Protein AF-A0A3M6U8D5-F1 (afdb_monomer)

Solvent-accessible surface area (backbone atoms only — not comparable to full-atom values): 30562 Å² total; per-residue (Å²): 142,73,81,72,71,68,70,70,68,65,77,79,74,84,82,72,94,78,62,81,77,60,58,61,56,57,55,55,54,52,59,64,63,68,73,74,75,76,80,75,82,84,77,81,80,80,72,85,71,85,71,74,56,61,52,47,72,63,62,42,58,77,66,43,44,32,70,77,47,27,87,48,33,63,58,50,35,48,73,73,66,51,54,70,71,58,53,52,47,43,41,69,76,48,46,94,41,44,42,56,38,25,45,50,49,53,53,51,45,34,68,73,41,48,86,72,23,27,40,70,62,53,29,52,48,32,40,74,74,69,36,45,80,62,28,73,70,46,86,82,77,66,83,54,72,65,55,60,55,50,54,52,50,49,51,53,50,53,51,51,53,55,50,52,53,52,50,52,50,52,51,52,53,53,51,54,51,52,53,51,51,51,52,53,52,53,50,54,53,51,54,50,50,52,51,54,50,55,50,51,55,52,51,53,54,50,53,52,50,50,51,53,52,54,50,52,52,50,53,54,51,50,53,50,52,51,50,53,54,52,50,56,50,52,52,53,57,53,50,55,58,53,64,77,57,74,84,68,90,77,88,80,88,82,89,82,92,81,86,87,76,90,77,93,78,94,78,78,88,68,67,94,62,56,68,64,54,45,52,52,51,53,54,51,49,52,52,52,50,51,48,45,38,66,62,37,54,54,58,58,63,36,66,61,58,64,66,66,70,59,54,68,73,60,46,51,54,50,53,41,54,36,50,49,53,52,43,53,50,51,52,52,52,58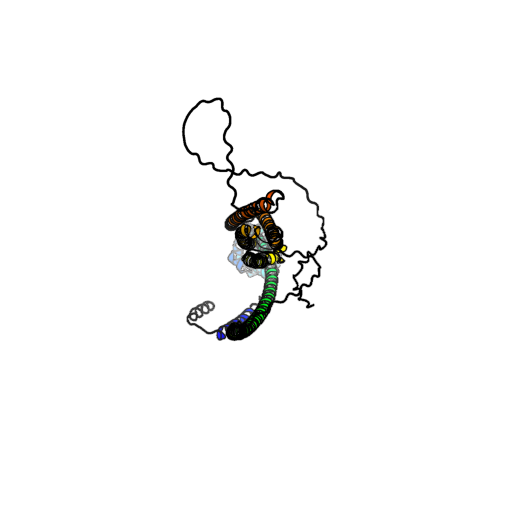,70,44,44,76,60,44,73,74,46,57,73,64,62,37,47,52,53,42,46,45,53,62,55,48,56,42,49,57,49,51,53,55,50,52,56,50,52,56,49,58,76,50,50,86,78,51,52,74,67,54,50,54,54,49,52,53,42,54,50,51,52,54,56,40,49,54,49,52,54,52,48,50,54,52,45,58,59,74,72,39,82,84,52,82,76,72,89,68,77,101,76,75,83,83,81,86,85,84,83,85,90,86,86,83,86,85,89,85,88,87,88,82,89,82,89,82,85,83,83,84,84,82,83,83,80,80,89,75,93,76,82,91,77,95,69,92,74,84,77,78,85,76,78,79,74,79,80,74,88,71,86,81,76,86,76,93,130

Mean predicted aligned error: 23.03 Å

Sequence (491 aa):
MVALTGVLRLRRYFGRNKTHGQQHQILRDRSKLCSVVTFEEISCSSNKCSRKRRMTEEIMNEHFLHEQIGNKWRDLARQLKFTEAVIGTIESDKGASTNECCIAVIVRWINQKGEDATVEKFAGVLITIGLRNVAEKLPGLLPSEENDEMESTIYEIEKNCKQLRKEHHQLQVRKQELEKEKQSMTKQLQDSLEESQKLRTRIQELEEELSRVKQQLHETSQESQEWKTRTLKLEKELAGIREDKSELDLAENFDNSAREGDSEATRNSLAPGRGDTEGEIDAKLKELNELLRANVTFILQVPEVKEDKLKVPVQLDLLSRLSFSLQELYTSVLSMGAKCCKCSEEVRREFYDFAYHGLRAEHNDVVHRVEDLEMAQGEMTAEEKKDFGKLQQLQTNRQRQVDRLEKLWRGLFSPDLRRQCTDPGAKPKQIRPGEQKTSPETTTTSSEDEKYEVCFKKSKKTTMTTLFKKKEIVEKTCHLTSFTARKHRDS

Structure (mmCIF, N/CA/C/O backbone):
data_AF-A0A3M6U8D5-F1
#
_entry.id   AF-A0A3M6U8D5-F1
#
loop_
_atom_site.group_PDB
_atom_site.id
_atom_site.type_symbol
_atom_site.label_atom_id
_atom_site.label_alt_id
_atom_site.label_comp_id
_atom_site.label_asym_id
_atom_site.label_entity_id
_atom_site.label_seq_id
_atom_site.pdbx_PDB_ins_code
_atom_site.Cartn_x
_atom_site.Cartn_y
_atom_site.Cartn_z
_atom_site.occupancy
_atom_site.B_iso_or_equiv
_atom_site.auth_seq_id
_atom_site.auth_comp_id
_atom_site.auth_asym_id
_atom_site.auth_atom_id
_atom_site.pdbx_PDB_model_num
ATOM 1 N N . MET A 1 1 ? 4.793 9.066 47.208 1.00 43.66 1 MET A N 1
ATOM 2 C CA . MET A 1 1 ? 5.847 10.047 46.846 1.00 43.66 1 MET A CA 1
ATOM 3 C C . MET A 1 1 ? 7.236 9.410 46.605 1.00 43.66 1 MET A C 1
ATOM 5 O O . MET A 1 1 ? 8.246 10.021 46.908 1.00 43.66 1 MET A O 1
ATOM 9 N N . VAL A 1 2 ? 7.325 8.225 45.977 1.00 38.78 2 VAL A N 1
ATOM 10 C CA . VAL A 1 2 ? 8.617 7.615 45.550 1.00 38.78 2 VAL A CA 1
ATOM 11 C C . VAL A 1 2 ? 8.663 7.345 44.030 1.00 38.78 2 VAL A C 1
ATOM 13 O O . VAL A 1 2 ? 9.719 7.087 43.468 1.00 38.78 2 VAL A O 1
ATOM 16 N N . ALA A 1 3 ? 7.548 7.519 43.311 1.00 38.59 3 ALA A N 1
ATOM 17 C CA . ALA A 1 3 ? 7.470 7.271 41.866 1.00 38.59 3 ALA A CA 1
ATOM 18 C C . ALA A 1 3 ? 7.923 8.449 40.973 1.00 38.59 3 ALA A C 1
ATOM 20 O O . ALA A 1 3 ? 8.104 8.271 39.773 1.00 38.59 3 ALA A O 1
ATOM 21 N N . LEU A 1 4 ? 8.143 9.648 41.529 1.00 35.88 4 LEU A N 1
ATOM 22 C CA . LEU A 1 4 ? 8.497 10.845 40.743 1.00 35.88 4 LEU A CA 1
ATOM 23 C C . LEU A 1 4 ? 10.008 11.122 40.656 1.00 35.88 4 LEU A C 1
ATOM 25 O O . LEU A 1 4 ? 10.440 11.932 39.839 1.00 35.88 4 LEU A O 1
ATOM 29 N N . THR A 1 5 ? 10.838 10.404 41.414 1.00 38.03 5 THR A N 1
ATOM 30 C CA . THR A 1 5 ? 12.297 10.620 41.431 1.00 38.03 5 THR A CA 1
ATOM 31 C C . THR A 1 5 ? 13.034 9.863 40.313 1.00 38.03 5 THR A C 1
ATOM 33 O O . THR A 1 5 ? 14.185 10.172 40.008 1.00 38.03 5 THR A O 1
ATOM 36 N N . GLY A 1 6 ? 12.379 8.903 39.646 1.00 34.50 6 GLY A N 1
ATOM 37 C CA . GLY A 1 6 ? 12.971 8.115 38.553 1.00 34.50 6 GLY A CA 1
ATOM 38 C C . GLY A 1 6 ? 12.984 8.813 37.186 1.00 34.50 6 GLY A C 1
ATOM 39 O O . GLY A 1 6 ? 13.849 8.538 36.358 1.00 34.50 6 GLY A O 1
ATOM 40 N N . VAL A 1 7 ? 12.073 9.761 36.948 1.00 39.19 7 VAL A N 1
ATOM 41 C CA . VAL A 1 7 ? 11.874 10.368 35.616 1.00 39.19 7 VAL A CA 1
ATOM 42 C C . VAL A 1 7 ? 12.881 11.493 35.327 1.00 39.19 7 VAL A C 1
ATOM 44 O O . VAL A 1 7 ? 13.198 11.773 34.172 1.00 39.19 7 VAL A O 1
ATOM 47 N N . LEU A 1 8 ? 13.488 12.090 36.359 1.00 36.66 8 LEU A N 1
ATOM 48 C CA . LEU A 1 8 ? 14.408 13.225 36.200 1.00 36.66 8 LEU A CA 1
ATOM 49 C C . LEU A 1 8 ? 15.892 12.846 36.046 1.00 36.66 8 LEU A C 1
ATOM 51 O O . LEU A 1 8 ? 16.708 13.718 35.747 1.00 36.66 8 LEU A O 1
ATOM 55 N N . ARG A 1 9 ? 16.269 11.561 36.156 1.00 36.66 9 ARG A N 1
ATOM 56 C CA . ARG A 1 9 ? 17.662 11.118 35.915 1.00 36.66 9 ARG A CA 1
ATOM 57 C C . ARG A 1 9 ? 17.977 10.725 34.469 1.00 36.66 9 ARG A C 1
ATOM 59 O O . ARG A 1 9 ? 19.150 10.662 34.114 1.00 36.66 9 ARG A O 1
ATOM 66 N N . LEU A 1 10 ? 16.973 10.536 33.614 1.00 36.38 10 LEU A N 1
ATOM 67 C CA . LEU A 1 10 ? 17.173 10.135 32.212 1.00 36.38 10 LEU A CA 1
ATOM 68 C C . LEU A 1 10 ? 17.358 11.310 31.240 1.00 36.38 10 LEU A C 1
ATOM 70 O O . LEU A 1 10 ? 17.859 11.119 30.135 1.00 36.38 10 LEU A O 1
ATOM 74 N N . ARG A 1 11 ? 17.047 12.546 31.654 1.00 36.00 11 ARG A N 1
ATOM 75 C CA . ARG A 1 11 ? 17.168 13.730 30.783 1.00 36.00 11 ARG A CA 1
ATOM 76 C C . ARG A 1 11 ? 18.586 14.307 30.673 1.00 36.00 11 ARG A C 1
ATOM 78 O O . ARG A 1 11 ? 18.798 15.216 29.881 1.00 36.00 11 ARG A O 1
ATOM 85 N N . ARG A 1 12 ? 19.566 13.779 31.422 1.00 39.59 12 ARG A N 1
ATOM 86 C CA . ARG A 1 12 ? 20.970 14.251 31.404 1.00 39.59 12 ARG A CA 1
ATOM 87 C C . ARG A 1 12 ? 21.942 13.403 30.576 1.00 39.59 12 ARG A C 1
ATOM 89 O O . ARG A 1 12 ? 23.121 13.732 30.541 1.00 39.59 12 ARG A O 1
ATOM 96 N N . TYR A 1 13 ? 21.475 12.353 29.896 1.00 38.06 13 TYR A N 1
ATOM 97 C CA . TYR A 1 13 ? 22.341 11.436 29.132 1.00 38.06 13 TYR A CA 1
ATOM 98 C C . TYR A 1 13 ? 22.189 11.501 27.603 1.00 38.06 13 TYR A C 1
ATOM 100 O O . TYR A 1 13 ? 22.788 10.691 26.901 1.00 38.06 13 TYR A O 1
ATOM 108 N N . PHE A 1 14 ? 21.446 12.471 27.063 1.00 42.00 14 PHE A N 1
ATOM 109 C CA . PHE A 1 14 ? 21.340 12.693 25.615 1.00 42.00 14 PHE A CA 1
ATOM 110 C C . PHE A 1 14 ? 22.116 13.941 25.204 1.00 42.00 14 PHE A C 1
ATOM 112 O O . PHE A 1 14 ? 21.564 15.010 24.974 1.00 42.00 14 PHE A O 1
ATOM 119 N N . GLY A 1 15 ? 23.434 13.795 25.161 1.00 39.94 15 GLY A N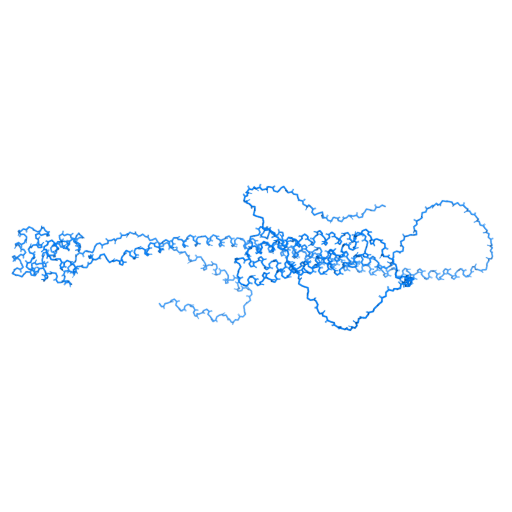 1
ATOM 120 C CA . GLY A 1 15 ? 24.335 14.853 24.735 1.00 39.94 15 GLY A CA 1
ATOM 121 C C . GLY A 1 15 ? 25.755 14.337 24.604 1.00 39.94 15 GLY A C 1
ATOM 122 O O . GLY A 1 15 ? 26.623 14.802 25.331 1.00 39.94 15 GLY A O 1
ATOM 123 N N . ARG A 1 16 ? 25.970 13.322 23.753 1.00 42.44 16 ARG A N 1
ATOM 124 C CA . ARG A 1 16 ? 27.253 13.025 23.083 1.00 42.44 16 ARG A CA 1
ATOM 125 C C . ARG A 1 16 ? 27.131 11.791 22.186 1.00 42.44 16 ARG A C 1
ATOM 127 O O . ARG A 1 16 ? 26.631 10.753 22.616 1.00 42.44 16 ARG A O 1
ATOM 134 N N . ASN A 1 17 ? 27.620 11.948 20.957 1.00 46.94 17 ASN A N 1
ATOM 135 C CA . ASN A 1 17 ? 27.771 10.933 19.915 1.00 46.94 17 ASN A CA 1
ATOM 136 C C . ASN A 1 17 ? 28.262 9.593 20.475 1.00 46.94 17 ASN A C 1
ATOM 138 O O . ASN A 1 17 ? 29.319 9.533 21.103 1.00 46.94 17 ASN A O 1
ATOM 142 N N . LYS A 1 18 ? 27.516 8.517 20.211 1.00 42.09 18 LYS A N 1
ATOM 143 C CA . LYS A 1 18 ? 27.912 7.143 20.535 1.00 42.09 18 LYS A CA 1
ATOM 144 C C . LYS A 1 18 ? 27.718 6.242 19.321 1.00 42.09 18 LYS A C 1
ATOM 146 O O . LYS A 1 18 ? 26.703 6.310 18.635 1.00 42.09 18 LYS A O 1
ATOM 151 N N . THR A 1 19 ? 28.750 5.449 19.060 1.00 52.03 19 THR A N 1
ATOM 152 C CA . THR A 1 19 ? 28.957 4.595 17.889 1.00 52.03 19 THR A CA 1
ATOM 153 C C . THR A 1 19 ? 28.021 3.380 17.863 1.00 52.03 19 THR A C 1
ATOM 155 O O . THR A 1 19 ? 27.496 2.946 18.893 1.00 52.03 19 THR A O 1
ATOM 158 N N . HIS A 1 20 ? 27.831 2.827 16.658 1.00 49.47 20 HIS A N 1
ATOM 159 C CA . HIS A 1 20 ? 26.850 1.796 16.275 1.00 49.47 20 HIS A CA 1
ATOM 160 C C . HIS A 1 20 ? 26.760 0.569 17.210 1.00 49.47 20 HIS A C 1
ATOM 162 O O . HIS A 1 20 ? 25.695 -0.032 17.334 1.00 49.47 20 HIS A O 1
ATOM 168 N N . GLY A 1 21 ? 27.827 0.229 17.942 1.00 44.47 21 GLY A N 1
ATOM 169 C CA . GLY A 1 21 ? 27.841 -0.907 18.873 1.00 44.47 21 GLY A CA 1
ATOM 170 C C . GLY A 1 21 ? 26.965 -0.743 20.125 1.00 44.47 21 GLY A C 1
ATOM 171 O O . GLY A 1 21 ? 26.496 -1.737 20.671 1.00 44.47 21 GLY A O 1
ATOM 172 N N . GLN A 1 22 ? 26.681 0.484 20.581 1.00 46.69 22 GLN A N 1
ATOM 173 C CA . GLN A 1 22 ? 25.894 0.703 21.810 1.00 46.69 22 GLN A CA 1
ATOM 174 C C . GLN A 1 22 ? 24.371 0.695 21.584 1.00 46.69 22 GLN A C 1
ATOM 176 O O . GLN A 1 22 ? 23.611 0.522 22.537 1.00 46.69 22 GLN A O 1
ATOM 181 N N . GLN A 1 23 ? 23.907 0.807 20.335 1.00 48.91 23 GLN A N 1
ATOM 182 C CA . GLN A 1 23 ? 22.475 0.763 20.008 1.00 48.91 23 GLN A CA 1
ATOM 183 C C . GLN A 1 23 ? 21.888 -0.659 20.100 1.00 48.91 23 GLN A C 1
ATOM 185 O O . GLN A 1 23 ? 20.743 -0.822 20.523 1.00 48.91 23 GLN A O 1
ATOM 190 N N . HIS A 1 24 ? 22.681 -1.699 19.816 1.00 52.12 24 HIS A N 1
ATOM 191 C CA . HIS A 1 24 ? 22.221 -3.093 19.896 1.00 52.12 24 HIS A CA 1
ATOM 192 C C . HIS A 1 24 ? 21.995 -3.595 21.332 1.00 52.12 24 HIS A C 1
ATOM 194 O O . HIS A 1 24 ? 21.139 -4.455 21.548 1.00 52.12 24 HIS A O 1
ATOM 200 N N . GLN A 1 25 ? 22.707 -3.048 22.324 1.00 46.47 25 GLN A N 1
ATOM 201 C CA . GLN A 1 25 ? 22.516 -3.429 23.729 1.00 46.47 25 GLN A CA 1
ATOM 202 C C . GLN A 1 25 ? 21.248 -2.790 24.320 1.00 46.47 25 GLN A C 1
ATOM 204 O O . GLN A 1 25 ? 20.471 -3.459 24.996 1.00 46.47 25 GLN A O 1
ATOM 209 N N . ILE A 1 26 ? 20.967 -1.533 23.958 1.00 49.78 26 ILE A N 1
ATOM 210 C CA . ILE A 1 26 ? 19.768 -0.798 24.395 1.00 49.78 26 ILE A CA 1
ATOM 211 C C . ILE A 1 26 ? 18.483 -1.436 23.834 1.00 49.78 26 ILE A C 1
ATOM 213 O O . ILE A 1 26 ? 17.456 -1.468 24.511 1.00 49.78 26 ILE A O 1
ATOM 217 N N . LEU A 1 27 ? 18.527 -1.991 22.618 1.00 48.75 27 LEU A N 1
ATOM 218 C CA . LEU A 1 27 ? 17.391 -2.715 22.036 1.00 48.75 27 LEU A CA 1
ATOM 219 C C . LEU A 1 27 ? 17.145 -4.073 22.714 1.00 48.75 27 LEU A C 1
ATOM 221 O O . LEU A 1 27 ? 15.989 -4.461 22.895 1.00 48.75 27 LEU A O 1
ATOM 225 N N . ARG A 1 28 ? 18.203 -4.762 23.166 1.00 46.88 28 ARG A N 1
ATOM 226 C CA . ARG A 1 28 ? 18.074 -6.016 23.925 1.00 46.88 28 ARG A CA 1
ATOM 227 C C . ARG A 1 28 ? 17.425 -5.790 25.294 1.00 46.88 28 ARG A C 1
ATOM 229 O O . ARG A 1 28 ? 16.534 -6.554 25.672 1.00 46.88 28 ARG A O 1
ATOM 236 N N . ASP A 1 29 ? 17.785 -4.702 25.970 1.00 44.03 29 ASP A N 1
ATOM 237 C CA . ASP A 1 29 ? 17.230 -4.348 27.282 1.00 44.03 29 ASP A CA 1
ATOM 238 C C . ASP A 1 29 ? 15.778 -3.834 27.197 1.00 44.03 29 ASP A C 1
ATOM 240 O O . ASP A 1 29 ? 14.980 -4.089 28.099 1.00 44.03 29 ASP A O 1
ATOM 244 N N . ARG A 1 30 ? 15.366 -3.225 26.071 1.00 48.38 30 ARG A N 1
ATOM 245 C CA . ARG A 1 30 ? 13.950 -2.870 25.823 1.00 48.38 30 ARG A CA 1
ATOM 246 C C . ARG A 1 30 ? 13.046 -4.089 25.620 1.00 48.38 30 ARG A C 1
ATOM 248 O O . ARG A 1 30 ? 11.889 -4.030 26.027 1.00 48.38 30 ARG A O 1
ATOM 255 N N . SER A 1 31 ? 13.551 -5.194 25.057 1.00 44.62 31 SER A N 1
ATOM 256 C CA . SER A 1 31 ? 12.755 -6.430 24.933 1.00 44.62 31 SER A CA 1
ATOM 257 C C . SER A 1 31 ? 12.501 -7.103 26.289 1.00 44.62 31 SER A C 1
ATOM 259 O O . SER A 1 31 ? 11.416 -7.632 26.511 1.00 44.62 31 SER A O 1
ATOM 261 N N . LYS A 1 32 ? 13.447 -6.986 27.234 1.00 43.53 32 LYS A N 1
ATOM 262 C CA . LYS A 1 32 ? 13.306 -7.512 28.604 1.00 43.53 32 LYS A CA 1
ATOM 263 C C . LYS A 1 32 ? 12.372 -6.677 29.485 1.00 43.53 32 LYS A C 1
ATOM 265 O O . LYS A 1 32 ? 11.784 -7.202 30.419 1.00 43.53 32 LYS A O 1
ATOM 270 N N . LEU A 1 33 ? 12.207 -5.387 29.185 1.00 39.62 33 LEU A N 1
ATOM 271 C CA . LEU A 1 33 ? 11.268 -4.505 29.894 1.00 39.62 33 LEU A CA 1
ATOM 272 C C . LEU A 1 33 ? 9.818 -4.638 29.403 1.00 39.62 33 LEU A C 1
ATOM 274 O O . LEU A 1 33 ? 8.900 -4.236 30.109 1.00 39.62 33 LEU A O 1
ATOM 278 N N . CYS A 1 34 ? 9.590 -5.219 28.221 1.00 35.19 34 CYS A N 1
ATOM 279 C CA . CYS A 1 34 ? 8.244 -5.399 27.667 1.00 35.19 34 CYS A CA 1
ATOM 280 C C . CYS A 1 34 ? 7.542 -6.681 28.158 1.00 35.19 34 CYS A C 1
ATOM 282 O O . CYS A 1 34 ? 6.351 -6.848 27.920 1.00 35.19 34 CYS A O 1
ATOM 284 N N . SER A 1 35 ? 8.247 -7.570 28.867 1.00 33.19 35 SER A N 1
ATOM 285 C CA . SER A 1 35 ? 7.704 -8.839 29.374 1.00 33.19 35 SER A CA 1
ATOM 286 C C . SER A 1 35 ? 7.163 -8.783 30.811 1.00 33.19 35 SER A C 1
ATOM 288 O O . SER A 1 35 ? 6.785 -9.822 31.336 1.00 33.19 35 SER A O 1
ATOM 290 N N . VAL A 1 36 ? 7.124 -7.613 31.468 1.00 36.47 36 VAL A N 1
ATOM 291 C CA . VAL A 1 36 ? 6.785 -7.490 32.911 1.00 36.47 36 VAL A CA 1
ATOM 292 C C . VAL A 1 36 ? 5.514 -6.667 33.162 1.00 36.47 36 VAL A C 1
ATOM 294 O O . VAL A 1 36 ? 5.335 -6.074 34.216 1.00 36.47 36 VAL A O 1
ATOM 297 N N . VAL A 1 37 ? 4.586 -6.625 32.205 1.00 36.62 37 VAL A N 1
ATOM 298 C CA . VAL A 1 37 ? 3.235 -6.098 32.470 1.00 36.62 37 VAL A CA 1
ATOM 299 C C . VAL A 1 37 ? 2.216 -7.188 32.172 1.00 36.62 37 VAL A C 1
ATOM 301 O O . VAL A 1 37 ? 1.436 -7.116 31.227 1.00 36.62 37 VAL A O 1
ATOM 304 N N . THR A 1 38 ? 2.269 -8.252 32.970 1.00 34.22 38 THR A N 1
ATOM 305 C CA . THR A 1 38 ? 1.139 -9.162 33.145 1.00 34.22 38 THR A CA 1
ATOM 306 C C . THR A 1 38 ? 0.130 -8.452 34.036 1.00 34.22 38 THR A C 1
ATOM 308 O O . THR A 1 38 ? 0.380 -8.220 35.217 1.00 34.22 38 THR A O 1
ATOM 311 N N . PHE A 1 39 ? -0.984 -8.042 33.438 1.00 35.56 39 PHE A N 1
ATOM 312 C CA . PHE A 1 39 ? -2.141 -7.528 34.157 1.00 35.56 39 PHE A CA 1
ATOM 313 C C . PHE A 1 39 ? -2.781 -8.725 34.870 1.00 35.56 39 PHE A C 1
ATOM 315 O O . PHE A 1 39 ? -3.515 -9.494 34.252 1.00 35.56 39 PHE A O 1
ATOM 322 N N . GLU A 1 40 ? -2.407 -8.949 36.131 1.00 33.66 40 GLU A N 1
ATOM 323 C CA . GLU A 1 40 ? -3.069 -9.938 36.978 1.00 33.66 40 GLU A CA 1
ATOM 324 C C . GLU A 1 40 ? -4.554 -9.587 37.111 1.00 33.66 40 GLU A C 1
ATOM 326 O O . GLU A 1 40 ? -4.951 -8.432 37.288 1.00 33.66 40 GLU A O 1
ATOM 331 N N . GLU A 1 41 ? -5.368 -10.622 36.941 1.00 37.66 41 GLU A N 1
ATOM 332 C CA . GLU A 1 41 ? -6.819 -10.597 36.905 1.00 37.66 41 GLU A CA 1
ATOM 333 C C . GLU A 1 41 ? -7.404 -9.991 38.184 1.00 37.66 41 GLU A C 1
ATOM 335 O O . GLU A 1 41 ? -7.412 -10.608 39.249 1.00 37.66 41 GLU A O 1
ATOM 340 N N . ILE A 1 42 ? -8.000 -8.803 38.072 1.00 40.00 42 ILE A N 1
ATOM 341 C CA . ILE A 1 42 ? -8.951 -8.330 39.079 1.00 40.00 42 ILE A CA 1
ATOM 342 C C . ILE A 1 42 ? -10.270 -9.059 38.812 1.00 40.00 42 ILE A C 1
ATOM 344 O O . ILE A 1 42 ? -11.116 -8.620 38.030 1.00 40.00 42 ILE A O 1
ATOM 348 N N . SER A 1 43 ? -10.417 -10.223 39.445 1.00 36.00 43 SER A N 1
ATOM 349 C CA . SER A 1 43 ? -11.687 -10.935 39.554 1.00 36.00 43 SER A CA 1
ATOM 350 C C . SER A 1 43 ? -12.641 -10.082 40.406 1.00 36.00 43 SER A C 1
ATOM 352 O O . SER A 1 43 ? -12.523 -10.016 41.632 1.00 36.00 43 SER A O 1
ATOM 354 N N . CYS A 1 44 ? -13.592 -9.406 39.763 1.00 32.16 44 CYS A N 1
ATOM 355 C CA . CYS A 1 44 ? -14.733 -8.805 40.449 1.00 32.16 44 CYS A CA 1
ATOM 356 C C . CYS A 1 44 ? -15.748 -9.907 40.784 1.00 32.16 44 CYS A C 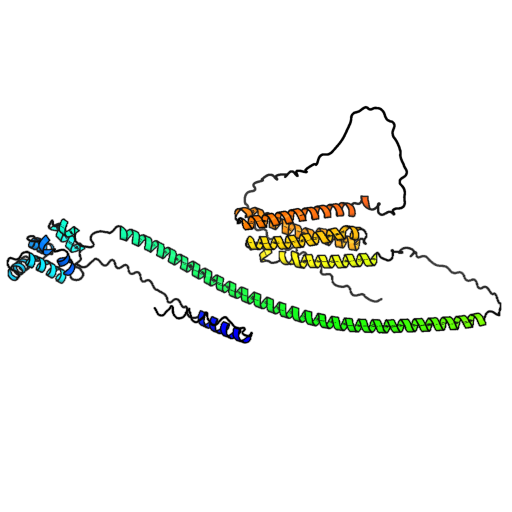1
ATOM 358 O O . CYS A 1 44 ? -16.674 -10.172 40.020 1.00 32.16 44 CYS A O 1
ATOM 360 N N . SER A 1 45 ? -15.575 -10.543 41.945 1.00 39.34 45 SER A N 1
ATOM 361 C CA . SER A 1 45 ? -16.660 -11.259 42.623 1.00 39.34 45 SER A CA 1
ATOM 362 C C . SER A 1 45 ? -17.642 -10.236 43.198 1.00 39.34 45 SER A C 1
ATOM 364 O O . SER A 1 45 ? -17.567 -9.879 44.373 1.00 39.34 45 SER A O 1
ATOM 366 N N . SER A 1 46 ? -18.560 -9.736 42.369 1.00 40.97 46 SER A N 1
ATOM 367 C CA . SER A 1 46 ? -19.690 -8.919 42.827 1.00 40.97 46 SER A CA 1
ATOM 368 C C . SER A 1 46 ? -20.729 -9.802 43.524 1.00 40.97 46 SER A C 1
ATOM 370 O O . SER A 1 46 ? -21.805 -10.069 42.995 1.00 40.97 46 SER A O 1
ATOM 372 N N . ASN A 1 47 ? -20.420 -10.251 44.742 1.00 36.97 47 ASN A N 1
ATOM 373 C CA . ASN A 1 47 ? -21.450 -10.680 45.681 1.00 36.97 47 ASN A CA 1
ATOM 374 C C . ASN A 1 47 ? -22.156 -9.419 46.187 1.00 36.97 47 ASN A C 1
ATOM 376 O O . ASN A 1 47 ? -21.652 -8.725 47.071 1.00 36.97 47 ASN A O 1
ATOM 380 N N . LYS A 1 48 ? -23.318 -9.117 45.596 1.00 46.78 48 LYS A N 1
ATOM 381 C CA . LYS A 1 48 ? -24.255 -8.092 46.068 1.00 46.78 48 LYS A CA 1
ATOM 382 C C . LYS A 1 48 ? -24.576 -8.355 47.542 1.00 46.78 48 LYS A C 1
ATOM 384 O O . LYS A 1 48 ? -25.352 -9.246 47.871 1.00 46.78 48 LYS A O 1
ATOM 389 N N . CYS A 1 49 ? -23.953 -7.597 48.437 1.00 38.62 49 CYS A N 1
ATOM 390 C CA . CYS A 1 49 ? -24.246 -7.634 49.860 1.00 38.62 49 CYS A CA 1
ATOM 391 C C . CYS A 1 49 ? -25.071 -6.393 50.190 1.00 38.62 49 CYS A C 1
ATOM 393 O O . CYS A 1 49 ? -24.538 -5.377 50.629 1.00 38.62 49 CYS A O 1
ATOM 395 N N . SER A 1 50 ? -26.384 -6.476 49.975 1.00 45.66 50 SER A N 1
ATOM 396 C CA . SER A 1 50 ? -27.350 -5.568 50.593 1.00 45.66 50 SER A CA 1
ATOM 397 C C . SER A 1 50 ? -27.335 -5.833 52.103 1.00 45.66 50 SER A C 1
ATOM 399 O O . SER A 1 50 ? -28.201 -6.523 52.639 1.00 45.66 50 SER A O 1
ATOM 401 N N . ARG A 1 51 ? -26.289 -5.382 52.808 1.00 57.12 51 ARG A N 1
ATOM 402 C CA . ARG A 1 51 ? -26.226 -5.503 54.268 1.00 57.12 51 ARG A CA 1
ATOM 403 C C . ARG A 1 51 ? -27.270 -4.566 54.851 1.00 57.12 51 ARG A C 1
ATOM 405 O O . ARG A 1 51 ? -27.019 -3.375 55.002 1.00 57.12 51 ARG A O 1
ATOM 412 N N . LYS A 1 52 ? -28.433 -5.117 55.194 1.00 69.50 52 LYS A N 1
ATOM 413 C CA . LYS A 1 52 ? -29.414 -4.449 56.052 1.00 69.50 52 LYS A CA 1
ATOM 414 C C . LYS A 1 52 ? -28.695 -3.920 57.291 1.00 69.50 52 LYS A C 1
ATOM 416 O O . LYS A 1 52 ? -27.966 -4.670 57.947 1.00 69.50 52 LYS A O 1
ATOM 421 N N . ARG A 1 53 ? -28.853 -2.628 57.593 1.00 80.88 53 ARG A N 1
ATOM 422 C CA . ARG A 1 53 ? -28.145 -1.994 58.713 1.00 80.88 53 ARG A CA 1
ATOM 423 C C . ARG A 1 53 ? -28.617 -2.628 60.024 1.00 80.88 53 ARG A C 1
ATOM 425 O O . ARG A 1 53 ? -29.815 -2.660 60.321 1.00 80.88 53 ARG A O 1
ATOM 432 N N . ARG A 1 54 ? -27.670 -3.171 60.791 1.00 86.19 54 ARG A N 1
ATOM 433 C CA . ARG A 1 54 ? -27.937 -3.734 62.119 1.00 86.19 54 ARG A CA 1
ATOM 434 C C . ARG A 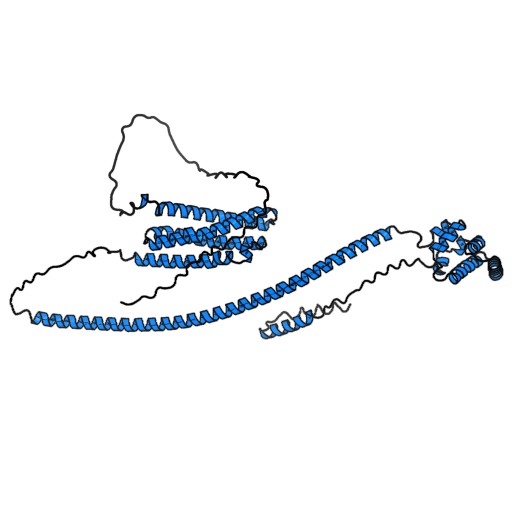1 54 ? -28.242 -2.605 63.098 1.00 86.19 54 ARG A C 1
ATOM 436 O O . ARG A 1 54 ? -27.616 -1.551 63.037 1.00 86.19 54 ARG A O 1
ATOM 443 N N . MET A 1 55 ? -29.202 -2.845 63.979 1.00 87.12 55 MET A N 1
ATOM 444 C CA . MET A 1 55 ? -29.491 -1.991 65.118 1.00 87.12 55 MET A CA 1
ATOM 445 C C . MET A 1 55 ? -28.353 -2.144 66.126 1.00 87.12 55 MET A C 1
ATOM 447 O O . MET A 1 55 ? -28.033 -3.259 66.537 1.00 87.12 55 MET A O 1
ATOM 451 N N . THR A 1 56 ? -27.739 -1.033 66.511 1.00 87.38 56 THR A N 1
ATOM 452 C CA . THR A 1 56 ? -26.655 -0.998 67.495 1.00 87.38 56 THR A CA 1
ATOM 453 C C . THR A 1 56 ? -27.026 -0.074 68.646 1.00 87.38 56 THR A C 1
ATOM 455 O O . THR A 1 56 ? -27.895 0.790 68.519 1.00 87.38 56 THR A O 1
ATOM 458 N N . GLU A 1 57 ? -26.353 -0.256 69.780 1.00 84.88 57 GLU A N 1
ATOM 459 C CA . GLU A 1 57 ? -26.475 0.643 70.932 1.00 84.88 57 GLU A CA 1
ATOM 460 C C . GLU A 1 57 ? -26.071 2.084 70.572 1.00 84.88 57 GLU A C 1
ATOM 462 O O . GLU A 1 57 ? -26.682 3.039 71.040 1.00 84.88 57 GLU A O 1
ATOM 467 N N . GLU A 1 58 ? -25.118 2.238 69.651 1.00 84.00 58 GLU A N 1
ATOM 468 C CA . GLU A 1 58 ? -24.716 3.524 69.074 1.00 84.00 58 GLU A CA 1
ATOM 469 C C . GLU A 1 58 ? -25.894 4.233 68.388 1.00 84.00 58 GLU A C 1
ATOM 471 O O . GLU A 1 58 ? -26.224 5.346 68.777 1.00 84.00 58 GLU A O 1
ATOM 476 N N . ILE A 1 59 ? -26.626 3.561 67.486 1.00 85.19 59 ILE A N 1
ATOM 477 C CA . ILE A 1 59 ? -27.818 4.135 66.824 1.00 85.19 59 ILE A CA 1
ATOM 478 C C . ILE A 1 59 ? -28.898 4.502 67.856 1.00 85.19 59 ILE A C 1
ATOM 480 O O . ILE A 1 59 ? -29.584 5.515 67.727 1.00 85.19 59 ILE A O 1
ATOM 484 N N . MET A 1 60 ? -29.066 3.689 68.901 1.00 84.44 60 MET A N 1
ATOM 485 C CA . MET A 1 60 ? -30.026 3.979 69.969 1.00 84.44 60 MET A CA 1
ATOM 486 C C . MET A 1 60 ? -29.682 5.266 70.730 1.00 84.44 60 MET A C 1
ATOM 488 O O . MET A 1 60 ? -30.586 6.051 71.039 1.00 84.44 60 MET A O 1
ATOM 492 N N . ASN A 1 61 ? -28.398 5.472 71.024 1.00 84.56 61 ASN A N 1
ATOM 493 C CA . ASN A 1 61 ? -27.905 6.622 71.774 1.00 84.56 61 ASN A CA 1
ATOM 494 C C . ASN A 1 61 ? -27.819 7.883 70.904 1.00 84.56 61 ASN A C 1
ATOM 496 O O . ASN A 1 61 ? -28.278 8.935 71.337 1.00 84.56 61 ASN A O 1
ATOM 500 N N . GLU A 1 62 ? -27.330 7.775 69.664 1.00 85.62 62 GLU A N 1
ATOM 501 C CA . GLU A 1 62 ? -27.240 8.882 68.696 1.00 85.62 62 GLU A CA 1
ATOM 502 C C . GLU A 1 62 ? -28.596 9.552 68.442 1.00 85.62 62 GLU A C 1
ATOM 504 O O . GLU A 1 62 ? -28.684 10.772 68.311 1.00 85.62 62 GLU A O 1
ATOM 509 N N . HIS A 1 63 ? -29.669 8.758 68.394 1.00 84.06 63 HIS A N 1
ATOM 510 C CA . HIS A 1 63 ? -31.018 9.252 68.117 1.00 84.06 63 HIS A CA 1
ATOM 511 C C . HIS A 1 63 ? -31.871 9.475 69.376 1.00 84.06 63 HIS A C 1
ATOM 513 O O . HIS A 1 63 ? -33.063 9.774 69.249 1.00 84.06 63 HIS A O 1
ATOM 519 N N . PHE A 1 64 ? -31.292 9.336 70.577 1.00 86.12 64 PHE A N 1
ATOM 520 C CA . PHE A 1 64 ? -31.985 9.491 71.866 1.00 86.12 64 PHE A CA 1
ATOM 521 C C . PHE A 1 64 ? -33.312 8.717 71.919 1.00 86.12 64 PHE A C 1
ATOM 523 O O . PHE A 1 64 ? -34.350 9.221 72.357 1.00 86.12 64 PHE A O 1
ATOM 530 N N . LEU A 1 65 ? -33.309 7.475 71.418 1.00 86.56 65 LEU A N 1
ATOM 531 C CA . LEU A 1 65 ? -34.550 6.712 71.228 1.00 86.56 65 LEU A CA 1
ATOM 532 C C . LEU A 1 65 ? -35.275 6.457 72.550 1.00 86.56 65 LEU A C 1
ATOM 534 O O . LEU A 1 65 ? -36.501 6.467 72.593 1.00 86.56 65 LEU A O 1
ATOM 538 N N . HIS A 1 66 ? -34.524 6.271 73.631 1.00 85.69 66 HIS A N 1
ATOM 539 C CA . HIS A 1 66 ? -35.071 6.049 74.963 1.00 85.69 66 HIS A CA 1
ATOM 540 C C . HIS A 1 66 ? -35.888 7.245 75.476 1.00 85.69 66 HIS A C 1
ATOM 542 O O . HIS A 1 66 ? -36.946 7.038 76.066 1.00 85.69 66 HIS A O 1
ATOM 548 N N . GLU A 1 67 ? -35.466 8.478 75.181 1.00 88.31 67 GLU A N 1
ATOM 549 C CA . GLU A 1 67 ? -36.222 9.688 75.526 1.00 88.31 67 GLU A CA 1
ATOM 550 C C . GLU A 1 67 ? -37.463 9.847 74.645 1.00 88.31 67 GLU A C 1
ATOM 552 O O . GLU A 1 67 ? -38.538 10.193 75.133 1.00 88.31 67 GLU A O 1
ATOM 557 N N . GLN A 1 68 ? -37.338 9.554 73.346 1.00 87.50 68 GLN A N 1
ATOM 558 C CA . GLN A 1 68 ? -38.444 9.704 72.395 1.00 87.50 68 GLN A CA 1
ATOM 559 C C . GLN A 1 68 ? -39.539 8.638 72.562 1.00 87.50 68 GLN A C 1
ATOM 561 O O . GLN A 1 68 ? -40.693 8.876 72.203 1.00 87.50 68 GLN A O 1
ATOM 566 N N . ILE A 1 69 ? -39.197 7.463 73.093 1.00 90.19 69 ILE A N 1
ATOM 567 C CA . ILE A 1 69 ? -40.151 6.386 73.388 1.00 90.19 69 ILE A CA 1
ATOM 568 C C . ILE A 1 69 ? -40.796 6.598 74.763 1.00 90.19 69 ILE A C 1
ATOM 570 O O . ILE A 1 69 ? -42.004 6.389 74.915 1.00 90.19 69 ILE A O 1
ATOM 574 N N . GLY A 1 70 ? -40.007 7.028 75.752 1.00 88.25 70 GLY A N 1
ATOM 575 C CA . GLY A 1 70 ? -40.482 7.425 77.073 1.00 88.25 70 GLY A CA 1
ATOM 576 C C . GLY A 1 70 ? -41.369 6.371 77.742 1.00 88.25 70 GLY A C 1
ATOM 577 O O . GLY A 1 70 ? -40.999 5.206 77.889 1.00 88.25 70 GLY A O 1
ATOM 578 N N . ASN A 1 71 ? -42.576 6.768 78.147 1.00 88.62 71 ASN A N 1
ATOM 579 C CA . ASN A 1 71 ? -43.522 5.909 78.869 1.00 88.62 71 ASN A CA 1
ATOM 580 C C . ASN A 1 71 ? -44.100 4.745 78.038 1.00 88.62 71 ASN A C 1
ATOM 582 O O . ASN A 1 71 ? -44.666 3.818 78.615 1.00 88.62 71 ASN A O 1
ATOM 586 N N . LYS A 1 72 ? -43.922 4.742 76.709 1.00 91.69 72 LYS A N 1
ATOM 587 C CA . LYS A 1 72 ? -44.377 3.656 75.823 1.00 91.69 72 LYS A CA 1
ATOM 588 C C . LYS A 1 72 ? -43.424 2.459 75.778 1.00 91.69 72 LYS A C 1
ATOM 590 O O . LYS A 1 72 ? -43.641 1.526 75.005 1.00 91.69 72 LYS A O 1
ATOM 595 N N . TRP A 1 73 ? -42.379 2.442 76.607 1.00 93.75 73 TRP A N 1
ATOM 596 C CA . TRP A 1 73 ? -41.395 1.358 76.640 1.00 93.75 73 TRP A CA 1
ATOM 597 C C . TRP A 1 73 ? -42.015 -0.022 76.942 1.00 93.75 73 TRP A C 1
ATOM 599 O O . TRP A 1 73 ? -41.530 -1.032 76.433 1.00 93.75 73 TRP A O 1
ATOM 609 N N . ARG A 1 74 ? -43.119 -0.086 77.705 1.00 93.25 74 ARG A N 1
ATOM 610 C CA . ARG A 1 74 ? -43.853 -1.343 77.951 1.00 93.25 74 ARG A CA 1
ATOM 611 C C . ARG A 1 74 ? -44.542 -1.861 76.690 1.00 93.25 74 ARG A C 1
ATOM 613 O O . ARG A 1 74 ? -44.493 -3.055 76.407 1.00 93.25 74 ARG A O 1
ATOM 620 N N . ASP A 1 75 ? -45.143 -0.967 75.909 1.00 93.25 75 ASP A N 1
ATOM 621 C CA . ASP A 1 75 ? -45.790 -1.324 74.643 1.00 93.25 75 ASP A CA 1
ATOM 622 C C . ASP A 1 75 ? -44.756 -1.738 73.598 1.00 93.25 75 ASP A C 1
ATOM 624 O O . ASP A 1 75 ? -44.958 -2.720 72.882 1.00 93.25 75 ASP A O 1
ATOM 628 N N . LEU A 1 76 ? -43.602 -1.063 73.582 1.00 93.81 76 LEU A N 1
ATOM 629 C CA . LEU A 1 76 ? -42.437 -1.498 72.819 1.00 93.81 76 LEU A CA 1
ATOM 630 C C . LEU A 1 76 ? -42.026 -2.922 73.221 1.00 93.81 76 LEU A C 1
ATOM 632 O O . LEU A 1 76 ? -41.902 -3.785 72.357 1.00 93.81 76 LEU A O 1
ATOM 636 N N . ALA A 1 77 ? -41.856 -3.195 74.517 1.00 93.44 77 ALA A N 1
ATOM 637 C CA . ALA A 1 77 ? -41.435 -4.507 75.001 1.00 93.44 77 ALA A CA 1
ATOM 638 C C . ALA A 1 77 ? -42.414 -5.622 74.591 1.00 93.44 77 ALA A C 1
ATOM 640 O O . ALA A 1 77 ? -41.988 -6.683 74.126 1.00 93.44 77 ALA A O 1
ATOM 641 N N . ARG A 1 78 ? -43.725 -5.363 74.676 1.00 95.06 78 ARG A N 1
ATOM 642 C CA . ARG A 1 78 ? -44.767 -6.294 74.215 1.00 95.06 78 ARG A CA 1
ATOM 643 C C . ARG A 1 78 ? -44.671 -6.566 72.718 1.00 95.06 78 ARG A C 1
ATOM 645 O O . ARG A 1 78 ? -44.709 -7.724 72.309 1.00 95.06 78 ARG A O 1
ATOM 652 N N . GLN A 1 79 ? -44.493 -5.528 71.898 1.00 94.12 79 GLN A N 1
ATOM 653 C CA . GLN A 1 79 ? -44.360 -5.691 70.445 1.00 94.12 79 GLN A CA 1
ATOM 654 C C . GLN A 1 79 ? -43.050 -6.380 70.039 1.00 94.12 79 GLN A C 1
ATOM 656 O O . GLN A 1 79 ? -43.010 -7.128 69.062 1.00 94.12 79 GLN A O 1
ATOM 661 N N . LEU A 1 80 ? -41.991 -6.219 70.834 1.00 93.31 80 LEU A N 1
ATOM 662 C CA . LEU A 1 80 ? -40.747 -6.983 70.703 1.00 93.31 80 LEU A CA 1
ATOM 663 C C . LEU A 1 80 ? -40.861 -8.424 71.244 1.00 93.31 80 LEU A C 1
ATOM 665 O O . LEU A 1 80 ? -39.897 -9.185 71.149 1.00 93.31 80 LEU A O 1
ATOM 669 N N . LYS A 1 81 ? -42.052 -8.826 71.716 1.00 94.00 81 LYS A N 1
ATOM 670 C CA . LYS A 1 81 ? -42.410 -10.159 72.229 1.00 94.00 81 LYS A CA 1
ATOM 671 C C . LYS A 1 81 ? -41.748 -10.536 73.559 1.00 94.00 81 LYS A C 1
ATOM 673 O O . LYS A 1 81 ? -41.520 -11.718 73.814 1.00 94.00 81 LYS A O 1
ATOM 678 N N . PHE A 1 82 ? -41.465 -9.564 74.425 1.00 94.44 82 PHE A N 1
ATOM 679 C CA . PHE A 1 82 ? -41.125 -9.855 75.819 1.00 94.44 82 PHE A CA 1
ATOM 680 C C . PHE A 1 82 ? -42.378 -10.260 76.608 1.00 94.44 82 PHE A C 1
ATOM 682 O O . PHE A 1 82 ? -43.440 -9.659 76.466 1.00 94.44 82 PHE A O 1
ATOM 689 N N . THR A 1 83 ? -42.258 -11.284 77.453 1.00 94.12 83 THR A N 1
ATOM 690 C CA . THR A 1 83 ? -43.329 -11.713 78.369 1.00 94.12 83 THR A CA 1
ATOM 691 C C . THR A 1 83 ? -43.496 -10.719 79.520 1.00 94.12 83 THR A C 1
ATOM 693 O O . THR A 1 83 ? -42.494 -10.177 79.984 1.00 94.12 83 THR A O 1
ATOM 696 N N . GLU A 1 84 ? -44.706 -10.571 80.067 1.00 92.12 84 GLU A N 1
ATOM 697 C CA . GLU A 1 84 ? -44.985 -9.668 81.204 1.00 92.12 84 GLU A CA 1
ATOM 698 C C . GLU A 1 84 ? -44.085 -9.926 82.426 1.00 92.12 84 GLU A C 1
ATOM 700 O O . GLU A 1 84 ? -43.671 -8.981 83.086 1.00 92.12 84 GLU A O 1
ATOM 705 N N . ALA A 1 85 ? -43.677 -11.177 82.673 1.00 91.75 85 ALA A N 1
ATOM 706 C CA . ALA A 1 85 ? -42.704 -11.495 83.722 1.00 91.75 85 ALA A CA 1
ATOM 707 C C . ALA A 1 85 ? -41.355 -10.776 83.514 1.00 91.75 85 ALA A C 1
ATOM 709 O O . ALA A 1 85 ? -40.811 -10.202 84.449 1.00 91.75 85 ALA A O 1
ATOM 710 N N . VAL A 1 86 ? -40.845 -10.745 82.276 1.00 90.69 86 VAL A N 1
ATOM 711 C CA . VAL A 1 86 ? -39.583 -10.066 81.921 1.00 90.69 86 VAL A CA 1
ATOM 712 C C . VAL A 1 86 ? -39.740 -8.550 81.976 1.00 90.69 86 VAL A C 1
ATOM 714 O O . VAL A 1 86 ? -38.820 -7.862 82.407 1.00 90.69 86 VAL A O 1
ATOM 717 N N . ILE A 1 87 ? -40.899 -8.027 81.569 1.00 92.12 87 ILE A N 1
ATOM 718 C CA . ILE A 1 87 ? -41.209 -6.594 81.669 1.00 92.12 87 ILE A CA 1
ATOM 719 C C . ILE A 1 87 ? -41.225 -6.166 83.144 1.00 92.12 87 ILE A C 1
ATOM 721 O O . ILE A 1 87 ? -40.598 -5.168 83.490 1.00 92.12 87 ILE A O 1
ATOM 725 N N . GLY A 1 88 ? -41.861 -6.960 84.012 1.00 90.81 88 GLY A N 1
ATOM 726 C CA . GLY A 1 88 ? -41.878 -6.735 85.458 1.00 90.81 88 GLY A CA 1
ATOM 727 C C . GLY A 1 88 ? -40.487 -6.798 86.093 1.00 90.81 88 GLY A C 1
ATOM 728 O O . GLY A 1 88 ? -40.171 -5.954 86.925 1.00 90.81 88 GLY A O 1
ATOM 729 N N . THR A 1 89 ? -39.628 -7.730 85.662 1.00 91.75 89 THR A N 1
ATOM 730 C CA . THR A 1 89 ? -38.228 -7.791 86.123 1.00 91.75 89 THR A CA 1
ATOM 731 C C . THR A 1 89 ? -37.421 -6.567 85.685 1.00 91.75 89 THR A C 1
ATOM 733 O O . THR A 1 89 ? -36.678 -6.004 86.478 1.00 91.75 89 THR A O 1
ATOM 736 N N . ILE A 1 90 ? -37.574 -6.105 84.439 1.00 90.06 90 ILE A N 1
ATOM 737 C CA . ILE A 1 90 ? -36.867 -4.901 83.964 1.00 90.06 90 ILE A CA 1
ATOM 738 C C . ILE A 1 90 ? -37.282 -3.674 84.784 1.00 90.06 90 ILE A C 1
ATOM 740 O O . ILE A 1 90 ? -36.429 -2.873 85.160 1.00 90.06 90 ILE A O 1
ATOM 744 N N . GLU A 1 91 ? -38.572 -3.552 85.094 1.00 91.12 91 GLU A N 1
ATOM 745 C CA . GLU A 1 91 ? -39.090 -2.477 85.938 1.00 91.12 91 GLU A CA 1
ATOM 746 C C . GLU A 1 91 ? -38.574 -2.560 87.383 1.00 91.12 91 GLU A C 1
ATOM 748 O O . GLU A 1 91 ? -38.180 -1.539 87.947 1.00 91.12 91 GLU A O 1
ATOM 753 N N . SER A 1 92 ? -38.508 -3.757 87.980 1.00 88.62 92 SER A N 1
ATOM 754 C CA . SER A 1 92 ? -37.950 -3.918 89.329 1.00 88.62 92 SER A CA 1
ATOM 755 C C . SER A 1 92 ? -36.451 -3.624 89.388 1.00 88.62 92 SER A C 1
ATOM 757 O O . SER A 1 92 ? -35.988 -3.026 90.357 1.00 88.62 92 SER A O 1
ATOM 759 N N . ASP A 1 93 ? -35.700 -4.010 88.353 1.00 85.50 93 ASP A N 1
ATOM 760 C CA . ASP A 1 93 ? -34.237 -3.902 88.311 1.00 85.50 93 ASP A CA 1
ATOM 761 C C . ASP A 1 93 ? -33.753 -2.474 88.015 1.00 85.50 93 ASP A C 1
ATOM 763 O O . ASP A 1 93 ? -32.668 -2.079 88.447 1.00 85.50 93 ASP A O 1
ATOM 767 N N . LYS A 1 94 ? -34.527 -1.699 87.243 1.00 84.31 94 LYS A N 1
ATOM 768 C CA . LYS A 1 94 ? -34.176 -0.332 86.811 1.00 84.31 94 LYS A CA 1
ATOM 769 C C . LYS A 1 94 ? -34.925 0.768 87.569 1.00 84.31 94 LYS A C 1
ATOM 771 O O . LYS A 1 94 ? -34.581 1.944 87.437 1.00 84.31 94 LYS A O 1
ATOM 776 N N . GLY A 1 95 ? -35.902 0.401 88.398 1.00 76.50 95 GLY A N 1
ATOM 777 C CA . GLY A 1 95 ? -36.686 1.327 89.211 1.00 76.50 95 GLY A CA 1
ATOM 778 C C . GLY A 1 95 ? -37.628 2.209 88.383 1.00 76.50 95 GLY A C 1
ATOM 779 O O . GLY A 1 95 ? -38.006 1.879 87.265 1.00 76.50 95 GLY A O 1
ATOM 780 N N . ALA A 1 96 ? -38.007 3.371 88.927 1.00 74.19 96 ALA A N 1
ATOM 781 C CA . ALA A 1 96 ? -39.020 4.258 88.335 1.00 74.19 96 ALA A CA 1
ATOM 782 C C . ALA A 1 96 ? -38.570 5.031 87.070 1.00 74.19 96 ALA A C 1
ATOM 784 O O . ALA A 1 96 ? -39.321 5.864 86.562 1.00 74.19 96 ALA A O 1
ATOM 785 N N . SER A 1 97 ? -37.355 4.798 86.556 1.00 85.94 97 SER A N 1
ATOM 786 C CA . SER A 1 97 ? -36.842 5.499 85.373 1.00 85.94 97 SER A CA 1
ATOM 787 C C . SER A 1 97 ? -37.331 4.836 84.084 1.00 85.94 97 SER A C 1
ATOM 789 O O . SER A 1 97 ? -36.870 3.762 83.692 1.00 85.94 97 SER A O 1
ATOM 791 N N . THR A 1 98 ? -38.246 5.506 83.380 1.00 87.25 98 THR A N 1
ATOM 792 C CA . THR A 1 98 ? -38.778 5.043 82.087 1.00 87.25 98 THR A CA 1
ATOM 793 C C . THR A 1 98 ? -37.698 4.936 81.014 1.00 87.25 98 THR A C 1
ATOM 795 O O . THR A 1 98 ? -37.757 4.041 80.173 1.00 87.25 98 THR A O 1
ATOM 798 N N . ASN A 1 99 ? -36.693 5.814 81.061 1.00 88.31 99 ASN A N 1
ATOM 799 C CA . ASN A 1 99 ? -35.606 5.846 80.085 1.00 88.31 99 ASN A CA 1
ATOM 800 C C . ASN A 1 99 ? -34.672 4.646 80.265 1.00 88.31 99 ASN A C 1
ATOM 802 O O . ASN A 1 99 ? -34.379 3.954 79.294 1.00 88.31 99 ASN A O 1
ATOM 806 N N . GLU A 1 100 ? -34.288 4.341 81.507 1.00 88.69 100 GLU A N 1
ATOM 807 C CA . GLU A 1 100 ? -33.471 3.165 81.840 1.00 88.69 100 GLU A CA 1
ATOM 808 C C . GLU A 1 100 ? -34.194 1.856 81.496 1.00 88.69 100 GLU A C 1
ATOM 810 O O . GLU A 1 100 ? -33.594 0.935 80.938 1.00 88.69 100 GLU A O 1
ATOM 815 N N . CYS A 1 101 ? -35.508 1.788 81.749 1.00 92.00 101 CYS A N 1
ATOM 816 C CA . CYS A 1 101 ? -36.329 0.651 81.333 1.00 92.00 101 CYS A CA 1
ATOM 817 C C . CYS A 1 101 ? -36.359 0.504 79.802 1.00 92.00 101 CYS A C 1
ATOM 819 O O . CYS A 1 101 ? -36.225 -0.604 79.280 1.00 92.00 101 CYS A O 1
ATOM 821 N N . CYS A 1 102 ? -36.484 1.613 79.066 1.00 91.75 102 CYS A N 1
ATOM 822 C CA . CYS A 1 102 ? -36.481 1.601 77.605 1.00 91.75 102 CYS A CA 1
ATOM 823 C C . CYS A 1 102 ? -35.128 1.164 77.025 1.00 91.75 102 CYS A C 1
ATOM 825 O O . CYS A 1 102 ? -35.098 0.322 76.126 1.00 91.75 102 CYS A O 1
ATOM 827 N N . ILE A 1 103 ? -34.017 1.687 77.553 1.00 90.88 103 ILE A N 1
ATOM 828 C CA . ILE A 1 103 ? -32.657 1.281 77.165 1.00 90.88 103 ILE A CA 1
ATOM 829 C C . ILE A 1 103 ? -32.483 -0.220 77.403 1.00 90.88 103 ILE A C 1
ATOM 831 O O . ILE A 1 103 ? -32.077 -0.948 76.497 1.00 90.88 103 ILE A O 1
ATOM 835 N N . ALA A 1 104 ? -32.866 -0.708 78.587 1.00 92.12 104 ALA A N 1
ATOM 836 C CA . ALA A 1 104 ? -32.758 -2.120 78.932 1.00 92.12 104 ALA A CA 1
ATOM 837 C C . ALA A 1 104 ? -33.548 -3.019 77.967 1.00 92.12 104 ALA A C 1
ATOM 839 O O . ALA A 1 104 ? -33.041 -4.061 77.553 1.00 92.12 104 ALA A O 1
ATOM 840 N N . VAL A 1 105 ? -34.757 -2.615 77.564 1.00 93.56 105 VAL A N 1
ATOM 841 C CA . VAL A 1 105 ? -35.569 -3.354 76.583 1.00 93.56 105 VAL A CA 1
ATOM 842 C C . VAL A 1 105 ? -34.898 -3.399 75.211 1.00 93.56 105 VAL A C 1
ATOM 844 O O . VAL A 1 105 ? -34.826 -4.472 74.609 1.00 93.56 105 VAL A O 1
ATOM 847 N N . ILE A 1 106 ? -34.382 -2.270 74.718 1.00 92.06 106 ILE A N 1
ATOM 848 C CA . ILE A 1 106 ? -33.750 -2.194 73.393 1.00 92.06 106 ILE A CA 1
ATOM 849 C C . ILE A 1 106 ? -32.446 -2.997 73.371 1.00 92.06 106 ILE A C 1
ATOM 851 O O . ILE A 1 106 ? -32.266 -3.833 72.488 1.00 92.06 106 ILE A O 1
ATOM 855 N N . VAL A 1 107 ? -31.572 -2.824 74.366 1.00 92.50 107 VAL A N 1
ATOM 856 C CA . VAL A 1 107 ? -30.307 -3.572 74.479 1.00 92.50 107 VAL A CA 1
ATOM 857 C C . VAL A 1 107 ? -30.575 -5.071 74.602 1.00 92.50 107 VAL A C 1
ATOM 859 O O . VAL A 1 107 ? -29.955 -5.881 73.912 1.00 92.50 107 VAL A O 1
ATOM 862 N N . ARG A 1 108 ? -31.550 -5.471 75.427 1.00 93.88 108 ARG A N 1
ATOM 863 C CA . ARG A 1 108 ? -31.922 -6.883 75.577 1.00 93.88 108 ARG A CA 1
ATOM 864 C C . ARG A 1 108 ? -32.491 -7.461 74.284 1.00 93.88 108 ARG A C 1
ATOM 866 O O . ARG A 1 108 ? -32.217 -8.618 73.976 1.00 93.88 108 ARG A O 1
ATOM 873 N N . TRP A 1 109 ? -33.234 -6.672 73.511 1.00 94.19 109 TRP A N 1
ATOM 874 C CA . TRP A 1 109 ? -33.735 -7.085 72.201 1.00 94.19 109 TRP A CA 1
ATOM 875 C C . TRP A 1 109 ? -32.615 -7.241 71.169 1.00 94.19 109 TRP A C 1
ATOM 877 O O . TRP A 1 109 ? -32.578 -8.261 70.479 1.00 94.19 109 TRP A O 1
ATOM 887 N N . ILE A 1 110 ? -31.675 -6.290 71.108 1.00 92.00 110 ILE A N 1
ATOM 888 C CA . ILE A 1 110 ? -30.481 -6.374 70.252 1.00 92.00 110 ILE A CA 1
ATOM 889 C C . ILE A 1 110 ? -29.702 -7.653 70.581 1.00 92.00 110 ILE A C 1
ATOM 891 O O . ILE A 1 110 ? -29.401 -8.437 69.685 1.00 92.00 110 ILE A O 1
ATOM 895 N N . ASN A 1 111 ? -29.474 -7.929 71.866 1.00 91.50 111 ASN A N 1
ATOM 896 C CA . ASN A 1 111 ? -28.762 -9.128 72.311 1.00 91.50 111 ASN A CA 1
ATOM 897 C C . ASN A 1 111 ? -29.529 -10.427 72.018 1.00 91.50 111 ASN A C 1
ATOM 899 O O . ASN A 1 111 ? -28.920 -11.436 71.675 1.00 91.50 111 ASN A O 1
ATOM 903 N N . GLN A 1 112 ? -30.861 -10.420 72.124 1.00 90.81 112 GLN A N 1
ATOM 904 C CA . GLN A 1 112 ? -31.686 -11.598 71.844 1.00 90.81 112 GLN A CA 1
ATOM 905 C C . GLN A 1 112 ? -31.771 -11.917 70.346 1.00 90.81 112 GLN A C 1
ATOM 907 O O . GLN A 1 112 ? -31.884 -13.084 69.970 1.00 90.81 112 GLN A O 1
ATOM 912 N N . LYS A 1 113 ? -31.789 -10.893 69.487 1.00 88.69 113 LYS A N 1
ATOM 913 C CA . LYS A 1 113 ? -31.944 -11.052 68.035 1.00 88.69 113 LYS A CA 1
ATOM 914 C C . LYS A 1 113 ? -30.615 -11.079 67.282 1.00 88.69 113 LYS A C 1
ATOM 916 O O . LYS A 1 113 ? -30.593 -11.587 66.167 1.00 88.69 113 LYS A O 1
ATOM 921 N N . GLY A 1 114 ? -29.519 -10.593 67.860 1.00 87.12 114 GLY A N 1
ATOM 922 C CA . GLY A 1 114 ? -28.196 -10.628 67.238 1.00 87.12 114 GLY A CA 1
ATOM 923 C C . GLY A 1 114 ? -28.197 -9.968 65.857 1.00 87.12 114 GLY A C 1
ATOM 924 O O . GLY A 1 114 ? -28.625 -8.826 65.705 1.00 87.12 114 GLY A O 1
ATOM 925 N N . GLU A 1 115 ? -27.761 -10.693 64.825 1.00 82.56 115 GLU A N 1
ATOM 926 C CA . GLU A 1 115 ? -27.720 -10.176 63.447 1.00 82.56 115 GLU A CA 1
ATOM 927 C C . GLU A 1 115 ? -29.104 -9.874 62.855 1.00 82.56 115 GLU A C 1
ATOM 929 O O . GLU A 1 115 ? -29.223 -9.049 61.949 1.00 82.56 115 GLU A O 1
ATOM 934 N N . ASP A 1 116 ? -30.158 -10.478 63.406 1.00 85.12 116 ASP A N 1
ATOM 935 C CA . ASP A 1 116 ? -31.537 -10.240 62.993 1.00 85.12 116 ASP A CA 1
ATOM 936 C C . ASP A 1 116 ? -32.138 -8.948 63.563 1.00 85.12 116 ASP A C 1
ATOM 938 O O . ASP A 1 116 ? -33.221 -8.541 63.114 1.00 85.12 116 ASP A O 1
ATOM 942 N N . ALA A 1 117 ? -31.466 -8.310 64.530 1.00 89.12 117 ALA A N 1
ATOM 943 C CA . ALA A 1 117 ? -31.824 -7.005 65.076 1.00 89.12 117 ALA A CA 1
ATOM 944 C C . ALA A 1 117 ? -31.498 -5.919 64.041 1.00 89.12 117 ALA A C 1
ATOM 946 O O . ALA A 1 117 ? -30.445 -5.294 64.076 1.00 89.12 117 ALA A O 1
ATOM 947 N N . THR A 1 118 ? -32.377 -5.720 63.064 1.00 90.25 118 THR A N 1
ATOM 948 C CA . THR A 1 118 ? -32.186 -4.733 61.987 1.00 90.25 118 THR A CA 1
ATOM 949 C C . THR A 1 118 ? -32.951 -3.449 62.277 1.00 90.25 118 THR A C 1
ATOM 951 O O . THR A 1 118 ? -34.013 -3.481 62.907 1.00 90.25 118 THR A O 1
ATOM 954 N N . VAL A 1 119 ? -32.431 -2.321 61.780 1.00 88.38 119 VAL A N 1
ATOM 955 C CA . VAL A 1 119 ? -33.076 -1.003 61.917 1.00 88.38 119 VAL A CA 1
ATOM 956 C C . VAL A 1 119 ? -34.490 -1.017 61.315 1.00 88.38 119 VAL A C 1
ATOM 958 O O . VAL A 1 119 ? -35.417 -0.495 61.925 1.00 88.38 119 VAL A O 1
ATOM 961 N N . GLU A 1 120 ? -34.689 -1.716 60.189 1.00 86.56 120 GLU A N 1
ATOM 962 C CA . GLU A 1 120 ? -35.997 -1.911 59.536 1.00 86.56 120 GLU A CA 1
ATOM 963 C C . GLU A 1 120 ? -37.037 -2.565 60.462 1.00 86.56 120 GLU A C 1
ATOM 965 O O . GLU A 1 120 ? -38.155 -2.068 60.614 1.00 86.56 120 GLU A O 1
ATOM 970 N N . LYS A 1 121 ? -36.674 -3.684 61.109 1.00 89.56 121 LYS A N 1
ATOM 971 C CA . LYS A 1 121 ? -37.589 -4.407 62.007 1.00 89.56 121 LYS A CA 1
ATOM 972 C C . LYS A 1 121 ? -37.923 -3.567 63.239 1.00 89.56 121 LYS A C 1
ATOM 974 O O . LYS A 1 121 ? -39.072 -3.567 63.677 1.00 89.56 121 LYS A O 1
ATOM 979 N N . PHE A 1 122 ? -36.941 -2.844 63.780 1.00 91.25 122 PHE A N 1
ATOM 980 C CA . PHE A 1 122 ? -37.158 -1.958 64.922 1.00 91.25 122 PHE A CA 1
ATOM 981 C C . PHE A 1 122 ? -38.075 -0.780 64.559 1.00 91.25 122 PHE A C 1
ATOM 983 O O . PHE A 1 122 ? -39.031 -0.495 65.278 1.00 91.25 122 PHE A O 1
ATOM 990 N N . ALA A 1 123 ? -37.863 -0.160 63.397 1.00 89.38 123 ALA A N 1
ATOM 991 C CA . ALA A 1 123 ? -38.723 0.896 62.875 1.00 89.38 123 ALA A CA 1
ATOM 992 C C . ALA A 1 123 ? -40.176 0.434 62.681 1.00 89.38 123 ALA A C 1
ATOM 994 O O . ALA A 1 123 ? -41.104 1.135 63.083 1.00 89.38 123 ALA A O 1
ATOM 995 N N . GLY A 1 124 ? -40.392 -0.769 62.137 1.00 89.25 124 GLY A N 1
ATOM 996 C CA . GLY A 1 124 ? -41.733 -1.347 61.995 1.00 89.25 124 GLY A CA 1
ATOM 997 C C . GLY A 1 124 ? -42.455 -1.515 63.338 1.00 89.25 124 GLY A C 1
ATOM 998 O O . GLY A 1 124 ? -43.650 -1.226 63.456 1.00 89.25 124 GLY A O 1
ATOM 999 N N . VAL A 1 125 ? -41.722 -1.909 64.381 1.00 92.62 125 VAL A N 1
ATOM 1000 C CA . VAL A 1 125 ? -42.261 -1.998 65.744 1.00 92.62 125 VAL A CA 1
ATOM 1001 C C . VAL A 1 125 ? -42.623 -0.613 66.290 1.00 92.62 125 VAL A C 1
ATOM 1003 O O . VAL A 1 125 ? -43.717 -0.449 66.832 1.00 92.62 125 VAL A O 1
ATOM 1006 N N . LEU A 1 126 ? -41.768 0.398 66.094 1.00 91.81 126 LEU A N 1
ATOM 1007 C CA . LEU A 1 126 ? -42.057 1.783 66.487 1.00 91.81 126 LEU A CA 1
ATOM 1008 C C . LEU A 1 126 ? -43.315 2.334 65.797 1.00 91.81 126 LEU A C 1
ATOM 1010 O O . LEU A 1 126 ? -44.145 2.972 66.443 1.00 91.81 126 LEU A O 1
ATOM 1014 N N . ILE A 1 127 ? -43.500 2.049 64.505 1.00 90.06 127 ILE A N 1
ATOM 1015 C CA . ILE A 1 127 ? -44.711 2.433 63.764 1.00 90.06 127 ILE A CA 1
ATOM 1016 C C . ILE A 1 127 ? -45.949 1.763 64.375 1.00 90.06 127 ILE A C 1
ATOM 1018 O O . ILE A 1 127 ? -46.973 2.422 64.556 1.00 90.06 127 ILE A O 1
ATOM 1022 N N . THR A 1 128 ? -45.841 0.486 64.751 1.00 92.31 128 THR A N 1
ATOM 1023 C CA . THR A 1 128 ? -46.945 -0.298 65.331 1.00 92.31 128 THR A CA 1
ATOM 1024 C C . THR A 1 128 ? -47.408 0.259 66.683 1.00 92.31 128 TH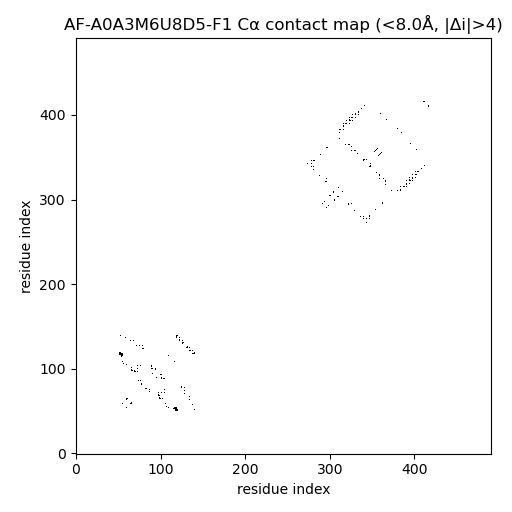R A C 1
ATOM 1026 O O . THR A 1 128 ? -48.605 0.287 66.953 1.00 92.31 128 THR A O 1
ATOM 1029 N N . ILE A 1 129 ? -46.494 0.779 67.511 1.00 92.12 129 ILE A N 1
ATOM 1030 C CA . ILE A 1 129 ? -46.829 1.452 68.788 1.00 92.12 129 ILE A CA 1
ATOM 1031 C C . ILE A 1 129 ? -47.201 2.942 68.623 1.00 92.12 129 ILE A C 1
ATOM 1033 O O . ILE A 1 129 ? -47.339 3.686 69.603 1.00 92.12 129 ILE A O 1
ATOM 1037 N N . GLY A 1 130 ? -47.358 3.404 67.379 1.00 87.38 130 GLY A N 1
ATOM 1038 C CA . GLY A 1 130 ? -47.761 4.771 67.054 1.00 87.38 130 GLY A CA 1
ATOM 1039 C C . GLY A 1 130 ? -46.650 5.814 67.210 1.00 87.38 130 GLY A C 1
ATOM 1040 O O . GLY A 1 130 ? -46.948 6.990 67.392 1.00 87.38 130 GLY A O 1
ATOM 1041 N N . LEU A 1 131 ? -45.377 5.411 67.157 1.00 89.88 131 LEU A N 1
ATOM 1042 C CA . LEU A 1 131 ? -44.199 6.290 67.184 1.00 89.88 131 LEU A CA 1
ATOM 1043 C C . LEU A 1 131 ? -43.577 6.444 65.784 1.00 89.88 131 LEU A C 1
ATOM 1045 O O . LEU A 1 131 ? -42.368 6.305 65.600 1.00 89.88 131 LEU A O 1
ATOM 1049 N N . ARG A 1 132 ? -44.408 6.754 64.780 1.00 87.75 132 ARG A N 1
ATOM 1050 C CA . ARG A 1 132 ? -43.977 6.926 63.378 1.00 87.75 132 ARG A CA 1
ATOM 1051 C C . ARG A 1 132 ? -42.874 7.982 63.224 1.00 87.75 132 ARG A C 1
ATOM 1053 O O . ARG A 1 132 ? -41.864 7.709 62.592 1.00 87.75 132 ARG A O 1
ATOM 1060 N N . ASN A 1 133 ? -43.018 9.123 63.896 1.00 84.56 133 ASN A N 1
ATOM 1061 C CA . ASN A 1 133 ? -42.048 10.225 63.839 1.00 84.56 133 ASN A CA 1
ATOM 1062 C C . ASN A 1 133 ? -40.664 9.840 64.395 1.00 84.56 133 ASN A C 1
ATOM 1064 O O . ASN A 1 133 ? -39.670 10.479 64.067 1.00 84.56 133 ASN A O 1
ATOM 1068 N N . VAL A 1 134 ? -40.598 8.834 65.276 1.00 86.94 134 VAL A N 1
ATOM 1069 C CA . VAL A 1 134 ? -39.336 8.296 65.810 1.00 86.94 134 VAL A CA 1
ATOM 1070 C C . VAL A 1 134 ? -38.769 7.257 64.847 1.00 86.94 134 VAL A C 1
ATOM 1072 O O . VAL A 1 134 ? -37.567 7.241 64.604 1.00 86.94 134 VAL A O 1
ATOM 1075 N N . ALA A 1 135 ? -39.637 6.430 64.256 1.00 85.81 135 ALA A N 1
ATOM 1076 C CA . ALA A 1 135 ? -39.253 5.458 63.240 1.00 85.81 135 ALA A CA 1
ATOM 1077 C C . ALA A 1 135 ? -38.615 6.132 62.017 1.00 85.81 135 ALA A C 1
ATOM 1079 O O . ALA A 1 135 ? -37.553 5.705 61.591 1.00 85.81 135 ALA A O 1
ATOM 1080 N N . GLU A 1 136 ? -39.198 7.220 61.507 1.00 83.44 136 GLU A N 1
ATOM 1081 C CA . GLU A 1 136 ? -38.699 7.959 60.333 1.00 83.44 136 GLU A CA 1
ATOM 1082 C C . GLU A 1 136 ? -37.317 8.602 60.544 1.00 83.44 136 GLU A C 1
ATOM 1084 O O . GLU A 1 136 ? -36.599 8.846 59.578 1.00 83.44 136 GLU A O 1
ATOM 1089 N N . LYS A 1 137 ? -36.909 8.838 61.798 1.00 83.06 137 LYS A N 1
ATOM 1090 C CA . LYS A 1 137 ? -35.575 9.360 62.136 1.00 83.06 137 LYS A CA 1
ATOM 1091 C C . LYS A 1 137 ? -34.484 8.288 62.122 1.00 83.06 137 LYS A C 1
ATOM 1093 O O . LYS A 1 137 ? -33.310 8.635 62.237 1.00 83.06 137 LYS A O 1
ATOM 1098 N N . LEU A 1 138 ? -34.846 7.006 62.028 1.00 82.00 138 LEU A N 1
ATOM 1099 C CA . LEU A 1 138 ? -33.873 5.921 62.028 1.00 82.00 138 LEU A CA 1
ATOM 1100 C C . LEU A 1 138 ? -33.143 5.830 60.679 1.00 82.00 138 LEU A C 1
ATOM 1102 O O . LEU A 1 138 ? -33.773 5.866 59.618 1.00 82.00 138 LEU A O 1
ATOM 1106 N N . PRO A 1 139 ? -31.812 5.662 60.689 1.00 67.00 139 PRO A N 1
ATOM 1107 C CA . PRO A 1 139 ? -31.024 5.763 59.478 1.00 67.00 139 PRO A CA 1
ATOM 1108 C C . PRO A 1 139 ? -31.113 4.473 58.648 1.00 67.00 139 PRO A C 1
ATOM 1110 O O . PRO A 1 139 ? -30.823 3.380 59.137 1.00 67.00 139 PRO A O 1
ATOM 1113 N N . GLY A 1 140 ? -31.465 4.613 57.365 1.00 64.06 140 GLY A N 1
ATOM 1114 C CA . GLY A 1 140 ? -31.582 3.503 56.407 1.00 64.06 140 GLY A CA 1
ATOM 1115 C C . GLY A 1 140 ? -33.009 3.140 55.979 1.00 64.06 140 GLY A C 1
ATOM 1116 O O . GLY A 1 140 ? -33.179 2.127 55.312 1.00 64.06 140 GLY A O 1
ATOM 1117 N N . LEU A 1 141 ? -34.023 3.936 56.345 1.00 53.97 141 LEU A N 1
ATOM 1118 C CA . LEU A 1 141 ? -35.412 3.741 55.890 1.00 53.97 141 LEU A CA 1
ATOM 1119 C C . LEU A 1 141 ? -35.782 4.506 54.618 1.00 53.97 141 LEU A C 1
ATOM 1121 O O . LEU A 1 141 ? -36.849 4.260 54.061 1.00 53.97 141 LEU A O 1
ATOM 1125 N N . LEU A 1 142 ? -34.931 5.421 54.157 1.00 49.94 142 LEU A N 1
ATOM 1126 C CA . LEU A 1 142 ? -35.118 6.040 52.854 1.00 49.94 142 LEU A CA 1
ATOM 1127 C C . LEU A 1 142 ? -34.447 5.144 51.806 1.00 49.94 142 LEU A C 1
ATOM 1129 O O . LEU A 1 142 ? -33.226 4.964 51.881 1.00 49.94 142 LEU A O 1
ATOM 1133 N N . PRO A 1 143 ? -35.192 4.588 50.831 1.00 49.97 143 PRO A N 1
ATOM 1134 C CA . PRO A 1 143 ? -34.582 4.252 49.561 1.00 49.97 143 PRO A CA 1
ATOM 1135 C C . PRO A 1 143 ? -34.129 5.594 48.989 1.00 49.97 143 PRO A C 1
ATOM 1137 O O . PRO A 1 143 ? -34.949 6.377 48.519 1.00 49.97 143 PRO A O 1
ATOM 1140 N N . SER A 1 144 ? -32.850 5.930 49.169 1.00 51.12 144 SER A N 1
ATOM 1141 C CA . SER A 1 144 ? -32.299 7.101 48.498 1.00 51.12 144 SER A CA 1
ATOM 1142 C C . SER A 1 144 ? -32.446 6.822 47.009 1.00 51.12 144 SER A C 1
ATOM 1144 O O . SER A 1 144 ? -31.906 5.826 46.531 1.00 51.12 144 SER A O 1
ATOM 1146 N N . GLU A 1 145 ? -33.195 7.654 46.290 1.00 55.34 145 GLU A N 1
ATOM 1147 C CA . GLU A 1 145 ? -33.323 7.588 44.826 1.00 55.34 145 GLU A CA 1
ATOM 1148 C C . GLU A 1 145 ? -31.934 7.591 44.144 1.00 55.34 145 GLU A C 1
ATOM 1150 O O . GLU A 1 145 ? -31.765 7.061 43.048 1.00 55.34 145 GLU A O 1
ATOM 1155 N N . GLU A 1 146 ? -30.900 8.063 44.851 1.00 56.88 146 GLU A N 1
ATOM 1156 C CA . GLU A 1 146 ? -29.488 7.999 44.458 1.00 56.88 146 GLU A CA 1
ATOM 1157 C C . GLU A 1 146 ? -28.955 6.563 44.284 1.00 56.88 146 GLU A C 1
ATOM 1159 O O . GLU A 1 146 ? -28.009 6.345 43.528 1.00 56.88 146 GLU A O 1
ATOM 1164 N N . ASN A 1 147 ? -29.529 5.565 44.965 1.00 60.97 147 ASN A N 1
ATOM 1165 C CA . ASN A 1 147 ? -29.043 4.184 44.902 1.00 60.97 147 ASN A CA 1
ATOM 1166 C C . ASN A 1 147 ? -29.434 3.494 43.586 1.00 60.97 147 ASN A C 1
ATOM 1168 O O . ASN A 1 147 ? -28.621 2.754 43.031 1.00 60.97 147 ASN A O 1
ATOM 1172 N N . ASP A 1 148 ? -30.631 3.770 43.063 1.00 66.44 148 ASP A N 1
ATOM 1173 C CA . ASP A 1 148 ? -31.096 3.215 41.784 1.00 66.44 148 ASP A CA 1
ATOM 1174 C C . ASP A 1 148 ? -30.349 3.859 40.603 1.00 66.44 148 ASP A C 1
ATOM 1176 O O . ASP A 1 148 ? -29.951 3.179 39.650 1.00 66.44 148 ASP A O 1
ATOM 1180 N N . GLU A 1 149 ? -30.077 5.166 40.685 1.00 75.06 149 GLU A N 1
ATOM 1181 C CA . GLU A 1 149 ? -29.257 5.877 39.699 1.00 75.06 149 GLU A CA 1
ATOM 1182 C C . GLU A 1 149 ? -27.800 5.379 39.716 1.00 75.06 149 GLU A C 1
ATOM 1184 O O . GLU A 1 149 ? -27.192 5.127 38.667 1.00 75.06 149 GLU A O 1
ATOM 1189 N N . MET A 1 150 ? -27.249 5.134 40.907 1.00 79.12 150 MET A N 1
ATOM 1190 C CA . MET A 1 150 ? -25.919 4.553 41.053 1.00 79.12 150 MET A CA 1
ATOM 1191 C C . MET A 1 150 ? -25.854 3.112 40.518 1.00 79.12 150 MET A C 1
ATOM 1193 O O . MET A 1 150 ? -24.885 2.749 39.854 1.00 79.12 150 MET A O 1
ATOM 1197 N N . GLU A 1 151 ? -26.882 2.287 40.721 1.00 80.31 151 GLU A N 1
ATOM 1198 C CA . GLU A 1 151 ? -26.889 0.916 40.193 1.00 80.31 151 GLU A CA 1
ATOM 1199 C C . GLU A 1 151 ? -27.004 0.890 38.653 1.00 80.31 151 GLU A C 1
ATOM 1201 O O . GLU A 1 151 ? -26.331 0.094 37.990 1.00 80.31 151 GLU A O 1
ATOM 1206 N N . SER A 1 152 ? -27.764 1.824 38.068 1.00 84.81 152 SER A N 1
ATOM 1207 C CA . SER A 1 152 ? -27.859 2.021 36.612 1.00 84.81 152 SER A CA 1
ATOM 1208 C C . SER A 1 152 ? -26.525 2.453 35.987 1.00 84.81 152 SER A C 1
ATOM 1210 O O . SER A 1 152 ? -26.072 1.881 34.989 1.00 84.81 152 SER A O 1
ATOM 1212 N N . THR A 1 153 ? -25.834 3.417 36.606 1.00 89.00 153 THR A N 1
ATOM 1213 C CA . THR A 1 153 ? -24.516 3.870 36.127 1.00 89.00 153 THR A CA 1
ATOM 1214 C C . THR A 1 153 ? -23.458 2.772 36.232 1.00 89.00 153 THR A C 1
ATOM 1216 O O . THR A 1 153 ? -22.669 2.595 35.299 1.00 89.00 153 THR A O 1
ATOM 1219 N N . ILE A 1 154 ? -23.471 1.972 37.305 1.00 90.06 154 ILE A N 1
ATOM 1220 C CA . ILE A 1 154 ? -22.596 0.800 37.451 1.00 90.06 154 ILE A CA 1
ATOM 1221 C C . ILE A 1 154 ? -22.828 -0.194 36.307 1.00 90.06 154 ILE A C 1
ATOM 1223 O O . ILE A 1 154 ? -21.860 -0.655 35.697 1.00 90.06 154 ILE A O 1
ATOM 1227 N N . TYR A 1 155 ? -24.085 -0.491 35.966 1.00 88.94 155 TYR A N 1
ATOM 1228 C CA . TYR A 1 155 ? -24.407 -1.409 34.873 1.00 88.94 155 TYR A CA 1
ATOM 1229 C C . TYR A 1 155 ? -23.847 -0.938 33.518 1.00 88.94 155 TYR A C 1
ATOM 1231 O O . TYR A 1 155 ? -23.229 -1.724 32.790 1.00 88.94 155 TYR A O 1
ATOM 1239 N N . GLU A 1 156 ? -24.001 0.347 33.183 1.00 92.62 156 GLU A N 1
ATOM 1240 C CA . GLU A 1 156 ? -23.456 0.896 31.933 1.00 92.62 156 GLU A CA 1
ATOM 1241 C C . GLU A 1 156 ? -21.918 0.921 31.927 1.00 92.62 156 GLU A C 1
ATOM 1243 O O . GLU A 1 156 ? -21.294 0.583 30.916 1.00 92.62 156 GLU A O 1
ATOM 1248 N N . ILE A 1 157 ? -21.274 1.215 33.062 1.00 92.81 157 ILE A N 1
ATOM 1249 C CA . ILE A 1 157 ? -19.811 1.117 33.191 1.00 92.81 157 ILE A CA 1
ATOM 1250 C C . ILE A 1 157 ? -19.345 -0.327 32.968 1.00 92.81 157 ILE A C 1
ATOM 1252 O O . ILE A 1 157 ? -18.398 -0.563 32.215 1.00 92.81 157 ILE A O 1
ATOM 1256 N N . GLU A 1 158 ? -20.006 -1.317 33.569 1.00 93.25 158 GLU A N 1
ATOM 1257 C CA . GLU A 1 158 ? -19.651 -2.728 33.394 1.00 93.25 158 GLU A CA 1
ATOM 1258 C C . GLU A 1 158 ? -19.779 -3.185 31.935 1.00 93.25 158 GLU A C 1
ATOM 1260 O O . GLU A 1 158 ? -18.922 -3.924 31.427 1.00 93.25 158 GLU A O 1
ATOM 1265 N N . LYS A 1 159 ? -20.830 -2.736 31.246 1.00 93.75 159 LYS A N 1
ATOM 1266 C CA . LYS A 1 159 ? -21.062 -3.002 29.824 1.00 93.75 159 LYS A CA 1
ATOM 1267 C C . LYS A 1 159 ? -19.966 -2.386 28.955 1.00 93.75 159 LYS A C 1
ATOM 1269 O O . LYS A 1 159 ? -19.379 -3.098 28.135 1.00 93.75 159 LYS A O 1
ATOM 1274 N N . ASN A 1 160 ? -19.609 -1.127 29.198 1.00 93.69 160 ASN A N 1
ATOM 1275 C CA . ASN A 1 160 ? -18.518 -0.449 28.496 1.00 93.69 160 ASN A CA 1
ATOM 1276 C C . ASN A 1 160 ? -17.164 -1.127 28.757 1.00 93.69 160 ASN A C 1
ATOM 1278 O O . ASN A 1 160 ? -16.405 -1.384 27.824 1.00 93.69 160 ASN A O 1
ATOM 1282 N N . CYS A 1 161 ? -16.889 -1.544 29.995 1.00 92.19 161 CYS A N 1
ATOM 1283 C CA . CYS A 1 161 ? -15.690 -2.310 30.343 1.00 92.19 161 CYS A CA 1
ATOM 1284 C C . CYS A 1 161 ? -15.628 -3.671 29.628 1.00 92.19 161 CYS A C 1
ATOM 1286 O O . CYS A 1 161 ? -14.556 -4.124 29.222 1.00 92.19 161 CYS A O 1
ATOM 1288 N N . LYS A 1 162 ? -16.761 -4.369 29.463 1.00 94.56 162 LYS A N 1
ATOM 1289 C CA . LYS A 1 162 ? -16.822 -5.608 28.664 1.00 94.56 162 LYS A CA 1
ATOM 1290 C C . LYS A 1 162 ? -16.517 -5.338 27.191 1.00 94.56 162 LYS A C 1
ATOM 1292 O O . LYS A 1 162 ? -15.796 -6.130 26.587 1.00 94.56 162 LYS A O 1
ATOM 1297 N N . GLN A 1 163 ? -17.026 -4.241 26.637 1.00 94.38 163 GLN A N 1
ATOM 1298 C CA . GLN A 1 163 ? -16.774 -3.861 25.250 1.00 94.38 163 GLN A CA 1
ATOM 1299 C C . GLN A 1 163 ? -15.301 -3.494 25.014 1.00 94.38 163 GLN A C 1
ATOM 1301 O O . GLN A 1 163 ? -14.661 -4.081 24.142 1.00 94.38 163 GLN A O 1
ATOM 1306 N N . LEU A 1 164 ? -14.720 -2.646 25.866 1.00 94.31 164 LEU A N 1
ATOM 1307 C CA . LEU A 1 164 ? -13.304 -2.265 25.798 1.00 94.31 164 LEU A CA 1
ATOM 1308 C C . LEU A 1 164 ? -12.359 -3.470 25.884 1.00 94.31 164 LEU A C 1
ATOM 1310 O O . LEU A 1 164 ? -11.349 -3.521 25.186 1.00 94.31 164 LEU A O 1
ATOM 1314 N N . ARG A 1 165 ? -12.691 -4.485 26.692 1.00 95.69 165 ARG A N 1
ATOM 1315 C CA . ARG A 1 165 ? -11.906 -5.731 26.751 1.00 95.69 165 ARG A CA 1
ATOM 1316 C C . ARG A 1 165 ? -11.898 -6.486 25.420 1.00 95.69 165 ARG A C 1
ATOM 1318 O O . ARG A 1 165 ? -10.860 -7.030 25.044 1.00 95.69 165 ARG A O 1
ATOM 1325 N N . LYS A 1 166 ? -13.022 -6.505 24.694 1.00 95.81 166 LYS A N 1
ATOM 1326 C CA . LYS A 1 166 ? -13.098 -7.126 23.361 1.00 95.81 166 LYS A CA 1
ATOM 1327 C C . LYS A 1 166 ? -12.247 -6.359 22.352 1.00 95.81 166 LYS A C 1
ATOM 1329 O O . LYS A 1 166 ? -11.483 -6.978 21.618 1.00 95.81 166 LYS A O 1
ATOM 1334 N N . GLU A 1 167 ? -12.334 -5.033 22.357 1.00 95.31 167 GLU A N 1
ATOM 1335 C CA . GLU A 1 167 ? -11.540 -4.168 21.474 1.00 95.31 167 GLU A CA 1
ATOM 1336 C C . GLU A 1 167 ? -10.041 -4.294 21.754 1.00 95.31 167 GLU A C 1
ATOM 1338 O O . GLU A 1 167 ? -9.252 -4.467 20.829 1.00 95.31 167 GLU A O 1
ATOM 1343 N N . HIS A 1 168 ? -9.642 -4.314 23.029 1.00 94.75 168 HIS A N 1
ATOM 1344 C CA . HIS A 1 168 ? -8.255 -4.555 23.418 1.00 94.75 168 HIS A CA 1
ATOM 1345 C C . HIS A 1 168 ? -7.746 -5.902 22.886 1.00 94.75 168 HIS A C 1
ATOM 1347 O O . HIS A 1 168 ? -6.645 -5.980 22.341 1.00 94.75 168 HIS A O 1
ATOM 1353 N N . HIS A 1 169 ? -8.549 -6.966 22.993 1.00 96.25 169 HIS A N 1
ATOM 1354 C CA . HIS A 1 169 ? -8.184 -8.272 22.447 1.00 96.25 169 HIS A CA 1
ATOM 1355 C C . HIS A 1 169 ? -8.028 -8.239 20.917 1.00 96.25 169 HIS A C 1
ATOM 1357 O O . HIS A 1 169 ? -7.035 -8.741 20.394 1.00 96.25 169 HIS A O 1
ATOM 1363 N N . GLN A 1 170 ? -8.950 -7.591 20.199 1.00 96.94 170 GLN A N 1
ATOM 1364 C CA . GLN A 1 170 ? -8.857 -7.429 18.743 1.00 96.94 170 GLN A CA 1
ATOM 1365 C C . GLN A 1 170 ? -7.604 -6.643 18.328 1.00 96.94 170 GLN A C 1
ATOM 1367 O O . GLN A 1 170 ? -6.887 -7.054 17.414 1.00 96.94 170 GLN A O 1
ATOM 1372 N N . LEU A 1 171 ? -7.289 -5.553 19.032 1.00 95.94 171 LEU A N 1
ATOM 1373 C CA . LEU A 1 171 ? -6.076 -4.769 18.792 1.00 95.94 171 LEU A CA 1
ATOM 1374 C C . LEU A 1 171 ? -4.805 -5.579 19.067 1.00 95.94 171 LEU A C 1
ATOM 1376 O O . LEU A 1 171 ? -3.828 -5.458 18.327 1.00 95.94 171 LEU A O 1
ATOM 1380 N N . GLN A 1 172 ? -4.815 -6.435 20.090 1.00 97.12 172 GLN A N 1
ATOM 1381 C CA . GLN A 1 172 ? -3.696 -7.325 20.396 1.00 97.12 172 GLN A CA 1
ATOM 1382 C C . GLN A 1 172 ? -3.432 -8.314 19.252 1.00 97.12 172 GLN A C 1
ATOM 1384 O O . GLN A 1 172 ? -2.279 -8.490 18.853 1.00 97.12 172 GLN A O 1
ATOM 1389 N N . VAL A 1 173 ? -4.488 -8.916 18.695 1.00 97.19 173 VAL A N 1
ATOM 1390 C CA . VAL A 1 173 ? -4.388 -9.813 17.533 1.00 97.19 173 VAL A CA 1
ATOM 1391 C C . VAL A 1 173 ? -3.849 -9.053 16.323 1.00 97.19 173 VAL A C 1
ATOM 1393 O O . VAL A 1 173 ? -2.851 -9.469 15.731 1.00 97.19 173 VAL A O 1
ATOM 1396 N N . ARG A 1 174 ? -4.415 -7.878 16.017 1.00 96.50 174 ARG A N 1
ATOM 1397 C CA . ARG A 1 174 ? -3.968 -7.063 14.880 1.00 96.50 174 ARG A CA 1
ATOM 1398 C C . ARG A 1 174 ? -2.505 -6.638 15.003 1.00 96.50 174 ARG A C 1
ATOM 1400 O O . ARG A 1 174 ? -1.772 -6.637 14.017 1.00 96.50 174 ARG A O 1
ATOM 1407 N N . LYS A 1 175 ? -2.049 -6.313 16.215 1.00 95.94 175 LYS A N 1
ATOM 1408 C CA . LYS A 1 175 ? -0.642 -5.998 16.488 1.00 95.94 175 LYS A CA 1
ATOM 1409 C C . LYS A 1 175 ? 0.278 -7.180 16.165 1.00 95.94 175 LYS A C 1
ATOM 1411 O O . LYS A 1 175 ? 1.343 -6.971 15.593 1.00 95.94 175 LYS A O 1
ATOM 1416 N N . GLN A 1 176 ? -0.114 -8.406 16.513 1.00 96.69 176 GLN A N 1
ATOM 1417 C CA . GLN A 1 176 ? 0.682 -9.602 16.212 1.00 96.69 176 GLN A CA 1
ATOM 1418 C C . GLN A 1 176 ? 0.745 -9.898 14.709 1.00 96.69 176 GLN A C 1
ATOM 1420 O O . GLN A 1 176 ? 1.800 -10.292 14.215 1.00 96.69 176 GLN A O 1
ATOM 1425 N N . GLU A 1 177 ? -0.351 -9.693 13.979 1.00 96.50 177 GLU A N 1
ATOM 1426 C CA . GLU A 1 177 ? -0.374 -9.819 12.516 1.00 96.50 177 GLU A CA 1
ATOM 1427 C C . GLU A 1 177 ? 0.577 -8.825 11.850 1.00 96.50 177 GLU A C 1
ATOM 1429 O O . GLU A 1 177 ? 1.412 -9.226 11.042 1.00 96.50 177 GLU A O 1
ATOM 1434 N N . LEU A 1 178 ? 0.510 -7.551 12.249 1.00 94.12 178 LEU A N 1
ATOM 1435 C CA . LEU A 1 178 ? 1.390 -6.508 11.723 1.00 94.12 178 LEU A CA 1
ATOM 1436 C C . LEU A 1 178 ? 2.869 -6.788 12.024 1.00 94.12 178 LEU A C 1
ATOM 1438 O O . LEU A 1 178 ? 3.731 -6.512 11.193 1.00 94.12 178 LEU A O 1
ATOM 1442 N N . GLU A 1 179 ? 3.189 -7.368 13.185 1.00 97.25 179 GLU A N 1
ATOM 1443 C CA . GLU A 1 179 ? 4.569 -7.760 13.496 1.00 97.25 179 GLU A CA 1
ATOM 1444 C C . GLU A 1 179 ? 5.055 -8.897 12.575 1.00 97.25 179 GLU A C 1
ATOM 1446 O O . GLU A 1 179 ? 6.201 -8.869 12.126 1.00 97.25 179 GLU A O 1
ATOM 1451 N N . LYS A 1 180 ? 4.191 -9.867 12.236 1.00 96.69 180 LYS A N 1
ATOM 1452 C CA . LYS A 1 180 ? 4.517 -10.937 11.273 1.00 96.69 180 LYS A CA 1
ATOM 1453 C C . LYS A 1 180 ? 4.699 -10.390 9.858 1.00 96.69 180 LYS A C 1
ATOM 1455 O O . LYS A 1 180 ? 5.654 -10.760 9.178 1.00 96.69 180 LYS A O 1
ATOM 1460 N N . GLU A 1 181 ? 3.821 -9.489 9.429 1.00 96.31 181 GLU A N 1
ATOM 1461 C CA . GLU A 1 181 ? 3.900 -8.834 8.119 1.00 96.31 181 GLU A CA 1
ATOM 1462 C C . GLU A 1 181 ? 5.201 -8.034 7.981 1.00 96.31 181 GLU A C 1
ATOM 1464 O O . GLU A 1 181 ? 5.950 -8.203 7.019 1.00 96.31 181 GLU A O 1
ATOM 1469 N N . LYS A 1 182 ? 5.546 -7.254 9.010 1.00 95.25 182 LYS A N 1
ATOM 1470 C CA . LYS A 1 182 ? 6.817 -6.530 9.090 1.00 95.25 182 LYS A CA 1
ATOM 1471 C C . LYS A 1 182 ? 8.025 -7.468 9.001 1.00 95.25 182 LYS A C 1
ATOM 1473 O O . LYS A 1 182 ? 8.991 -7.144 8.309 1.00 95.25 182 LYS A O 1
ATOM 1478 N N . GLN A 1 183 ? 8.000 -8.615 9.683 1.00 97.75 183 GLN A N 1
ATOM 1479 C CA . GLN A 1 183 ? 9.077 -9.612 9.597 1.00 97.75 183 GLN A CA 1
ATOM 1480 C C . GLN A 1 183 ? 9.207 -10.189 8.181 1.00 97.75 183 GLN A C 1
ATOM 1482 O O . GLN A 1 183 ? 10.319 -10.287 7.665 1.00 97.75 183 GLN A O 1
ATOM 1487 N N . SER A 1 184 ? 8.083 -10.505 7.535 1.00 97.44 184 SER A N 1
ATOM 1488 C CA . SER A 1 184 ? 8.052 -10.975 6.146 1.00 97.44 184 SER A CA 1
ATOM 1489 C C . SER A 1 184 ? 8.632 -9.939 5.178 1.00 97.44 184 SER A C 1
ATOM 1491 O O . SER A 1 184 ? 9.519 -10.256 4.389 1.00 97.44 184 SER A O 1
ATOM 1493 N N . MET A 1 185 ? 8.197 -8.682 5.285 1.00 96.00 185 MET A N 1
ATOM 1494 C CA . MET A 1 185 ? 8.686 -7.588 4.441 1.00 96.00 185 MET A CA 1
ATOM 1495 C C . MET A 1 185 ? 10.180 -7.319 4.659 1.00 96.00 185 MET A C 1
ATOM 1497 O O . MET A 1 185 ? 10.920 -7.097 3.706 1.00 96.00 185 MET A O 1
ATOM 1501 N N . THR A 1 186 ? 10.651 -7.400 5.907 1.00 95.38 186 THR A N 1
ATOM 1502 C CA . THR A 1 186 ? 12.082 -7.262 6.224 1.00 95.38 186 THR A CA 1
ATOM 1503 C C . THR A 1 186 ? 12.907 -8.351 5.538 1.00 95.38 186 THR A C 1
ATOM 1505 O O . THR A 1 186 ? 13.969 -8.058 4.994 1.00 95.38 186 THR A O 1
ATOM 1508 N N . LYS A 1 187 ? 12.405 -9.592 5.514 1.00 97.19 187 LYS A N 1
ATOM 1509 C CA . LYS A 1 187 ? 13.061 -10.695 4.807 1.00 97.19 187 LYS A CA 1
ATOM 1510 C C . LYS A 1 187 ? 13.117 -10.441 3.297 1.00 97.19 187 LYS A C 1
ATOM 1512 O O . LYS A 1 187 ? 14.192 -10.533 2.721 1.00 97.19 187 LYS A O 1
ATOM 1517 N N . GLN A 1 188 ? 12.005 -10.034 2.683 1.00 95.88 188 GLN A N 1
ATOM 1518 C CA . GLN A 1 188 ? 11.970 -9.701 1.252 1.00 95.88 188 GLN A CA 1
ATOM 1519 C C . GLN A 1 188 ? 12.947 -8.575 0.883 1.00 95.88 188 GLN A C 1
ATOM 1521 O O . GLN A 1 188 ? 13.632 -8.655 -0.134 1.00 95.88 188 GLN A O 1
ATOM 1526 N N . LEU A 1 189 ? 13.049 -7.538 1.721 1.00 94.81 189 LEU A N 1
ATOM 1527 C CA . LEU A 1 189 ? 14.017 -6.456 1.525 1.00 94.81 189 LEU A CA 1
ATOM 1528 C C . LEU A 1 189 ? 15.463 -6.955 1.600 1.00 94.81 189 LEU A C 1
ATOM 1530 O O . LEU A 1 189 ? 16.311 -6.486 0.844 1.00 94.81 189 LEU A O 1
ATOM 1534 N N . GLN A 1 190 ? 15.751 -7.898 2.497 1.00 97.38 190 GLN A N 1
ATOM 1535 C CA . GLN A 1 190 ? 17.081 -8.480 2.630 1.00 97.38 190 GLN A CA 1
ATOM 1536 C C . GLN A 1 190 ? 17.445 -9.354 1.423 1.00 97.38 190 GLN A C 1
ATOM 1538 O O . GLN A 1 190 ? 18.550 -9.217 0.899 1.00 97.38 190 GLN A O 1
ATOM 1543 N N . ASP A 1 191 ? 16.506 -10.167 0.937 1.00 96.44 191 ASP A N 1
ATOM 1544 C CA . ASP A 1 191 ? 16.691 -10.994 -0.261 1.00 96.44 191 ASP A CA 1
ATOM 1545 C C . ASP A 1 191 ? 16.937 -10.105 -1.501 1.00 96.44 191 ASP A C 1
ATOM 1547 O O . ASP A 1 191 ? 17.901 -10.301 -2.243 1.00 96.44 191 ASP A O 1
ATOM 1551 N N . SER A 1 192 ? 16.143 -9.039 -1.671 1.00 93.12 192 SER A N 1
ATOM 1552 C CA . SER A 1 192 ? 16.316 -8.066 -2.762 1.00 93.12 192 SER A CA 1
ATOM 1553 C C . SER A 1 192 ? 17.646 -7.302 -2.677 1.00 93.12 192 SER A C 1
ATOM 1555 O O . SER A 1 192 ? 18.286 -7.022 -3.697 1.00 93.12 192 SER A O 1
ATOM 1557 N N . LEU A 1 193 ? 18.110 -6.983 -1.464 1.00 97.00 193 LEU A N 1
ATOM 1558 C CA . LEU A 1 193 ? 19.414 -6.355 -1.261 1.00 97.00 193 LEU A CA 1
ATOM 1559 C C . LEU A 1 193 ? 20.557 -7.276 -1.709 1.00 97.00 193 LEU A C 1
ATOM 1561 O O . LEU A 1 193 ? 21.498 -6.799 -2.349 1.00 97.00 193 LEU A O 1
ATOM 1565 N N . GLU A 1 194 ? 20.471 -8.571 -1.402 1.00 97.62 194 GLU A N 1
ATOM 1566 C CA . GLU A 1 194 ? 21.458 -9.568 -1.821 1.00 97.62 194 GLU A CA 1
ATOM 1567 C C . GLU A 1 194 ? 21.480 -9.725 -3.351 1.00 97.62 194 GLU A C 1
ATOM 1569 O O . GLU A 1 194 ? 22.550 -9.727 -3.962 1.00 97.62 194 GLU A O 1
ATOM 1574 N N . GLU A 1 195 ? 20.314 -9.768 -4.000 1.00 96.88 195 GLU A N 1
ATOM 1575 C CA . GLU A 1 195 ? 20.219 -9.773 -5.466 1.00 96.88 195 GLU A CA 1
ATOM 1576 C C . GLU A 1 195 ? 20.836 -8.514 -6.084 1.00 96.88 195 GLU A C 1
ATOM 1578 O O . GLU A 1 195 ? 21.625 -8.593 -7.027 1.00 96.88 195 GLU A O 1
ATOM 1583 N N . SER A 1 196 ? 20.555 -7.343 -5.510 1.00 92.50 196 SER A N 1
ATOM 1584 C CA . SER A 1 196 ? 21.131 -6.075 -5.957 1.00 92.50 196 SER A CA 1
ATOM 1585 C C . SER A 1 196 ? 22.660 -6.051 -5.809 1.00 92.50 196 SER A C 1
ATOM 1587 O O . SER A 1 196 ? 23.359 -5.475 -6.643 1.00 92.50 196 SER A O 1
ATOM 1589 N N . GLN A 1 197 ? 23.208 -6.686 -4.767 1.00 97.81 197 GLN A N 1
ATOM 1590 C CA . GLN A 1 197 ? 24.655 -6.855 -4.609 1.00 97.81 197 GLN A CA 1
ATOM 1591 C C . GLN A 1 197 ? 25.240 -7.784 -5.679 1.00 97.81 197 GLN A C 1
ATOM 1593 O O . GLN A 1 197 ? 26.234 -7.413 -6.298 1.00 97.81 197 GLN A O 1
ATOM 1598 N N . LYS A 1 198 ? 24.594 -8.923 -5.967 1.00 97.75 198 LYS A N 1
ATOM 1599 C CA . LYS A 1 198 ? 25.011 -9.840 -7.045 1.00 97.75 198 LYS A CA 1
ATOM 1600 C C . LYS A 1 198 ? 25.028 -9.142 -8.407 1.00 97.75 198 LYS A C 1
ATOM 1602 O O . LYS A 1 198 ? 25.994 -9.274 -9.156 1.00 97.75 198 LYS A O 1
ATOM 1607 N N . LEU A 1 199 ? 23.997 -8.350 -8.708 1.00 96.50 199 LEU A N 1
ATOM 1608 C CA . LEU A 1 199 ? 23.929 -7.568 -9.945 1.00 96.50 199 LEU A CA 1
ATOM 1609 C C . LEU A 1 199 ? 25.046 -6.524 -10.030 1.00 96.50 199 LEU A C 1
ATOM 1611 O O . LEU A 1 199 ? 25.657 -6.384 -11.086 1.00 96.50 199 LEU A O 1
ATOM 1615 N N . ARG A 1 200 ? 25.361 -5.831 -8.928 1.00 96.81 200 ARG A N 1
ATOM 1616 C CA . ARG A 1 200 ? 26.494 -4.891 -8.884 1.00 96.81 200 ARG A CA 1
ATOM 1617 C C . ARG A 1 200 ? 27.821 -5.573 -9.210 1.00 96.81 200 ARG A C 1
ATOM 1619 O O . ARG A 1 200 ? 28.576 -5.038 -10.013 1.00 96.81 200 ARG A O 1
ATOM 1626 N N . THR A 1 201 ? 28.079 -6.752 -8.646 1.00 97.44 201 THR A N 1
ATOM 1627 C CA . THR A 1 201 ? 29.286 -7.528 -8.970 1.00 97.44 201 THR A CA 1
ATOM 1628 C C . THR A 1 201 ? 29.318 -7.909 -10.449 1.00 97.44 201 THR A C 1
ATOM 1630 O O . THR A 1 201 ? 30.336 -7.718 -11.106 1.00 97.44 201 THR A O 1
ATOM 1633 N N . ARG A 1 202 ? 28.189 -8.354 -11.016 1.00 97.94 202 ARG A N 1
ATOM 1634 C CA . ARG A 1 202 ? 28.128 -8.706 -12.441 1.00 97.94 202 ARG A CA 1
ATOM 1635 C C . ARG A 1 202 ? 28.356 -7.505 -13.362 1.00 97.94 202 ARG A C 1
ATOM 1637 O O . ARG A 1 202 ? 28.981 -7.656 -14.407 1.00 97.94 202 ARG A O 1
ATOM 1644 N N . ILE A 1 203 ? 27.860 -6.324 -12.992 1.00 96.56 203 ILE A N 1
ATOM 1645 C CA . ILE A 1 203 ? 28.113 -5.085 -13.742 1.00 96.56 203 ILE A CA 1
ATOM 1646 C C . ILE A 1 203 ? 29.612 -4.768 -13.751 1.00 96.56 203 ILE A C 1
ATOM 1648 O O . ILE A 1 203 ? 30.152 -4.501 -14.819 1.00 96.56 203 ILE A O 1
ATOM 1652 N N . GLN A 1 204 ? 30.294 -4.881 -12.607 1.00 97.69 204 GLN A N 1
ATOM 1653 C CA . GLN A 1 204 ? 31.745 -4.663 -12.525 1.00 97.69 204 GLN A CA 1
ATOM 1654 C C . GLN A 1 204 ? 32.527 -5.634 -13.424 1.00 97.69 204 GLN A C 1
ATOM 1656 O O . GLN A 1 204 ? 33.402 -5.208 -14.172 1.00 97.69 204 GLN A O 1
ATOM 1661 N N . GLU A 1 205 ? 32.172 -6.923 -13.425 1.00 97.81 205 GLU A N 1
ATOM 1662 C CA . GLU A 1 205 ? 32.792 -7.914 -14.320 1.00 97.81 205 GLU A CA 1
ATOM 1663 C C . GLU A 1 205 ? 32.622 -7.543 -15.803 1.00 97.81 205 GLU A C 1
ATOM 1665 O O . GLU A 1 205 ? 33.567 -7.639 -16.588 1.00 97.81 205 GLU A O 1
ATOM 1670 N N . LEU A 1 206 ? 31.426 -7.092 -16.195 1.00 96.25 206 LEU A N 1
ATOM 1671 C CA . LEU A 1 206 ? 31.144 -6.674 -17.570 1.00 96.25 206 LEU A CA 1
ATOM 1672 C C . LEU A 1 206 ? 31.901 -5.395 -17.958 1.00 96.25 206 LEU A C 1
ATOM 1674 O O . LEU A 1 206 ? 32.338 -5.267 -19.101 1.00 96.25 206 LEU A O 1
ATOM 1678 N N . GLU A 1 207 ? 32.085 -4.455 -17.032 1.00 97.50 207 GLU A N 1
ATOM 1679 C CA . GLU A 1 207 ? 32.896 -3.251 -17.254 1.00 97.50 207 GLU A CA 1
ATOM 1680 C C . GLU A 1 207 ? 34.374 -3.598 -17.501 1.00 97.50 207 GLU A C 1
ATOM 1682 O O . GLU A 1 207 ? 35.017 -3.016 -18.385 1.00 97.50 207 GLU A O 1
ATOM 1687 N N . GLU A 1 208 ? 34.908 -4.588 -16.783 1.00 97.62 208 GLU A N 1
ATOM 1688 C CA . GLU A 1 208 ? 36.255 -5.111 -17.023 1.00 97.62 208 GLU A CA 1
ATOM 1689 C C . GLU A 1 208 ? 36.366 -5.824 -18.378 1.00 97.62 208 GLU A C 1
ATOM 1691 O O . GLU A 1 208 ? 37.326 -5.600 -19.120 1.00 97.62 208 GLU A O 1
ATOM 1696 N N . GLU A 1 209 ? 35.383 -6.655 -18.740 1.00 97.62 209 GLU A N 1
ATOM 1697 C CA . GLU A 1 209 ? 35.328 -7.309 -20.054 1.00 97.62 209 GLU A CA 1
ATOM 1698 C C . GLU A 1 209 ? 35.268 -6.288 -21.195 1.00 97.62 209 GLU A C 1
ATOM 1700 O O . GLU A 1 209 ? 36.040 -6.383 -22.151 1.00 97.62 209 GLU A O 1
ATOM 1705 N N . LEU A 1 210 ? 34.420 -5.263 -21.074 1.00 95.81 210 LEU A N 1
ATOM 1706 C CA . LEU A 1 210 ? 34.342 -4.173 -22.046 1.00 95.81 210 LEU A CA 1
ATOM 1707 C C . LEU A 1 210 ? 35.665 -3.415 -22.167 1.00 95.81 210 LEU A C 1
ATOM 1709 O O . LEU A 1 210 ? 36.043 -3.022 -23.271 1.00 95.81 210 LEU A O 1
ATOM 1713 N N . SER A 1 211 ? 36.378 -3.217 -21.059 1.00 97.44 211 SER A N 1
ATOM 1714 C CA . SER A 1 211 ? 37.694 -2.570 -21.071 1.00 97.44 211 SER A CA 1
ATOM 1715 C C . SER A 1 211 ? 38.722 -3.407 -21.839 1.00 97.44 211 SER A C 1
ATOM 1717 O O . SER A 1 211 ? 39.441 -2.865 -22.679 1.00 97.44 211 SER A O 1
ATOM 1719 N N . ARG A 1 212 ? 38.725 -4.734 -21.641 1.00 97.94 212 ARG A N 1
ATOM 1720 C CA . ARG A 1 212 ? 39.572 -5.670 -22.404 1.00 97.94 212 ARG A CA 1
ATOM 1721 C C . ARG A 1 212 ? 39.252 -5.647 -23.902 1.00 97.94 212 ARG A C 1
ATOM 1723 O O . ARG A 1 212 ? 40.162 -5.534 -24.719 1.00 97.94 212 ARG A O 1
ATOM 1730 N N . VAL A 1 213 ? 37.971 -5.691 -24.275 1.00 96.94 213 VAL A N 1
ATOM 1731 C CA . VAL A 1 213 ? 37.545 -5.655 -25.688 1.00 96.94 213 VAL A CA 1
ATOM 1732 C C . VAL A 1 213 ? 37.912 -4.327 -26.352 1.00 96.94 213 VAL A C 1
ATOM 1734 O O . VAL A 1 213 ? 38.403 -4.314 -27.479 1.00 96.94 213 VAL A O 1
ATOM 1737 N N . LYS A 1 214 ? 37.727 -3.197 -25.657 1.00 96.94 214 LYS A N 1
ATOM 1738 C CA . LYS A 1 214 ? 38.138 -1.877 -26.165 1.00 96.94 214 LYS A CA 1
ATOM 1739 C C . LYS A 1 214 ? 39.636 -1.816 -26.449 1.00 96.94 214 LYS A C 1
ATOM 1741 O O . LYS A 1 214 ? 40.029 -1.242 -27.462 1.00 96.94 214 LYS A O 1
ATOM 1746 N N . GLN A 1 215 ? 40.455 -2.406 -25.580 1.00 97.56 215 GLN A N 1
ATOM 1747 C CA . GLN A 1 215 ? 41.896 -2.478 -25.792 1.00 97.56 215 GLN A CA 1
ATOM 1748 C C . GLN A 1 215 ? 42.238 -3.305 -27.041 1.00 97.56 215 GLN A C 1
ATOM 1750 O O . GLN A 1 215 ? 42.947 -2.810 -27.913 1.00 97.56 215 GLN A O 1
ATOM 1755 N N . GLN A 1 216 ? 41.668 -4.504 -27.183 1.00 97.06 216 GLN A N 1
ATOM 1756 C CA . GLN A 1 216 ? 41.883 -5.353 -28.365 1.00 97.06 216 GLN A CA 1
ATOM 1757 C C . GLN A 1 216 ? 41.450 -4.671 -29.670 1.00 97.06 216 GLN A C 1
ATOM 1759 O O . GLN A 1 216 ? 42.119 -4.783 -30.699 1.00 97.06 216 GLN A O 1
ATOM 1764 N N . LEU A 1 217 ? 40.338 -3.931 -29.640 1.00 96.38 217 LEU A N 1
ATOM 1765 C CA . LEU A 1 217 ? 39.873 -3.155 -30.788 1.00 96.38 217 LEU A CA 1
ATOM 1766 C C . LEU A 1 217 ? 40.862 -2.041 -31.161 1.00 96.38 217 LEU A C 1
ATOM 1768 O O . LEU A 1 217 ? 41.060 -1.748 -32.340 1.00 96.38 217 LEU A O 1
ATOM 1772 N N . HIS A 1 218 ? 41.490 -1.407 -30.168 1.00 95.81 218 HIS A N 1
ATOM 1773 C CA . HIS A 1 218 ? 42.514 -0.400 -30.419 1.00 95.81 218 HIS A CA 1
ATOM 1774 C C . HIS A 1 218 ? 43.762 -1.013 -31.066 1.00 95.81 218 HIS A C 1
ATOM 1776 O O . HIS A 1 218 ? 44.245 -0.474 -32.059 1.00 95.81 218 HIS A O 1
ATOM 1782 N N . GLU A 1 219 ? 44.230 -2.154 -30.556 1.00 96.69 219 GLU A N 1
ATOM 1783 C CA . GLU A 1 219 ? 45.378 -2.898 -31.096 1.00 96.69 219 GLU A CA 1
ATOM 1784 C C . GLU A 1 219 ? 45.129 -3.333 -32.553 1.00 96.69 219 GLU A C 1
ATOM 1786 O O . GLU A 1 219 ? 45.895 -2.982 -33.447 1.00 96.69 219 GLU A O 1
ATOM 1791 N N . THR A 1 220 ? 43.992 -3.974 -32.838 1.00 95.44 220 THR A N 1
ATOM 1792 C CA . THR A 1 220 ? 43.618 -4.375 -34.213 1.00 95.44 220 THR A CA 1
ATOM 1793 C C . THR A 1 220 ? 43.434 -3.187 -35.162 1.00 95.44 220 THR A C 1
ATOM 1795 O O . THR A 1 220 ? 43.765 -3.266 -36.348 1.00 95.44 220 THR A O 1
ATOM 1798 N N . SER A 1 221 ? 42.934 -2.055 -34.661 1.00 95.62 221 SER A N 1
ATOM 1799 C CA . SER A 1 221 ? 42.851 -0.820 -35.444 1.00 95.62 221 SER A CA 1
ATOM 1800 C C . SER A 1 221 ? 44.240 -0.286 -35.809 1.00 95.62 221 SER A C 1
ATOM 1802 O O . SER A 1 221 ? 44.460 0.086 -36.964 1.00 95.62 221 SER A O 1
ATOM 1804 N N . GLN A 1 222 ? 45.194 -0.297 -34.869 1.00 96.06 222 GLN A N 1
ATOM 1805 C CA . GLN A 1 222 ? 46.587 0.079 -35.138 1.00 96.06 222 GLN A CA 1
ATOM 1806 C C . GLN A 1 222 ? 47.218 -0.843 -36.187 1.00 96.06 222 GLN A C 1
ATOM 1808 O O . GLN A 1 222 ? 47.752 -0.349 -37.181 1.00 96.06 222 GLN A O 1
ATOM 1813 N N . GLU A 1 223 ? 47.069 -2.162 -36.038 1.00 95.62 223 GLU A N 1
ATOM 1814 C CA . GLU A 1 223 ? 47.549 -3.138 -37.024 1.00 95.62 223 GLU A CA 1
ATOM 1815 C C . GLU A 1 223 ? 46.965 -2.869 -38.419 1.00 95.62 223 GLU A C 1
ATOM 1817 O O . GLU A 1 223 ? 47.686 -2.878 -39.417 1.00 95.62 223 GLU A O 1
ATOM 1822 N N . SER A 1 224 ? 45.668 -2.559 -38.516 1.00 93.44 224 SER A N 1
ATOM 1823 C CA . SER A 1 224 ? 45.026 -2.209 -39.789 1.00 93.44 224 SER A CA 1
ATOM 1824 C C . SER A 1 224 ? 45.635 -0.955 -40.431 1.00 93.44 224 SER A C 1
ATOM 1826 O O . SER A 1 224 ? 45.816 -0.912 -41.651 1.00 93.44 224 SER A O 1
ATOM 1828 N N . GLN A 1 225 ? 45.989 0.063 -39.638 1.00 93.38 225 GLN A N 1
ATOM 1829 C CA . GLN A 1 225 ? 46.665 1.263 -40.149 1.00 93.38 225 GLN A CA 1
ATOM 1830 C C . GLN A 1 225 ? 48.087 0.958 -40.635 1.00 93.38 225 GLN A C 1
ATOM 1832 O O . GLN A 1 225 ? 48.507 1.473 -41.678 1.00 93.38 225 GLN A O 1
ATOM 1837 N N . GLU A 1 226 ? 48.815 0.083 -39.939 1.00 95.25 226 GLU A N 1
ATOM 1838 C CA . GLU A 1 226 ? 50.119 -0.387 -40.409 1.00 95.25 226 GLU A CA 1
ATOM 1839 C C . GLU A 1 226 ? 50.002 -1.123 -41.743 1.00 95.25 226 GLU A C 1
ATOM 1841 O O . GLU A 1 226 ? 50.744 -0.819 -42.680 1.00 95.25 226 GLU A O 1
ATOM 1846 N N . TRP A 1 227 ? 49.044 -2.049 -41.857 1.00 92.25 227 TRP A N 1
ATOM 1847 C CA . TRP A 1 227 ? 48.778 -2.775 -43.098 1.00 92.25 227 TRP A CA 1
ATOM 1848 C C . TRP A 1 227 ? 48.446 -1.826 -44.248 1.00 92.25 227 TRP A C 1
ATOM 1850 O O . TRP A 1 227 ? 49.066 -1.929 -45.303 1.00 92.25 227 TRP A O 1
ATOM 1860 N N . LYS A 1 228 ? 47.568 -0.838 -44.036 1.00 95.00 228 LYS A N 1
ATOM 1861 C CA . LYS A 1 228 ? 47.265 0.197 -45.042 1.00 95.00 228 LYS A CA 1
ATOM 1862 C C . LYS A 1 228 ? 48.511 0.959 -45.489 1.00 95.00 228 LYS A C 1
ATOM 1864 O O . LYS A 1 228 ? 48.698 1.192 -46.681 1.00 95.00 228 LYS A O 1
ATOM 1869 N N . THR A 1 229 ? 49.380 1.322 -44.548 1.00 94.38 229 THR A N 1
ATOM 1870 C CA . THR A 1 229 ? 50.626 2.041 -44.850 1.00 94.38 229 THR A CA 1
ATOM 1871 C C . THR A 1 229 ? 51.579 1.178 -45.682 1.00 94.38 229 THR A C 1
ATOM 1873 O O . THR A 1 229 ? 52.176 1.668 -46.643 1.00 94.38 229 THR A O 1
ATOM 1876 N N . ARG A 1 230 ? 51.696 -0.119 -45.362 1.00 94.88 230 ARG A N 1
ATOM 1877 C CA . ARG A 1 230 ? 52.491 -1.083 -46.143 1.00 94.88 230 ARG A CA 1
ATOM 1878 C C . ARG A 1 230 ? 51.929 -1.257 -47.555 1.00 94.88 230 ARG A C 1
ATOM 1880 O O . ARG A 1 230 ? 52.703 -1.218 -48.507 1.00 94.88 230 ARG A O 1
ATOM 1887 N N . THR A 1 231 ? 50.609 -1.375 -47.702 1.00 93.81 231 THR A N 1
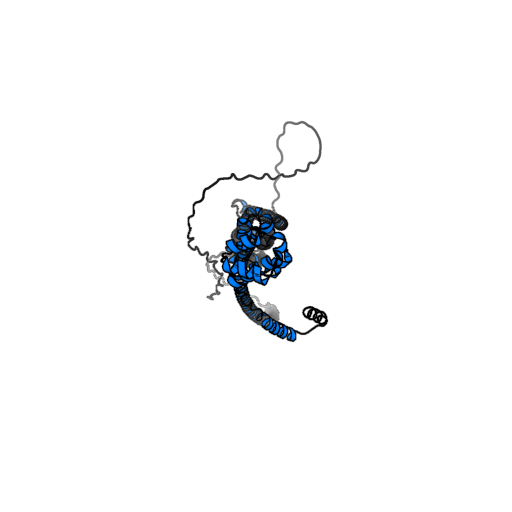ATOM 1888 C CA . THR A 1 231 ? 49.945 -1.465 -49.012 1.00 93.81 231 THR A CA 1
ATOM 1889 C C . THR A 1 231 ? 50.225 -0.234 -49.870 1.00 93.81 231 THR A C 1
ATOM 1891 O O . THR A 1 231 ? 50.682 -0.384 -50.997 1.00 93.81 231 THR A O 1
ATOM 1894 N N . LEU A 1 232 ? 50.071 0.977 -49.322 1.00 93.75 232 LEU A N 1
ATOM 1895 C CA . LEU A 1 232 ? 50.384 2.224 -50.037 1.00 93.75 232 LEU A CA 1
ATOM 1896 C C . LEU A 1 232 ? 51.848 2.298 -50.491 1.00 93.75 232 LEU A C 1
ATOM 1898 O O . LEU A 1 232 ? 52.151 2.857 -51.545 1.00 93.75 232 LEU A O 1
ATOM 1902 N N . LYS A 1 233 ? 52.777 1.758 -49.694 1.00 94.19 233 LYS A N 1
ATOM 1903 C CA . LYS A 1 233 ? 54.192 1.691 -50.073 1.00 94.19 233 LYS A CA 1
ATOM 1904 C C . LYS A 1 233 ? 54.404 0.749 -51.262 1.00 94.19 233 LYS A C 1
ATOM 1906 O O . LYS A 1 233 ? 55.058 1.142 -52.222 1.00 94.19 233 LYS A O 1
ATOM 1911 N N . LEU A 1 234 ? 53.811 -0.444 -51.218 1.00 91.38 234 LEU A N 1
ATOM 1912 C CA . LEU A 1 234 ? 53.880 -1.418 -52.312 1.00 91.38 234 LEU A CA 1
ATOM 1913 C C . LEU A 1 234 ? 53.227 -0.893 -53.598 1.00 91.38 234 LEU A C 1
ATOM 1915 O O . LEU A 1 234 ? 53.761 -1.100 -54.681 1.00 91.38 234 LEU A O 1
ATOM 1919 N N . GLU A 1 235 ? 52.107 -0.174 -53.499 1.00 90.75 235 GLU A N 1
ATOM 1920 C CA . GLU A 1 235 ? 51.455 0.457 -54.655 1.00 90.75 235 GLU A CA 1
ATOM 1921 C C . GLU A 1 235 ? 52.364 1.485 -55.341 1.00 90.75 235 GLU A C 1
ATOM 1923 O O . GLU A 1 235 ? 52.448 1.508 -56.569 1.00 90.75 235 GLU A O 1
ATOM 1928 N N . LYS A 1 236 ? 53.095 2.298 -54.565 1.00 90.25 236 LYS A N 1
ATOM 1929 C CA . LYS A 1 236 ? 54.088 3.241 -55.106 1.00 90.25 236 LYS A CA 1
ATOM 1930 C C . LYS A 1 236 ? 55.258 2.526 -55.784 1.00 90.25 236 LYS A C 1
ATOM 1932 O O . LYS A 1 236 ? 55.675 2.948 -56.858 1.00 90.25 236 LYS A O 1
ATOM 1937 N N . GLU A 1 237 ? 55.768 1.447 -55.188 1.00 88.31 237 GLU A N 1
ATOM 1938 C CA . GLU A 1 237 ? 56.831 0.626 -55.789 1.00 88.31 237 GLU A CA 1
ATOM 1939 C C . GLU A 1 237 ? 56.362 -0.024 -57.107 1.00 88.31 237 GLU A C 1
ATOM 1941 O O . GLU A 1 237 ? 57.080 0.005 -58.105 1.00 88.31 237 GLU A O 1
ATOM 1946 N N . LEU A 1 238 ? 55.125 -0.533 -57.157 1.00 82.81 238 LEU A N 1
ATOM 1947 C CA . LEU A 1 238 ? 54.522 -1.092 -58.373 1.00 82.81 238 LEU A CA 1
ATOM 1948 C C . LEU A 1 238 ? 54.282 -0.048 -59.470 1.00 82.81 238 LEU A C 1
ATOM 1950 O O . LEU A 1 238 ? 54.365 -0.389 -60.650 1.00 82.81 238 LEU A O 1
ATOM 1954 N N . ALA A 1 239 ? 53.959 1.195 -59.107 1.00 79.38 239 ALA A N 1
ATOM 1955 C CA . ALA A 1 239 ? 53.807 2.284 -60.069 1.00 79.38 239 ALA A CA 1
ATOM 1956 C C . ALA A 1 239 ? 55.142 2.613 -60.760 1.00 79.38 239 ALA A C 1
ATOM 1958 O O . ALA A 1 239 ? 55.166 2.703 -61.984 1.00 79.38 239 ALA A O 1
ATOM 1959 N N . GLY A 1 240 ? 56.249 2.667 -60.007 1.00 74.69 240 GLY A N 1
ATOM 1960 C CA . GLY A 1 240 ? 57.588 2.892 -60.570 1.00 74.69 240 GLY A CA 1
ATOM 1961 C C . GLY A 1 240 ? 58.014 1.806 -61.567 1.00 74.69 240 GLY A C 1
ATOM 1962 O O . GLY A 1 240 ? 58.501 2.111 -62.648 1.00 74.69 240 GLY A O 1
ATOM 1963 N N . ILE A 1 241 ? 57.716 0.533 -61.276 1.00 73.81 241 ILE A N 1
ATOM 1964 C CA . ILE A 1 241 ? 57.992 -0.583 -62.205 1.00 73.81 241 ILE A CA 1
ATOM 1965 C C . ILE A 1 241 ? 57.157 -0.479 -63.496 1.00 73.81 241 ILE A C 1
ATOM 1967 O O . ILE A 1 241 ? 57.559 -0.985 -64.544 1.00 73.81 241 ILE A O 1
ATOM 1971 N N . ARG A 1 242 ? 55.968 0.134 -63.435 1.00 63.09 242 ARG A N 1
ATOM 1972 C CA . ARG A 1 242 ? 55.062 0.273 -64.584 1.00 63.09 242 ARG A CA 1
ATOM 1973 C C . ARG A 1 242 ? 55.492 1.406 -65.525 1.00 63.09 242 ARG A C 1
ATOM 1975 O O . ARG A 1 242 ? 55.298 1.262 -66.728 1.00 63.09 242 ARG A O 1
ATOM 1982 N N . GLU A 1 243 ? 56.102 2.468 -64.998 1.00 56.53 243 GLU A N 1
ATOM 1983 C CA . GLU A 1 243 ? 56.736 3.538 -65.790 1.00 56.53 243 GLU A CA 1
ATOM 1984 C C . GLU A 1 243 ? 58.024 3.063 -66.485 1.00 56.53 243 GLU A C 1
ATOM 1986 O O . GLU A 1 243 ? 58.234 3.383 -67.650 1.00 56.53 243 GLU A O 1
ATOM 1991 N N . ASP A 1 244 ? 58.811 2.183 -65.857 1.00 53.38 244 ASP A N 1
ATOM 1992 C CA . ASP A 1 244 ? 59.998 1.572 -66.488 1.00 53.38 244 ASP A CA 1
ATOM 1993 C C . ASP A 1 244 ? 59.659 0.577 -67.623 1.00 53.38 244 ASP A C 1
ATOM 1995 O O . ASP A 1 244 ? 60.547 0.087 -68.322 1.00 53.38 244 ASP A O 1
ATOM 1999 N N . LYS A 1 245 ? 58.374 0.250 -67.821 1.00 51.09 245 LYS A N 1
ATOM 2000 C CA . LYS A 1 245 ? 57.902 -0.748 -68.798 1.00 51.09 245 LYS A CA 1
ATOM 2001 C C . LYS A 1 245 ? 57.106 -0.158 -69.967 1.00 51.09 245 LYS A C 1
ATOM 2003 O O . LYS A 1 245 ? 56.610 -0.925 -70.790 1.00 51.09 245 LYS A O 1
ATOM 2008 N N . SER A 1 246 ? 56.989 1.169 -70.069 1.00 49.66 246 SER A N 1
ATOM 2009 C CA . SER A 1 246 ? 56.295 1.862 -71.168 1.00 49.66 246 SER A CA 1
ATOM 2010 C C . SER A 1 246 ? 57.219 2.331 -72.305 1.00 49.66 246 SER A C 1
ATOM 2012 O O . SER A 1 246 ? 56.982 3.374 -72.905 1.00 49.66 246 SER A O 1
ATOM 2014 N N . GLU A 1 247 ? 58.237 1.537 -72.637 1.00 48.62 247 GLU A N 1
ATOM 2015 C CA . GLU A 1 247 ? 58.878 1.515 -73.960 1.00 48.62 247 GLU A CA 1
ATOM 2016 C C . GLU A 1 247 ? 58.795 0.087 -74.516 1.00 48.62 247 GLU A C 1
ATOM 2018 O O . GLU A 1 247 ? 59.776 -0.648 -74.528 1.00 48.62 247 GLU A O 1
ATOM 2023 N N . LEU A 1 248 ? 57.600 -0.350 -74.919 1.00 40.59 248 LEU A N 1
ATOM 2024 C CA . LEU A 1 248 ? 57.431 -1.401 -75.928 1.00 40.59 248 LEU A CA 1
ATOM 2025 C C . LEU A 1 248 ? 55.960 -1.493 -76.340 1.00 40.59 248 LEU A C 1
ATOM 2027 O O . LEU A 1 248 ? 55.100 -1.933 -75.576 1.00 40.59 248 LEU A O 1
ATOM 2031 N N . ASP A 1 249 ? 55.706 -1.056 -77.573 1.00 44.97 249 ASP A N 1
ATOM 2032 C CA . ASP A 1 249 ? 54.520 -1.381 -78.357 1.00 44.97 249 ASP A CA 1
ATOM 2033 C C . ASP A 1 249 ? 54.255 -2.892 -78.342 1.00 44.97 249 ASP A C 1
ATOM 2035 O O . ASP A 1 249 ? 55.177 -3.688 -78.523 1.00 44.97 249 ASP A O 1
ATOM 2039 N N . LEU A 1 250 ? 52.983 -3.279 -78.236 1.00 42.00 250 LEU A N 1
ATOM 2040 C CA . LEU A 1 250 ? 52.293 -3.998 -79.312 1.00 42.00 250 LEU A CA 1
ATOM 2041 C C . LEU A 1 250 ? 50.827 -4.246 -78.949 1.00 42.00 250 LEU A C 1
ATOM 2043 O O . LEU A 1 250 ? 50.478 -4.741 -77.879 1.00 42.00 250 LEU A O 1
ATOM 2047 N N . ALA A 1 251 ? 49.983 -3.889 -79.909 1.00 46.16 251 ALA A N 1
ATOM 2048 C CA . ALA A 1 251 ? 48.602 -4.300 -80.017 1.00 46.16 251 ALA A CA 1
ATOM 2049 C C . ALA A 1 251 ? 48.489 -5.825 -80.132 1.00 46.16 251 ALA A C 1
ATOM 2051 O O . ALA A 1 251 ? 49.245 -6.423 -80.889 1.00 46.16 251 ALA A O 1
ATOM 2052 N N . GLU A 1 252 ? 47.477 -6.422 -79.501 1.00 40.34 252 GLU A N 1
ATOM 2053 C CA . GLU A 1 252 ? 46.659 -7.438 -80.167 1.00 40.34 252 GLU A CA 1
ATOM 2054 C C . GLU A 1 252 ? 45.351 -7.702 -79.416 1.00 40.34 252 GLU A C 1
ATOM 2056 O O . GLU A 1 252 ? 45.288 -7.790 -78.191 1.00 40.34 252 GLU A O 1
ATOM 2061 N N . ASN A 1 253 ? 44.293 -7.784 -80.215 1.00 43.81 253 ASN A N 1
ATOM 2062 C CA . ASN A 1 253 ? 42.929 -8.104 -79.840 1.00 43.81 253 ASN A CA 1
ATOM 2063 C C . ASN A 1 253 ? 42.833 -9.520 -79.263 1.00 43.81 253 ASN A C 1
ATOM 2065 O O . ASN A 1 253 ? 43.407 -10.434 -79.841 1.00 43.81 253 ASN A O 1
ATOM 2069 N N . PHE A 1 254 ? 41.961 -9.734 -78.276 1.00 37.22 254 PHE A N 1
ATOM 2070 C CA . PHE A 1 254 ? 41.120 -10.932 -78.277 1.00 37.22 254 PHE A CA 1
ATOM 2071 C C . PHE A 1 254 ? 39.724 -10.615 -77.742 1.00 37.22 254 PHE A C 1
ATOM 2073 O O . PHE A 1 254 ? 39.524 -10.239 -76.590 1.00 37.22 254 PHE A O 1
ATOM 2080 N N . ASP A 1 255 ? 38.783 -10.764 -78.663 1.00 41.44 255 ASP A N 1
ATOM 2081 C CA . ASP A 1 255 ? 37.342 -10.798 -78.495 1.00 41.44 255 ASP A CA 1
ATOM 2082 C C . ASP A 1 255 ? 36.943 -12.130 -77.835 1.00 41.44 255 ASP A C 1
ATOM 2084 O O . ASP A 1 255 ? 37.496 -13.174 -78.187 1.00 41.44 255 ASP A O 1
ATOM 2088 N N . ASN A 1 256 ? 36.005 -12.109 -76.884 1.00 41.69 256 ASN A N 1
ATOM 2089 C CA . ASN A 1 256 ? 35.225 -13.288 -76.498 1.00 41.69 256 ASN A CA 1
ATOM 2090 C C . ASN A 1 256 ? 33.936 -12.872 -75.780 1.00 41.69 256 ASN A C 1
ATOM 2092 O O . ASN A 1 256 ? 33.910 -12.504 -74.605 1.00 41.69 256 ASN A O 1
ATOM 2096 N N . SER A 1 257 ? 32.848 -12.983 -76.535 1.00 42.56 257 SER A N 1
ATOM 2097 C CA . SER A 1 257 ? 31.460 -12.922 -76.102 1.00 42.56 257 SER A CA 1
ATOM 2098 C C . SER A 1 257 ? 31.019 -14.184 -75.342 1.00 42.56 257 SER A C 1
ATOM 2100 O O . SER A 1 257 ? 31.217 -15.286 -75.849 1.00 42.56 257 SER A O 1
ATOM 2102 N N . ALA A 1 258 ? 30.318 -14.019 -74.216 1.00 41.44 258 ALA A N 1
ATOM 2103 C CA . ALA A 1 258 ? 29.230 -14.873 -73.689 1.00 41.44 258 ALA A CA 1
ATOM 2104 C C . ALA A 1 258 ? 28.742 -14.219 -72.374 1.00 41.44 258 ALA A C 1
ATOM 2106 O O . ALA A 1 258 ? 29.541 -14.044 -71.464 1.00 41.44 258 ALA A O 1
ATOM 2107 N N . ARG A 1 259 ? 27.584 -13.548 -72.310 1.00 40.50 259 ARG A N 1
ATOM 2108 C CA . ARG A 1 259 ? 26.178 -14.010 -72.243 1.00 40.50 259 ARG A CA 1
ATOM 2109 C C . ARG A 1 259 ? 25.762 -14.532 -70.852 1.00 40.50 259 ARG A C 1
ATOM 2111 O O . ARG A 1 259 ? 26.426 -15.391 -70.296 1.00 40.50 259 ARG A O 1
ATOM 2118 N N . GLU A 1 260 ? 24.586 -14.041 -70.434 1.00 39.72 260 GLU A N 1
ATOM 2119 C CA . GLU A 1 260 ? 23.811 -14.278 -69.195 1.00 39.72 260 GLU A CA 1
ATOM 2120 C C . GLU A 1 260 ? 24.258 -13.408 -68.012 1.00 39.72 260 GLU A C 1
ATOM 2122 O O . GLU A 1 260 ? 25.438 -13.272 -67.739 1.00 39.72 260 GLU A O 1
ATOM 2127 N N . GLY A 1 261 ? 23.391 -12.721 -67.279 1.00 34.84 261 GLY A N 1
ATOM 2128 C CA . GLY A 1 261 ? 21.937 -12.722 -67.185 1.00 34.84 261 GLY A CA 1
ATOM 2129 C C . GLY A 1 261 ? 21.569 -11.783 -66.027 1.00 34.84 261 GLY A C 1
ATOM 2130 O O . GLY A 1 261 ? 22.419 -11.442 -65.207 1.00 34.84 261 GLY A O 1
ATOM 2131 N N . ASP A 1 262 ? 20.327 -11.317 -66.028 1.00 37.25 262 ASP A N 1
ATOM 2132 C CA . ASP A 1 262 ? 19.714 -10.370 -65.093 1.00 37.25 262 ASP A CA 1
ATOM 2133 C C . ASP A 1 262 ? 20.181 -10.444 -63.630 1.00 37.25 262 ASP A C 1
ATOM 2135 O O . ASP A 1 262 ? 20.262 -11.527 -63.054 1.00 37.25 262 ASP A O 1
ATOM 2139 N N . SER A 1 263 ? 20.336 -9.279 -62.986 1.00 41.44 263 SER A N 1
ATOM 2140 C CA . SER A 1 263 ? 19.602 -8.943 -61.748 1.00 41.44 263 SER A CA 1
ATOM 2141 C C . SER A 1 263 ? 19.988 -7.560 -61.216 1.00 41.44 263 SER A C 1
ATOM 2143 O O . SER A 1 263 ? 20.979 -7.359 -60.520 1.00 41.44 263 SER A O 1
ATOM 2145 N N . GLU A 1 264 ? 19.170 -6.584 -61.598 1.00 48.81 264 GLU A N 1
ATOM 2146 C CA . GLU A 1 264 ? 18.497 -5.641 -60.701 1.00 48.81 264 GLU A CA 1
ATOM 2147 C C . GLU A 1 264 ? 19.008 -5.574 -59.243 1.00 48.81 264 GLU A C 1
ATOM 2149 O O . GLU A 1 264 ? 18.564 -6.310 -58.368 1.00 48.81 264 GLU A O 1
ATOM 2154 N N . ALA A 1 265 ? 19.888 -4.613 -58.949 1.00 36.16 265 ALA A N 1
ATOM 2155 C CA . ALA A 1 265 ? 20.116 -4.139 -57.579 1.00 36.16 265 ALA A CA 1
ATOM 2156 C C . ALA A 1 265 ? 20.552 -2.664 -57.544 1.00 36.16 265 ALA A C 1
ATOM 2158 O O . ALA A 1 265 ? 21.389 -2.253 -56.746 1.00 36.16 265 ALA A O 1
ATOM 2159 N N . THR A 1 266 ? 19.972 -1.822 -58.402 1.00 42.16 266 THR A N 1
ATOM 2160 C CA . THR A 1 266 ? 20.079 -0.359 -58.270 1.00 42.16 266 THR A CA 1
ATOM 2161 C C . THR A 1 266 ? 18.848 0.179 -57.554 1.00 42.16 266 THR A C 1
ATOM 2163 O O . THR A 1 266 ? 18.025 0.881 -58.131 1.00 42.16 266 THR A O 1
ATOM 2166 N N . ARG A 1 267 ? 18.698 -0.169 -56.277 1.00 42.16 267 ARG A N 1
ATOM 2167 C CA . ARG A 1 267 ? 17.805 0.514 -55.332 1.00 42.16 267 ARG A CA 1
ATOM 2168 C C . ARG A 1 267 ? 18.262 0.163 -53.927 1.00 42.16 267 ARG A C 1
ATOM 2170 O O . ARG A 1 267 ? 17.914 -0.890 -53.423 1.00 42.16 267 ARG A O 1
ATOM 2177 N N . ASN A 1 268 ? 19.098 1.025 -53.355 1.00 40.25 268 ASN A N 1
ATOM 2178 C CA . ASN A 1 268 ? 19.108 1.399 -51.935 1.00 40.25 268 ASN A CA 1
ATOM 2179 C C . ASN A 1 268 ? 20.225 2.421 -51.697 1.00 40.25 268 ASN A C 1
ATOM 2181 O O . ASN A 1 268 ? 21.124 2.225 -50.889 1.00 40.25 268 ASN A O 1
ATOM 2185 N N . SER A 1 269 ? 20.145 3.562 -52.386 1.00 39.47 269 SER A N 1
ATOM 2186 C CA . SER A 1 269 ? 20.807 4.770 -51.893 1.00 39.47 269 SER A CA 1
ATOM 2187 C C . SER A 1 269 ? 19.905 5.369 -50.808 1.00 39.47 269 SER A C 1
ATOM 2189 O O . SER A 1 269 ? 19.197 6.349 -51.029 1.00 39.47 269 SER A O 1
ATOM 2191 N N . LEU A 1 270 ? 19.843 4.703 -49.651 1.00 45.00 270 LEU A N 1
ATOM 2192 C CA . LEU A 1 270 ? 19.284 5.293 -48.440 1.00 45.00 270 LEU A CA 1
ATOM 2193 C C . LEU A 1 270 ? 20.255 6.379 -47.981 1.00 45.00 270 LEU A C 1
ATOM 2195 O O . LEU A 1 270 ? 21.447 6.131 -47.819 1.00 45.00 270 LEU A O 1
ATOM 2199 N N . ALA A 1 271 ? 19.732 7.592 -47.819 1.00 42.16 271 ALA A N 1
ATOM 2200 C CA . ALA A 1 271 ? 20.475 8.735 -47.316 1.00 42.16 271 ALA A CA 1
ATOM 2201 C C . ALA A 1 271 ? 21.292 8.356 -46.056 1.00 42.16 271 ALA A C 1
ATOM 2203 O O . ALA A 1 271 ? 20.714 7.780 -45.123 1.00 42.16 271 ALA A O 1
ATOM 2204 N N . PRO A 1 272 ? 22.599 8.677 -46.006 1.00 44.44 272 PRO A N 1
ATOM 2205 C CA . PRO A 1 272 ? 23.440 8.416 -44.844 1.00 44.44 272 PRO A CA 1
ATOM 2206 C C . PRO A 1 272 ? 22.922 9.275 -43.686 1.00 44.44 272 PRO A C 1
ATOM 2208 O O . PRO A 1 272 ? 23.027 10.498 -43.716 1.00 44.44 272 PRO A O 1
ATOM 2211 N N . GLY A 1 273 ? 22.255 8.642 -42.721 1.00 53.06 273 GLY A N 1
ATOM 2212 C CA . GLY A 1 273 ? 21.655 9.310 -41.561 1.00 53.06 273 GLY A CA 1
ATOM 2213 C C . GLY A 1 273 ? 20.256 8.823 -41.175 1.00 53.06 273 GLY A C 1
ATOM 2214 O O . GLY A 1 273 ? 19.801 9.133 -40.080 1.00 53.06 273 GLY A O 1
ATOM 2215 N N . ARG A 1 274 ? 19.562 8.033 -42.015 1.00 53.50 274 ARG A N 1
ATOM 2216 C CA . ARG A 1 274 ? 18.252 7.461 -41.628 1.00 53.50 274 ARG A CA 1
ATOM 2217 C C . ARG A 1 274 ? 18.396 6.354 -40.569 1.00 53.50 274 ARG A C 1
ATOM 2219 O O . ARG A 1 274 ? 17.635 6.343 -39.606 1.00 53.50 274 ARG A O 1
ATOM 2226 N N . GLY A 1 275 ? 19.407 5.490 -40.704 1.00 61.12 275 GLY A N 1
ATOM 2227 C CA . GLY A 1 275 ? 19.673 4.387 -39.768 1.00 61.12 275 GLY A CA 1
ATOM 2228 C C . GLY A 1 275 ? 20.007 4.850 -38.346 1.00 61.12 275 GLY A C 1
ATOM 2229 O O . GLY A 1 275 ? 19.452 4.320 -37.389 1.00 61.12 275 GLY A O 1
ATOM 2230 N N . ASP A 1 276 ? 20.817 5.902 -38.207 1.00 70.88 276 ASP A N 1
ATOM 2231 C CA . ASP A 1 276 ? 21.223 6.423 -36.892 1.00 70.88 276 ASP A CA 1
ATOM 2232 C C . ASP A 1 276 ? 20.036 7.030 -36.126 1.00 70.88 276 ASP A C 1
ATOM 2234 O O . ASP A 1 276 ? 19.889 6.834 -34.920 1.00 70.88 276 ASP A O 1
ATOM 2238 N N . THR A 1 277 ? 19.133 7.719 -36.836 1.00 77.38 277 THR A N 1
ATOM 2239 C CA . THR A 1 277 ? 17.926 8.300 -36.225 1.00 77.38 277 THR A CA 1
ATOM 2240 C C . THR A 1 277 ? 16.882 7.256 -35.837 1.00 77.38 277 THR A C 1
ATOM 2242 O O . THR A 1 277 ? 16.190 7.434 -34.838 1.00 77.38 277 THR A O 1
ATOM 2245 N N . GLU A 1 278 ? 16.756 6.170 -36.605 1.00 85.44 278 GLU A N 1
ATOM 2246 C CA . GLU A 1 278 ? 15.839 5.071 -36.282 1.00 85.44 278 GLU A CA 1
ATOM 2247 C C . GLU A 1 278 ? 16.334 4.281 -35.068 1.00 85.44 278 GLU A C 1
ATOM 2249 O O . GLU A 1 278 ? 15.541 4.012 -34.168 1.00 85.44 278 GLU A O 1
ATOM 2254 N N . GLY A 1 279 ? 17.644 4.021 -34.979 1.00 85.75 279 GLY A N 1
ATOM 2255 C CA . GLY A 1 279 ? 18.255 3.405 -33.799 1.00 85.75 279 GLY A CA 1
ATOM 2256 C C . GLY A 1 279 ? 18.080 4.237 -32.523 1.00 85.75 279 GLY A C 1
ATOM 2257 O O . GLY A 1 279 ? 17.779 3.685 -31.467 1.00 85.75 279 GLY A O 1
ATOM 2258 N N . GLU A 1 280 ? 18.193 5.570 -32.607 1.00 89.56 280 GLU A N 1
ATOM 2259 C CA . GLU A 1 280 ? 17.934 6.461 -31.462 1.00 89.56 280 GLU A CA 1
ATOM 2260 C C . GLU A 1 280 ? 16.465 6.398 -31.003 1.00 89.56 280 GLU A C 1
ATOM 2262 O O . GLU A 1 280 ? 16.175 6.431 -29.805 1.00 89.56 280 GLU A O 1
ATOM 2267 N N . ILE A 1 281 ? 15.525 6.311 -31.949 1.00 88.62 281 ILE A N 1
ATOM 2268 C CA . ILE A 1 281 ? 14.087 6.249 -31.660 1.00 88.62 281 ILE A CA 1
ATOM 2269 C C . ILE A 1 281 ? 13.701 4.901 -31.055 1.00 88.62 281 ILE A C 1
ATOM 2271 O O . ILE A 1 281 ? 12.960 4.891 -30.075 1.00 88.62 281 ILE A O 1
ATOM 2275 N N . ASP A 1 282 ? 14.216 3.795 -31.591 1.00 88.88 282 ASP A N 1
ATOM 2276 C CA . ASP A 1 282 ? 14.002 2.451 -31.045 1.00 88.88 282 ASP A CA 1
ATOM 2277 C C . ASP A 1 282 ? 14.570 2.329 -29.619 1.00 88.88 282 ASP A C 1
ATOM 2279 O O . ASP A 1 282 ? 13.877 1.898 -28.694 1.00 88.88 282 ASP A O 1
ATOM 2283 N N . ALA A 1 283 ? 15.793 2.821 -29.387 1.00 91.62 283 ALA A N 1
ATOM 2284 C CA . ALA A 1 283 ? 16.385 2.848 -28.050 1.00 91.62 283 ALA A CA 1
ATOM 2285 C C . ALA A 1 283 ? 15.532 3.656 -27.055 1.00 91.62 283 ALA A C 1
ATOM 2287 O O . ALA A 1 283 ? 15.251 3.183 -25.952 1.00 91.62 283 ALA A O 1
ATOM 2288 N N . LYS A 1 284 ? 15.054 4.841 -27.463 1.00 93.50 284 LYS A N 1
ATOM 2289 C CA . LYS A 1 284 ? 14.146 5.660 -26.645 1.00 93.50 284 LYS A CA 1
ATOM 2290 C C . LYS A 1 284 ? 12.794 4.996 -26.414 1.00 93.50 284 LYS A C 1
ATOM 2292 O O . LYS A 1 284 ? 12.234 5.131 -25.332 1.00 93.50 284 LYS A O 1
ATOM 2297 N N . LEU A 1 285 ? 12.250 4.279 -27.394 1.00 92.50 285 LEU A N 1
ATOM 2298 C CA . LEU A 1 285 ? 11.001 3.534 -27.228 1.00 92.50 285 LEU A CA 1
ATOM 2299 C C . LEU A 1 285 ? 11.142 2.419 -26.194 1.00 92.50 285 LEU A C 1
ATOM 2301 O O . LEU A 1 285 ? 10.272 2.276 -25.338 1.00 92.50 285 LEU A O 1
ATOM 2305 N N . LYS A 1 286 ? 12.257 1.683 -26.220 1.00 92.69 286 LYS A N 1
ATOM 2306 C CA . LYS A 1 286 ? 12.574 0.665 -25.210 1.00 92.69 286 LYS A CA 1
ATOM 2307 C C . LYS A 1 286 ? 12.711 1.276 -23.820 1.00 92.69 286 LYS A C 1
ATOM 2309 O O . LYS A 1 286 ? 12.117 0.763 -22.876 1.00 92.69 286 LYS A O 1
ATOM 2314 N N . GLU A 1 287 ? 13.416 2.400 -23.704 1.00 95.19 287 GLU A N 1
ATOM 2315 C CA . GLU A 1 287 ? 13.535 3.148 -22.447 1.00 95.19 287 GLU A CA 1
ATOM 2316 C C . GLU A 1 287 ? 12.161 3.589 -21.914 1.00 95.19 287 GLU A C 1
ATOM 2318 O O . GLU A 1 287 ? 11.829 3.330 -20.758 1.00 95.19 287 GLU A O 1
ATOM 2323 N N . LEU A 1 288 ? 11.320 4.191 -22.762 1.00 94.44 288 LEU A N 1
ATOM 2324 C CA . LEU A 1 288 ? 9.969 4.615 -22.381 1.00 94.44 288 LEU A CA 1
ATOM 2325 C C . LEU A 1 288 ? 9.072 3.436 -21.990 1.00 94.44 288 LEU A C 1
ATOM 2327 O O . LEU A 1 288 ? 8.249 3.573 -21.084 1.00 94.44 288 LEU A O 1
ATOM 2331 N N . ASN A 1 289 ? 9.231 2.284 -22.639 1.00 92.94 289 ASN A N 1
ATOM 2332 C CA . ASN A 1 289 ? 8.489 1.077 -22.302 1.00 92.94 289 ASN A CA 1
ATOM 2333 C C . ASN A 1 289 ? 8.887 0.512 -20.933 1.00 92.94 289 ASN A C 1
ATOM 2335 O O . ASN A 1 289 ? 8.014 0.156 -20.141 1.00 92.94 289 ASN A O 1
ATOM 2339 N N . GLU A 1 290 ? 10.180 0.498 -20.609 1.00 93.69 290 GLU A N 1
ATOM 2340 C CA . GLU A 1 290 ? 10.639 0.115 -19.271 1.00 93.69 290 GLU A CA 1
ATOM 2341 C C . GLU A 1 290 ? 10.173 1.112 -18.202 1.00 93.69 290 GLU A C 1
ATOM 2343 O O . GLU A 1 290 ? 9.719 0.700 -17.134 1.00 93.69 290 GLU A O 1
ATOM 2348 N N . LEU A 1 291 ? 10.183 2.418 -18.497 1.00 94.19 291 LEU A N 1
ATOM 2349 C CA . LEU A 1 291 ? 9.653 3.439 -17.589 1.00 94.19 291 LEU A CA 1
ATOM 2350 C C . LEU A 1 291 ? 8.145 3.285 -17.354 1.00 94.19 291 LEU A C 1
ATOM 2352 O O . LEU A 1 291 ? 7.703 3.388 -16.209 1.00 94.19 291 LEU A O 1
ATOM 2356 N N . LEU A 1 292 ? 7.358 3.012 -18.401 1.00 93.69 292 LEU A N 1
ATOM 2357 C CA . LEU A 1 292 ? 5.928 2.709 -18.271 1.00 93.69 292 LEU A CA 1
ATOM 2358 C C . LEU A 1 292 ? 5.722 1.491 -17.368 1.00 93.69 292 LEU A C 1
ATOM 2360 O O . LEU A 1 292 ? 4.918 1.528 -16.434 1.00 93.69 292 LEU A O 1
ATOM 2364 N N . ARG A 1 293 ? 6.497 0.432 -17.605 1.00 91.88 293 ARG A N 1
ATOM 2365 C CA . ARG A 1 293 ? 6.379 -0.809 -16.852 1.00 91.88 293 ARG A CA 1
ATOM 2366 C C . ARG A 1 293 ? 6.737 -0.629 -15.378 1.00 91.88 293 ARG A C 1
ATOM 2368 O O . ARG A 1 293 ? 5.982 -1.071 -14.513 1.00 91.88 293 ARG A O 1
ATOM 2375 N N . ALA A 1 294 ? 7.864 0.016 -15.093 1.00 91.88 294 ALA A N 1
ATOM 2376 C CA . ALA A 1 294 ? 8.382 0.191 -13.740 1.00 91.88 294 ALA A CA 1
ATOM 2377 C C . ALA A 1 294 ? 7.550 1.183 -12.916 1.00 91.88 294 ALA A C 1
ATOM 2379 O O . ALA A 1 294 ? 7.234 0.911 -11.759 1.00 91.88 294 ALA A O 1
ATOM 2380 N N . ASN A 1 295 ? 7.174 2.317 -13.514 1.00 91.62 295 ASN A N 1
ATOM 2381 C CA . ASN A 1 295 ? 6.543 3.416 -12.782 1.00 91.62 295 ASN A CA 1
ATOM 2382 C C . ASN A 1 295 ? 5.015 3.366 -12.798 1.00 91.62 295 ASN A C 1
ATOM 2384 O O . ASN A 1 295 ? 4.398 4.086 -12.019 1.00 91.62 295 ASN A O 1
ATOM 2388 N N . VAL A 1 296 ? 4.400 2.566 -13.677 1.00 92.44 296 VAL A N 1
ATOM 2389 C CA . VAL A 1 296 ? 2.938 2.510 -13.812 1.00 92.44 296 VAL A CA 1
ATOM 2390 C C . VAL A 1 296 ? 2.427 1.075 -13.752 1.00 92.44 296 VAL A C 1
ATOM 2392 O O . VAL A 1 296 ? 1.783 0.706 -12.770 1.00 92.44 296 VAL A O 1
ATOM 2395 N N . THR A 1 297 ? 2.758 0.244 -14.742 1.00 89.44 297 THR A N 1
ATOM 2396 C CA . THR A 1 297 ? 2.163 -1.094 -14.892 1.00 89.44 297 THR A CA 1
ATOM 2397 C C . THR A 1 297 ? 2.416 -1.991 -13.679 1.00 89.44 297 THR A C 1
ATOM 2399 O O . THR A 1 297 ? 1.494 -2.634 -13.185 1.00 89.44 297 THR A O 1
ATOM 2402 N N . PHE A 1 298 ? 3.647 -2.045 -13.156 1.00 90.19 298 PHE A N 1
ATOM 2403 C CA . PHE A 1 298 ? 3.965 -2.900 -12.007 1.00 90.19 298 PHE A CA 1
ATOM 2404 C C . PHE A 1 298 ? 3.217 -2.460 -10.745 1.00 90.19 298 PHE A C 1
ATOM 2406 O O . PHE A 1 298 ? 2.707 -3.294 -10.002 1.00 90.19 298 PHE A O 1
ATOM 2413 N N . ILE A 1 299 ? 3.095 -1.147 -10.541 1.00 89.31 299 ILE A N 1
ATOM 2414 C CA . ILE A 1 299 ? 2.410 -0.565 -9.385 1.00 89.31 299 ILE A CA 1
ATOM 2415 C C . ILE A 1 299 ? 0.907 -0.856 -9.445 1.00 89.31 299 ILE A C 1
ATOM 2417 O O . ILE A 1 299 ? 0.326 -1.280 -8.449 1.00 89.31 299 ILE A O 1
ATOM 2421 N N . LEU A 1 300 ? 0.285 -0.694 -10.616 1.00 87.12 300 LEU A N 1
ATOM 2422 C CA . LEU A 1 300 ? -1.125 -1.035 -10.829 1.00 87.12 300 LEU A CA 1
ATOM 2423 C C . LEU A 1 300 ? -1.396 -2.535 -10.672 1.00 87.12 300 LEU A C 1
ATOM 2425 O O . LEU A 1 300 ? -2.526 -2.930 -10.376 1.00 87.12 300 LEU A O 1
ATOM 2429 N N . GLN A 1 301 ? -0.366 -3.373 -10.842 1.00 85.75 301 GLN A N 1
ATOM 2430 C CA . GLN A 1 301 ? -0.493 -4.818 -10.725 1.00 85.75 301 GLN A CA 1
ATOM 2431 C C . GLN A 1 301 ? -0.402 -5.373 -9.295 1.00 85.75 301 GLN A C 1
ATOM 2433 O O . GLN A 1 301 ? -0.732 -6.545 -9.088 1.00 85.75 301 GLN A O 1
ATOM 2438 N N . VAL A 1 302 ? 0.004 -4.559 -8.323 1.00 84.44 302 VAL A N 1
ATOM 2439 C CA . VAL A 1 302 ? 0.088 -4.952 -6.911 1.00 84.44 302 VAL A CA 1
ATOM 2440 C C . VAL A 1 302 ? -1.305 -5.374 -6.404 1.00 84.44 302 VAL A C 1
ATOM 2442 O O . VAL A 1 302 ? -2.257 -4.622 -6.612 1.00 84.44 302 VAL A O 1
ATOM 2445 N N . PRO A 1 303 ? -1.477 -6.550 -5.763 1.00 72.38 303 PRO A N 1
ATOM 2446 C CA . PRO A 1 303 ? -2.791 -7.059 -5.351 1.00 72.38 303 PRO A CA 1
ATOM 2447 C C . PRO A 1 303 ? -3.596 -6.077 -4.499 1.00 72.38 303 PRO A C 1
ATOM 2449 O O . PRO A 1 303 ? -4.779 -5.876 -4.737 1.00 72.38 303 PRO A O 1
ATOM 2452 N N . GLU A 1 304 ? -2.945 -5.394 -3.564 1.00 77.31 304 GLU A N 1
ATOM 2453 C CA . GLU A 1 304 ? -3.552 -4.392 -2.688 1.00 77.31 304 GLU A CA 1
ATOM 2454 C C . GLU A 1 304 ? -4.109 -3.195 -3.470 1.00 77.31 304 GLU A C 1
ATOM 2456 O O . GLU A 1 304 ? -5.114 -2.605 -3.072 1.00 77.31 304 GLU A O 1
ATOM 2461 N N . VAL A 1 305 ? -3.460 -2.862 -4.591 1.00 72.06 305 VAL A N 1
ATOM 2462 C CA . VAL A 1 305 ? -3.884 -1.828 -5.538 1.00 72.06 305 VAL A CA 1
ATOM 2463 C C . VAL A 1 305 ? -4.980 -2.374 -6.451 1.00 72.06 305 VAL A C 1
ATOM 2465 O O . VAL A 1 305 ? -5.949 -1.676 -6.702 1.00 72.06 305 VAL A O 1
ATOM 2468 N N . LYS A 1 306 ? -4.880 -3.615 -6.942 1.00 73.31 306 LYS A N 1
ATOM 2469 C CA . LYS A 1 306 ? -5.906 -4.244 -7.799 1.00 73.31 306 LYS A CA 1
ATOM 2470 C C . LYS A 1 306 ? -7.227 -4.519 -7.086 1.00 73.31 306 LYS A C 1
ATOM 2472 O O . LYS A 1 306 ? -8.264 -4.548 -7.733 1.00 73.31 306 LYS A O 1
ATOM 2477 N N . GLU A 1 307 ? -7.180 -4.803 -5.791 1.00 74.25 307 GLU A N 1
ATOM 2478 C CA . GLU A 1 307 ? -8.354 -5.141 -4.985 1.00 74.25 307 GLU A CA 1
ATOM 2479 C C . GLU A 1 307 ? -9.009 -3.903 -4.346 1.00 74.25 307 GLU A C 1
ATOM 2481 O O . GLU A 1 307 ? -9.937 -4.062 -3.554 1.00 74.25 307 GLU A O 1
ATOM 2486 N N . ASP A 1 308 ? -8.508 -2.696 -4.651 1.00 68.94 308 ASP A N 1
ATOM 2487 C CA . ASP A 1 308 ? -8.979 -1.401 -4.138 1.00 68.94 308 ASP A CA 1
ATOM 2488 C C . ASP A 1 308 ? -9.160 -1.376 -2.609 1.00 68.94 308 ASP A C 1
ATOM 2490 O O . ASP A 1 308 ? -10.086 -0.788 -2.053 1.00 68.94 308 ASP A O 1
ATOM 2494 N N . LYS A 1 309 ? -8.229 -2.022 -1.893 1.00 78.50 309 LYS A N 1
ATOM 2495 C CA . LYS A 1 309 ? -8.233 -2.120 -0.420 1.00 78.50 309 LYS A CA 1
ATOM 2496 C C . LYS A 1 309 ? -7.529 -0.948 0.267 1.00 78.50 309 LYS A C 1
ATOM 2498 O O . LYS A 1 309 ? -7.350 -0.954 1.489 1.00 78.50 309 LYS A O 1
ATOM 2503 N N . LEU A 1 310 ? -7.071 0.034 -0.505 1.00 82.81 310 LEU A N 1
ATOM 2504 C CA . LEU A 1 310 ? -6.314 1.167 0.008 1.00 82.81 310 LEU A CA 1
ATOM 2505 C C . LEU A 1 310 ? -7.232 2.196 0.664 1.00 82.81 310 LEU A C 1
ATOM 2507 O O . LEU A 1 310 ? -8.359 2.434 0.247 1.00 82.81 310 LEU A O 1
ATOM 2511 N N . LYS A 1 311 ? -6.716 2.850 1.706 1.00 88.38 311 LYS A N 1
ATOM 2512 C CA . LYS A 1 311 ? -7.393 4.006 2.299 1.00 88.38 311 LYS A CA 1
ATOM 2513 C C . LYS A 1 311 ? -7.309 5.195 1.343 1.00 88.38 311 LYS A C 1
ATOM 2515 O O . LYS A 1 311 ? -6.270 5.394 0.714 1.00 88.38 311 LYS A O 1
ATOM 2520 N N . VAL A 1 312 ? -8.338 6.039 1.350 1.00 88.06 312 VAL A N 1
ATOM 2521 C CA . VAL A 1 312 ? -8.462 7.222 0.480 1.00 88.06 312 VAL A CA 1
ATOM 2522 C C . VAL A 1 312 ? -7.198 8.102 0.409 1.00 88.06 312 VAL A C 1
ATOM 2524 O O . VAL A 1 312 ? -6.759 8.368 -0.710 1.00 88.06 312 VAL A O 1
ATOM 2527 N N . PRO A 1 313 ? -6.519 8.483 1.516 1.00 86.69 313 PRO A N 1
ATOM 2528 C CA . PRO A 1 313 ? -5.303 9.295 1.412 1.00 86.69 313 PRO A CA 1
ATOM 2529 C C . PRO A 1 313 ? -4.163 8.587 0.665 1.00 86.69 313 PRO A C 1
ATOM 2531 O O . PRO A 1 313 ? -3.418 9.212 -0.085 1.00 86.69 313 PRO A O 1
ATOM 2534 N N . VAL A 1 314 ? -4.028 7.270 0.858 1.00 88.19 314 VAL A N 1
ATOM 2535 C CA . VAL A 1 314 ? -2.990 6.458 0.205 1.00 88.19 314 VAL A CA 1
ATOM 2536 C C . VAL A 1 314 ? -3.305 6.296 -1.280 1.00 88.19 314 VAL A C 1
ATOM 2538 O O . VAL A 1 314 ? -2.410 6.377 -2.117 1.00 88.19 314 VAL A O 1
ATOM 2541 N N . GLN A 1 315 ? -4.582 6.109 -1.615 1.00 90.19 315 GLN A N 1
ATOM 2542 C CA . GLN A 1 315 ? -5.043 5.995 -2.995 1.00 90.19 315 GLN A CA 1
ATOM 2543 C C . GLN A 1 315 ? -4.862 7.314 -3.766 1.00 90.19 315 GLN A C 1
ATOM 2545 O O . GLN A 1 315 ? -4.423 7.290 -4.915 1.00 90.19 315 GLN A O 1
ATOM 2550 N N . LEU A 1 316 ? -5.122 8.461 -3.127 1.00 91.19 316 LEU A N 1
ATOM 2551 C CA . LEU A 1 316 ? -4.888 9.788 -3.705 1.00 91.19 316 LEU A CA 1
ATOM 2552 C C . LEU A 1 316 ? -3.408 10.039 -4.018 1.00 91.19 316 LEU A C 1
ATOM 2554 O O . LEU A 1 316 ? -3.093 10.486 -5.123 1.00 91.19 316 LEU A O 1
ATOM 2558 N N . ASP A 1 317 ? -2.501 9.735 -3.083 1.00 91.94 317 ASP A N 1
ATOM 2559 C CA . ASP A 1 317 ? -1.053 9.872 -3.306 1.00 91.94 317 ASP A CA 1
ATOM 2560 C C . ASP A 1 317 ? -0.577 8.959 -4.445 1.00 91.94 317 ASP A C 1
ATOM 2562 O O . ASP A 1 317 ? 0.088 9.408 -5.384 1.00 91.94 317 ASP A O 1
ATOM 2566 N N . LEU A 1 318 ? -1.002 7.692 -4.417 1.00 93.38 318 LEU A N 1
ATOM 2567 C CA . LEU A 1 318 ? -0.669 6.703 -5.435 1.00 93.38 318 LEU A CA 1
ATOM 2568 C C . LEU A 1 318 ? -1.108 7.154 -6.834 1.00 93.38 318 LEU A C 1
ATOM 2570 O O . LEU A 1 318 ? -0.286 7.229 -7.747 1.00 93.38 318 LEU A O 1
ATOM 2574 N N . LEU A 1 319 ? -2.388 7.490 -7.009 1.00 93.75 319 LEU A N 1
ATOM 2575 C CA . LEU A 1 319 ? -2.931 7.894 -8.308 1.00 93.75 319 LEU A CA 1
ATOM 2576 C C . LEU A 1 319 ? -2.353 9.225 -8.791 1.00 93.75 319 LEU A C 1
ATOM 2578 O O . LEU A 1 319 ? -2.221 9.421 -10.001 1.00 93.75 319 LEU A O 1
ATOM 2582 N N . SER A 1 320 ? -1.958 10.114 -7.878 1.00 93.44 320 SER A N 1
ATOM 2583 C CA . SER A 1 320 ? -1.245 11.350 -8.221 1.00 93.44 320 SER A CA 1
ATOM 2584 C C . SER A 1 320 ? 0.138 11.059 -8.791 1.00 93.44 320 SER A C 1
ATOM 2586 O O . SER A 1 320 ? 0.491 11.601 -9.840 1.00 93.44 320 SER A O 1
ATOM 2588 N N . ARG A 1 321 ? 0.898 10.154 -8.163 1.00 94.31 321 ARG A N 1
ATOM 2589 C CA . ARG A 1 321 ? 2.214 9.725 -8.659 1.00 94.31 321 ARG A CA 1
ATOM 2590 C C . ARG A 1 321 ? 2.110 9.029 -10.014 1.00 94.31 321 ARG A C 1
ATOM 2592 O O . ARG A 1 321 ? 2.817 9.412 -10.942 1.00 94.31 321 ARG A O 1
ATOM 2599 N N . LEU A 1 322 ? 1.180 8.083 -10.155 1.00 94.56 322 LEU A N 1
ATOM 2600 C CA . LEU A 1 322 ? 0.917 7.397 -11.427 1.00 94.56 322 LEU A CA 1
ATOM 2601 C C . LEU A 1 322 ? 0.504 8.384 -12.523 1.00 94.56 322 LEU A C 1
ATOM 2603 O O . LEU A 1 322 ? 0.989 8.320 -13.652 1.00 94.56 322 LEU A O 1
ATOM 2607 N N . SER A 1 323 ? -0.358 9.343 -12.178 1.00 94.75 323 SER A N 1
ATOM 2608 C CA . SER A 1 323 ? -0.804 10.385 -13.100 1.00 94.75 323 SER A CA 1
ATOM 2609 C C . SER A 1 323 ? 0.335 11.272 -13.586 1.00 94.75 323 SER A C 1
ATOM 2611 O O . SER A 1 323 ? 0.351 11.625 -14.766 1.00 94.75 323 SER A O 1
ATOM 2613 N N . PHE A 1 324 ? 1.270 11.614 -12.699 1.00 94.12 324 PHE A N 1
ATOM 2614 C CA . PHE A 1 324 ? 2.455 12.392 -13.038 1.00 94.12 324 PHE A CA 1
ATOM 2615 C C . PHE A 1 324 ? 3.376 11.618 -13.989 1.00 94.12 324 PHE A C 1
ATOM 2617 O O . PHE A 1 324 ? 3.691 12.120 -15.067 1.00 94.12 324 PHE A O 1
ATOM 2624 N N . SER A 1 325 ? 3.713 10.366 -13.660 1.00 94.56 325 SER A N 1
ATOM 2625 C CA . SER A 1 325 ? 4.552 9.518 -14.517 1.00 94.56 325 SER A CA 1
ATOM 2626 C C . SER A 1 325 ? 3.939 9.309 -15.903 1.00 94.56 325 SER A C 1
ATOM 2628 O O . SER A 1 325 ? 4.625 9.449 -16.914 1.00 94.56 325 SER A O 1
ATOM 2630 N N . LEU A 1 326 ? 2.628 9.056 -15.986 1.00 95.06 326 LEU A N 1
ATOM 2631 C CA . LEU A 1 326 ? 1.937 8.957 -17.273 1.00 95.06 326 LEU A CA 1
ATOM 2632 C C . LEU A 1 326 ? 2.017 10.263 -18.076 1.00 95.06 326 LEU A C 1
ATOM 2634 O O . LEU A 1 326 ? 2.215 10.226 -19.288 1.00 95.06 326 LEU A O 1
ATOM 2638 N N . GLN A 1 327 ? 1.879 11.419 -17.427 1.00 94.75 327 GLN A N 1
ATOM 2639 C CA . GLN A 1 327 ? 1.967 12.718 -18.097 1.00 94.75 327 GLN A CA 1
ATOM 2640 C C . GLN A 1 327 ? 3.371 12.991 -18.671 1.00 94.75 327 GLN A C 1
ATOM 2642 O O . GLN A 1 327 ? 3.489 13.542 -19.773 1.00 94.75 327 GLN A O 1
ATOM 2647 N N . GLU A 1 328 ? 4.435 12.582 -17.979 1.00 94.31 328 GLU A N 1
ATOM 2648 C CA . GLU A 1 328 ? 5.812 12.654 -18.490 1.00 94.31 328 GLU A CA 1
ATOM 2649 C C . GLU A 1 328 ? 6.026 11.725 -19.693 1.00 94.31 328 GLU A C 1
ATOM 2651 O O . GLU A 1 328 ? 6.595 12.139 -20.711 1.00 94.31 328 GLU A O 1
ATOM 2656 N N . LEU A 1 329 ? 5.490 10.502 -19.629 1.00 95.25 329 LEU A N 1
ATOM 2657 C CA . LEU A 1 329 ? 5.539 9.544 -20.736 1.00 95.25 329 LEU A CA 1
ATOM 2658 C C . LEU A 1 329 ? 4.804 10.078 -21.971 1.00 95.25 329 LEU A C 1
ATOM 2660 O O . LEU A 1 329 ? 5.375 10.099 -23.061 1.00 95.25 329 LEU A O 1
ATOM 2664 N N . TYR A 1 330 ? 3.586 10.607 -21.813 1.00 95.06 330 TYR A N 1
ATOM 2665 C CA . TYR A 1 330 ? 2.851 11.238 -22.915 1.00 95.06 330 TYR A CA 1
ATOM 2666 C C . TYR A 1 330 ? 3.602 12.430 -23.514 1.00 95.06 330 TYR A C 1
ATOM 2668 O O . TYR A 1 330 ? 3.611 12.597 -24.734 1.00 95.06 330 TYR A O 1
ATOM 2676 N N . THR A 1 331 ? 4.250 13.250 -22.683 1.00 94.12 331 THR A N 1
ATOM 2677 C CA . THR A 1 331 ? 5.069 14.378 -23.158 1.00 94.12 331 THR A CA 1
ATOM 2678 C C . THR A 1 331 ? 6.220 13.886 -24.033 1.00 94.12 331 THR A C 1
ATOM 2680 O O . THR A 1 331 ? 6.435 14.406 -25.131 1.00 94.12 331 THR A O 1
ATOM 2683 N N . SER A 1 332 ? 6.914 12.842 -23.579 1.00 94.06 332 SER A N 1
ATOM 2684 C CA . SER A 1 332 ? 8.041 12.240 -24.291 1.00 94.06 332 SER A CA 1
ATOM 2685 C C . SER A 1 332 ? 7.599 11.624 -25.620 1.00 94.06 332 SER A C 1
ATOM 2687 O O . SER A 1 332 ? 8.155 11.961 -26.667 1.00 94.06 332 SER A O 1
ATOM 2689 N N . VAL A 1 333 ? 6.522 10.833 -25.614 1.00 92.62 333 VAL A N 1
ATOM 2690 C CA . VAL A 1 333 ? 5.926 10.231 -26.819 1.00 92.62 333 VAL A CA 1
ATOM 2691 C C . VAL A 1 333 ? 5.503 11.293 -27.834 1.00 92.62 333 VAL A C 1
ATOM 2693 O O . VAL A 1 333 ? 5.821 11.181 -29.018 1.00 92.62 333 VAL A O 1
ATOM 2696 N N . LEU A 1 334 ? 4.831 12.359 -27.388 1.00 91.25 334 LEU A N 1
ATOM 2697 C CA . LEU A 1 334 ? 4.423 13.461 -28.264 1.00 91.25 334 LEU A CA 1
ATOM 2698 C C . LEU A 1 334 ? 5.625 14.156 -28.916 1.00 91.25 334 LEU A C 1
ATOM 2700 O O . LEU A 1 334 ? 5.558 14.502 -30.095 1.00 91.25 334 LEU A O 1
ATOM 2704 N N . SER A 1 335 ? 6.725 14.331 -28.178 1.00 90.88 335 SER A N 1
ATOM 2705 C CA . SER A 1 335 ? 7.952 14.945 -28.705 1.00 90.88 335 SER A CA 1
ATOM 2706 C C . SER A 1 335 ? 8.634 14.088 -29.779 1.00 90.88 335 SER A C 1
ATOM 2708 O O . SER A 1 335 ? 9.244 14.616 -30.712 1.00 90.88 335 SER A O 1
ATOM 2710 N N . MET A 1 336 ? 8.493 12.764 -29.679 1.00 89.94 336 MET A N 1
ATOM 2711 C CA . MET A 1 336 ? 9.051 11.806 -30.632 1.00 89.94 336 MET A CA 1
ATOM 2712 C C . MET A 1 336 ? 8.170 11.624 -31.866 1.00 89.94 336 MET A C 1
ATOM 2714 O O . MET A 1 336 ? 8.698 11.323 -32.936 1.00 89.94 336 MET A O 1
ATOM 2718 N N . GLY A 1 337 ? 6.860 11.867 -31.745 1.00 86.75 337 GLY A N 1
ATOM 2719 C CA . GLY A 1 337 ? 5.865 11.590 -32.781 1.00 86.75 337 GLY A CA 1
ATOM 2720 C C . GLY A 1 337 ? 6.304 12.033 -34.175 1.00 86.75 337 GLY A C 1
ATOM 2721 O O . GLY A 1 337 ? 6.404 11.199 -35.065 1.00 86.75 337 GLY A O 1
ATOM 2722 N N . ALA A 1 338 ? 6.674 13.307 -34.351 1.00 83.81 338 ALA A N 1
ATOM 2723 C CA . ALA A 1 338 ? 7.075 13.863 -35.649 1.00 83.81 338 ALA A CA 1
ATOM 2724 C C . ALA A 1 338 ? 8.326 13.207 -36.270 1.00 83.81 338 ALA A C 1
ATOM 2726 O O . ALA A 1 338 ? 8.455 13.174 -37.497 1.00 83.81 338 ALA A O 1
ATOM 2727 N N . LYS A 1 339 ? 9.252 12.710 -35.439 1.00 85.94 339 LYS A N 1
ATOM 2728 C CA . LYS A 1 339 ? 10.443 11.988 -35.904 1.00 85.94 339 LYS A CA 1
ATOM 2729 C C . LYS A 1 339 ? 10.068 10.570 -36.333 1.00 85.94 339 LYS A C 1
ATOM 2731 O O . LYS A 1 339 ? 10.422 10.178 -37.440 1.00 85.94 339 LYS A O 1
ATOM 2736 N N . CYS A 1 340 ? 9.257 9.874 -35.531 1.00 84.88 340 CYS A N 1
ATOM 2737 C CA . CYS A 1 340 ? 8.763 8.527 -35.834 1.00 84.88 340 CYS A CA 1
ATOM 2738 C C . CYS A 1 340 ? 8.001 8.467 -37.166 1.00 84.88 340 CYS A C 1
ATOM 2740 O O . CYS A 1 340 ? 8.106 7.486 -37.892 1.00 84.88 340 CYS A O 1
ATOM 2742 N N . CYS A 1 341 ? 7.292 9.536 -37.551 1.00 79.56 341 CYS A N 1
ATOM 2743 C CA . CYS A 1 341 ? 6.600 9.632 -38.844 1.00 79.56 341 CYS A CA 1
ATOM 2744 C C . CYS A 1 341 ? 7.502 9.402 -40.064 1.00 79.56 341 CYS A C 1
ATOM 2746 O O . CYS A 1 341 ? 7.005 9.044 -41.129 1.00 79.56 341 CYS A O 1
ATOM 2748 N N . LYS A 1 342 ? 8.804 9.677 -39.929 1.00 84.50 342 LYS A N 1
ATOM 2749 C CA . LYS A 1 342 ? 9.795 9.602 -41.010 1.00 84.50 342 LYS A CA 1
ATOM 2750 C C . LYS A 1 342 ? 10.577 8.283 -41.005 1.00 84.50 342 LYS A C 1
ATOM 2752 O O . LYS A 1 342 ? 11.392 8.077 -41.907 1.00 84.50 342 LYS A O 1
ATOM 2757 N N . CYS A 1 343 ? 10.341 7.429 -40.012 1.00 84.62 343 CYS A N 1
ATOM 2758 C CA . CYS A 1 343 ? 11.002 6.142 -39.843 1.00 84.62 343 CYS A CA 1
ATOM 2759 C C . CYS A 1 343 ? 10.368 5.045 -40.708 1.00 84.62 343 CYS A C 1
ATOM 2761 O O . CYS A 1 343 ? 9.272 5.205 -41.262 1.00 84.62 343 CYS A O 1
ATOM 2763 N N . SER A 1 344 ? 11.061 3.913 -40.786 1.00 87.12 344 SER A N 1
ATOM 2764 C CA . SER A 1 344 ? 10.572 2.653 -41.340 1.00 87.12 344 SER A CA 1
ATOM 2765 C C . SER A 1 344 ? 9.201 2.233 -40.780 1.00 87.12 344 SER A C 1
ATOM 2767 O O . SER A 1 344 ? 8.742 2.681 -39.724 1.00 87.12 344 SER A O 1
ATOM 2769 N N . GLU A 1 345 ? 8.484 1.385 -41.528 1.00 85.31 345 GLU A N 1
ATOM 2770 C CA . GLU A 1 345 ? 7.173 0.870 -41.098 1.00 85.31 345 GLU A CA 1
ATOM 2771 C C . GLU A 1 345 ? 7.247 0.095 -39.778 1.00 85.31 345 GLU A C 1
ATOM 2773 O O . GLU A 1 345 ? 6.286 0.117 -39.013 1.00 85.31 345 GLU A O 1
ATOM 2778 N N . GLU A 1 346 ? 8.376 -0.563 -39.516 1.00 87.25 346 GLU A N 1
ATOM 2779 C CA . GLU A 1 346 ? 8.618 -1.358 -38.312 1.00 87.25 346 GLU A CA 1
ATOM 2780 C C . GLU A 1 346 ? 8.675 -0.469 -37.066 1.00 87.25 346 GLU A C 1
ATOM 2782 O O . GLU A 1 346 ? 7.815 -0.593 -36.197 1.00 87.25 346 GLU A O 1
ATOM 2787 N N . VAL A 1 347 ? 9.555 0.539 -37.049 1.00 87.44 347 VAL A N 1
ATOM 2788 C CA . VAL A 1 347 ? 9.660 1.501 -35.935 1.00 87.44 347 VAL A CA 1
ATOM 2789 C C . VAL A 1 347 ? 8.349 2.272 -35.727 1.00 87.44 347 VAL A C 1
ATOM 2791 O O . VAL A 1 347 ? 7.940 2.539 -34.597 1.00 87.44 347 VAL A O 1
ATOM 2794 N N . ARG A 1 348 ? 7.629 2.614 -36.808 1.00 87.56 348 ARG A N 1
ATOM 2795 C CA . ARG A 1 348 ? 6.297 3.240 -36.696 1.00 87.56 348 ARG A CA 1
ATOM 2796 C C . ARG A 1 348 ? 5.267 2.319 -36.051 1.00 87.56 348 ARG A C 1
ATOM 2798 O O . ARG A 1 348 ? 4.415 2.815 -35.314 1.00 87.56 348 ARG A O 1
ATOM 2805 N N . ARG A 1 349 ? 5.312 1.018 -36.348 1.00 87.44 349 ARG A N 1
ATOM 2806 C CA . ARG A 1 349 ? 4.421 0.022 -35.746 1.00 87.44 349 ARG A CA 1
ATOM 2807 C C . ARG A 1 349 ? 4.725 -0.139 -34.264 1.00 87.44 349 ARG A C 1
ATOM 2809 O O . ARG A 1 349 ? 3.802 -0.059 -33.469 1.00 87.44 349 ARG A O 1
ATOM 2816 N N . GLU A 1 350 ? 5.993 -0.258 -33.890 1.00 90.06 350 GLU A N 1
ATOM 2817 C CA . GLU A 1 350 ? 6.395 -0.360 -32.483 1.00 90.06 350 GLU A CA 1
ATOM 2818 C C . GLU A 1 350 ? 6.008 0.886 -31.683 1.00 90.06 350 GLU A C 1
ATOM 2820 O O . GLU A 1 350 ? 5.434 0.783 -30.598 1.00 90.06 350 GLU A O 1
ATOM 2825 N N . PHE A 1 351 ? 6.235 2.076 -32.248 1.00 90.81 351 PHE A N 1
ATOM 2826 C CA . PHE A 1 351 ? 5.773 3.327 -31.653 1.00 90.81 351 PHE A CA 1
ATOM 2827 C C . PHE A 1 351 ? 4.252 3.332 -31.450 1.00 90.81 351 PHE A C 1
ATOM 2829 O O . PHE A 1 351 ? 3.764 3.768 -30.405 1.00 90.81 351 PHE A O 1
ATOM 2836 N N . TYR A 1 352 ? 3.497 2.866 -32.450 1.00 88.06 352 TYR A N 1
ATOM 2837 C CA . TYR A 1 352 ? 2.042 2.782 -32.381 1.00 88.06 352 TYR A CA 1
ATOM 2838 C C . TYR A 1 352 ? 1.581 1.788 -31.314 1.00 88.06 352 TYR A C 1
ATOM 2840 O O . TYR A 1 352 ? 0.736 2.139 -30.494 1.00 88.06 352 TYR A O 1
ATOM 2848 N N . ASP A 1 353 ? 2.162 0.591 -31.274 1.00 89.69 353 ASP A N 1
ATOM 2849 C CA . ASP A 1 353 ? 1.810 -0.440 -30.301 1.00 89.69 353 ASP A CA 1
ATOM 2850 C C . ASP A 1 353 ? 2.092 0.039 -28.874 1.00 89.69 353 ASP A C 1
ATOM 2852 O O . ASP A 1 353 ? 1.216 -0.023 -28.006 1.00 89.69 353 ASP A O 1
ATOM 2856 N N . PHE A 1 354 ? 3.268 0.624 -28.638 1.00 92.81 354 PHE A N 1
ATOM 2857 C CA . PHE A 1 354 ? 3.604 1.206 -27.343 1.00 92.81 354 PHE A CA 1
ATOM 2858 C C . PHE A 1 354 ? 2.611 2.300 -26.936 1.00 92.81 354 PHE A C 1
ATOM 2860 O O . PHE A 1 354 ? 2.048 2.266 -25.841 1.00 92.81 354 PHE A O 1
ATOM 2867 N N . ALA A 1 355 ? 2.373 3.279 -27.807 1.00 89.69 355 ALA A N 1
ATOM 2868 C CA . ALA A 1 355 ? 1.645 4.478 -27.427 1.00 89.69 355 ALA A CA 1
ATOM 2869 C C . ALA A 1 355 ? 0.111 4.304 -27.452 1.00 89.69 355 ALA A C 1
ATOM 2871 O O . ALA A 1 355 ? -0.583 4.908 -26.631 1.00 89.69 355 ALA A O 1
ATOM 2872 N N . TYR A 1 356 ? -0.435 3.482 -28.357 1.00 87.38 356 TYR A N 1
ATOM 2873 C CA . TYR A 1 356 ? -1.879 3.246 -28.482 1.00 87.38 356 TYR A CA 1
ATOM 2874 C C . TYR A 1 356 ? -2.379 2.044 -27.692 1.00 87.38 356 TYR A C 1
ATOM 2876 O O . TYR A 1 356 ? -3.492 2.103 -27.171 1.00 87.38 356 TYR A O 1
ATOM 2884 N N . HIS A 1 357 ? -1.595 0.970 -27.596 1.00 86.44 357 HIS A N 1
ATOM 2885 C CA . HIS A 1 357 ? -2.004 -0.222 -26.855 1.00 86.44 357 HIS A CA 1
ATOM 2886 C C . HIS A 1 357 ? -1.437 -0.226 -25.437 1.00 86.44 357 HIS A C 1
ATOM 2888 O O . HIS A 1 357 ? -2.203 -0.429 -24.500 1.00 86.44 357 HIS A O 1
ATOM 2894 N N . GLY A 1 358 ? -0.146 0.061 -25.257 1.00 91.50 358 GLY A N 1
ATOM 2895 C CA . GLY A 1 358 ? 0.487 0.088 -23.934 1.00 91.50 358 GLY A CA 1
ATOM 2896 C C . GLY A 1 358 ? 0.062 1.295 -23.095 1.00 91.50 358 GLY A C 1
ATOM 2897 O O . GLY A 1 358 ? -0.755 1.191 -22.182 1.00 91.50 358 GLY A O 1
ATOM 2898 N N . LEU A 1 359 ? 0.589 2.472 -23.434 1.00 93.44 359 LEU A N 1
ATOM 2899 C CA . LEU A 1 359 ? 0.432 3.702 -22.652 1.00 93.44 359 LEU A CA 1
ATOM 2900 C C . LEU A 1 359 ? -1.040 4.103 -22.453 1.00 93.44 359 LEU A C 1
ATOM 2902 O O . LEU A 1 359 ? -1.423 4.627 -21.403 1.00 93.44 359 LEU A O 1
ATOM 2906 N N . ARG A 1 360 ? -1.889 3.839 -23.450 1.00 92.38 360 ARG A N 1
ATOM 2907 C CA . ARG A 1 360 ? -3.320 4.145 -23.375 1.00 92.38 360 ARG A CA 1
ATOM 2908 C C . ARG A 1 360 ? -4.101 3.189 -22.479 1.00 92.38 360 ARG A C 1
ATOM 2910 O O . ARG A 1 360 ? -5.042 3.637 -21.830 1.00 92.38 360 ARG A O 1
ATOM 2917 N N . ALA A 1 361 ? -3.742 1.906 -22.441 1.00 92.94 361 ALA A N 1
ATOM 2918 C CA . ALA A 1 361 ? -4.398 0.957 -21.547 1.00 92.94 361 ALA A CA 1
ATOM 2919 C C . ALA A 1 361 ? -4.176 1.361 -20.085 1.00 92.94 361 ALA A C 1
ATOM 2921 O O . ALA A 1 361 ? -5.142 1.488 -19.336 1.00 92.94 361 ALA A O 1
ATOM 2922 N N . GLU A 1 362 ? -2.931 1.678 -19.727 1.00 94.25 362 GLU A N 1
ATOM 2923 C CA . GLU A 1 362 ? -2.577 2.132 -18.377 1.00 94.25 362 GLU A CA 1
ATOM 2924 C C . GLU A 1 362 ? -3.246 3.472 -18.028 1.00 94.25 362 GLU A C 1
ATOM 2926 O O . GLU A 1 362 ? -3.733 3.671 -16.917 1.00 94.25 362 GLU A O 1
ATOM 2931 N N . HIS A 1 363 ? -3.344 4.395 -18.995 1.00 94.62 363 HIS A N 1
ATOM 2932 C CA . HIS A 1 363 ? -4.112 5.634 -18.817 1.00 94.62 363 HIS A CA 1
ATOM 2933 C C . HIS A 1 363 ? -5.577 5.363 -18.483 1.00 94.62 363 HIS A C 1
ATOM 2935 O O . HIS A 1 363 ? -6.104 5.996 -17.571 1.00 94.62 363 HIS A O 1
ATOM 2941 N N . ASN A 1 364 ? -6.226 4.451 -19.208 1.00 93.12 364 ASN A N 1
ATOM 2942 C CA . ASN A 1 364 ? -7.632 4.126 -18.986 1.00 93.12 364 ASN A CA 1
ATOM 2943 C C . ASN A 1 364 ? -7.857 3.470 -17.616 1.00 93.12 364 ASN A C 1
ATOM 2945 O O . ASN A 1 364 ? -8.838 3.803 -16.959 1.00 93.12 364 ASN A O 1
ATOM 2949 N N . ASP A 1 365 ? -6.948 2.600 -17.160 1.00 93.25 365 ASP A N 1
ATOM 2950 C CA . ASP A 1 365 ? -7.032 2.011 -15.814 1.00 93.25 365 ASP A CA 1
ATOM 2951 C C . ASP A 1 365 ? -6.968 3.105 -14.732 1.00 93.25 365 ASP A C 1
ATOM 2953 O O . ASP A 1 365 ? -7.841 3.209 -13.871 1.00 93.25 365 ASP A O 1
ATOM 2957 N N . VAL A 1 366 ? -5.998 4.024 -14.835 1.00 93.31 366 VAL A N 1
ATOM 2958 C CA . VAL A 1 366 ? -5.898 5.160 -13.902 1.00 93.31 366 VAL A CA 1
ATOM 2959 C C . VAL A 1 366 ? -7.135 6.061 -13.968 1.00 93.31 366 VAL A C 1
ATOM 2961 O O . VAL A 1 366 ? -7.575 6.551 -12.932 1.00 93.31 366 VAL A O 1
ATOM 2964 N N . VAL A 1 367 ? -7.708 6.293 -15.154 1.00 94.06 367 VAL A N 1
ATOM 2965 C CA . VAL A 1 367 ? -8.948 7.074 -15.308 1.00 94.06 367 VAL A CA 1
ATOM 2966 C C . VAL A 1 367 ? -10.100 6.426 -14.545 1.00 94.06 367 VAL A C 1
ATOM 2968 O O . VAL A 1 367 ? -10.735 7.116 -13.753 1.00 94.06 367 VAL A O 1
ATOM 2971 N N . HIS A 1 368 ? -10.320 5.122 -14.715 1.00 92.19 368 HIS A N 1
ATOM 2972 C CA . HIS A 1 368 ? -11.400 4.415 -14.025 1.00 92.19 368 HIS A CA 1
ATOM 2973 C C . HIS A 1 368 ? -11.248 4.457 -12.503 1.00 92.19 368 HIS A C 1
ATOM 2975 O O . HIS A 1 368 ? -12.199 4.767 -11.794 1.00 92.19 368 HIS A O 1
ATOM 2981 N N . ARG A 1 369 ? -10.030 4.283 -11.987 1.00 91.88 369 ARG A N 1
ATOM 2982 C CA . ARG A 1 369 ? -9.776 4.367 -10.539 1.00 91.88 369 ARG A CA 1
ATOM 2983 C C . ARG A 1 369 ? -10.007 5.765 -9.963 1.00 91.88 369 ARG A C 1
ATOM 2985 O O . ARG A 1 369 ? -10.362 5.903 -8.794 1.00 91.88 369 ARG A O 1
ATOM 2992 N N . VAL A 1 370 ? -9.787 6.815 -10.757 1.00 92.00 370 VAL A N 1
ATOM 2993 C CA . VAL A 1 370 ? -10.114 8.191 -10.351 1.00 92.00 370 VAL A CA 1
ATOM 2994 C C . VAL A 1 370 ? -11.627 8.427 -10.375 1.00 92.00 370 VAL A C 1
ATOM 2996 O O . VAL A 1 370 ? -12.132 9.103 -9.481 1.00 92.00 370 VAL A O 1
ATOM 2999 N N . GLU A 1 371 ? -12.353 7.847 -11.335 1.00 91.81 371 GLU A N 1
ATOM 3000 C CA . GLU A 1 371 ? -13.825 7.878 -11.377 1.00 91.81 371 GLU A CA 1
ATOM 3001 C C . GLU A 1 371 ? -14.434 7.170 -10.153 1.00 91.81 371 GLU A C 1
ATOM 3003 O O . GLU A 1 371 ? -15.353 7.698 -9.524 1.00 91.81 371 GLU A O 1
ATOM 3008 N N . ASP A 1 372 ? -13.878 6.027 -9.745 1.00 90.06 372 ASP A N 1
ATOM 3009 C CA . ASP A 1 372 ? -14.309 5.318 -8.535 1.00 90.06 372 ASP A CA 1
ATOM 3010 C C . ASP A 1 372 ? -14.076 6.156 -7.266 1.00 90.06 372 ASP A C 1
ATOM 3012 O O . ASP A 1 372 ? -14.953 6.249 -6.401 1.00 90.06 372 ASP A O 1
ATOM 3016 N N . LEU A 1 373 ? -12.933 6.848 -7.176 1.00 89.62 373 LEU A N 1
ATOM 3017 C CA . LEU A 1 373 ? -12.672 7.809 -6.098 1.00 89.62 373 LEU A CA 1
ATOM 3018 C C . LEU A 1 373 ? -13.627 9.007 -6.117 1.00 89.62 373 LEU A C 1
ATOM 3020 O O . LEU A 1 373 ? -13.990 9.510 -5.052 1.00 89.62 373 LEU A O 1
ATOM 3024 N N . GLU A 1 374 ? -14.045 9.469 -7.296 1.00 89.50 374 GLU A N 1
ATOM 3025 C CA . GLU A 1 374 ? -15.027 10.549 -7.427 1.00 89.50 374 GLU A CA 1
ATOM 3026 C C . GLU A 1 374 ? -16.370 10.148 -6.810 1.00 89.50 374 GLU A C 1
ATOM 3028 O O . GLU A 1 374 ? -16.995 10.938 -6.099 1.00 89.50 374 GLU A O 1
ATOM 3033 N N . MET A 1 375 ? -16.789 8.893 -6.998 1.00 88.19 375 MET A N 1
ATOM 3034 C CA . MET A 1 375 ? -18.002 8.369 -6.366 1.00 88.19 375 MET A CA 1
ATOM 3035 C C . MET A 1 375 ? -17.895 8.318 -4.833 1.00 88.19 375 MET A C 1
ATOM 3037 O O . MET A 1 375 ? -18.906 8.482 -4.147 1.00 88.19 375 MET A O 1
ATOM 3041 N N . ALA A 1 376 ? -16.684 8.159 -4.290 1.00 83.81 376 ALA A N 1
ATOM 3042 C CA . ALA A 1 376 ? -16.400 8.154 -2.851 1.00 83.81 376 ALA A CA 1
ATOM 3043 C C . ALA A 1 376 ? -16.124 9.554 -2.253 1.00 83.81 376 ALA A C 1
ATOM 3045 O O . ALA A 1 376 ? -15.859 9.687 -1.056 1.00 83.81 376 ALA A O 1
ATOM 3046 N N . GLN A 1 377 ? -16.219 10.630 -3.044 1.00 83.94 377 GLN A N 1
ATOM 3047 C CA . GLN A 1 377 ? -15.843 11.992 -2.632 1.00 83.94 377 GLN A CA 1
ATOM 3048 C C . GLN A 1 377 ? -16.634 12.531 -1.421 1.00 83.94 377 GLN A C 1
ATOM 3050 O O . GLN A 1 377 ? -16.164 13.426 -0.709 1.00 83.94 377 GLN A O 1
ATOM 3055 N N . GLY A 1 378 ? -17.832 11.998 -1.160 1.00 82.44 378 GLY A N 1
ATOM 3056 C CA . GLY A 1 378 ? -18.672 12.394 -0.025 1.00 82.44 378 GLY A CA 1
ATOM 3057 C C . GLY A 1 378 ? -18.017 12.171 1.343 1.00 82.44 378 GLY A C 1
ATOM 3058 O O . GLY A 1 378 ? -18.254 12.959 2.257 1.00 82.44 378 GLY A O 1
ATOM 3059 N N . GLU A 1 379 ? -17.151 11.161 1.456 1.00 83.12 379 GLU A N 1
ATOM 3060 C CA . GLU A 1 379 ? -16.509 10.735 2.709 1.00 83.12 379 GLU A CA 1
ATOM 3061 C C . GLU A 1 379 ? -15.138 11.395 2.945 1.00 83.12 379 GLU A C 1
ATOM 3063 O O . GLU A 1 379 ? -14.537 11.230 4.005 1.00 83.12 379 GLU A O 1
ATOM 3068 N N . MET A 1 380 ? -14.654 12.179 1.975 1.00 90.62 380 MET A N 1
ATOM 3069 C CA . MET A 1 380 ? -13.351 12.842 2.028 1.00 90.62 380 MET A CA 1
ATOM 3070 C C . MET A 1 380 ? -13.347 14.084 2.930 1.00 90.62 380 MET A C 1
ATOM 3072 O O . MET A 1 380 ? -14.272 14.911 2.914 1.00 90.62 380 MET A O 1
ATOM 3076 N N . THR A 1 381 ? -12.234 14.269 3.636 1.00 93.00 381 THR A N 1
ATOM 3077 C CA . THR A 1 381 ? -11.870 15.502 4.347 1.00 93.00 381 THR A CA 1
ATOM 3078 C C . THR A 1 381 ? -11.658 16.677 3.381 1.00 93.00 381 THR A C 1
ATOM 3080 O O . THR A 1 381 ? -11.587 16.516 2.160 1.00 93.00 381 THR A O 1
ATOM 3083 N N . ALA A 1 382 ? -11.579 17.901 3.911 1.00 91.94 382 ALA A N 1
ATOM 3084 C CA . ALA A 1 382 ? -11.369 19.097 3.092 1.00 91.94 382 ALA A CA 1
ATOM 3085 C C . ALA A 1 382 ? -10.000 19.084 2.387 1.00 91.94 382 ALA A C 1
ATOM 3087 O O . ALA A 1 382 ? -9.890 19.479 1.224 1.00 91.94 382 ALA A O 1
ATOM 3088 N N . GLU A 1 383 ? -8.971 18.593 3.075 1.00 91.06 383 GLU A N 1
ATOM 3089 C CA . GLU A 1 383 ? -7.621 18.409 2.550 1.00 91.06 383 GLU A CA 1
ATOM 3090 C C . GLU A 1 383 ? -7.600 17.369 1.423 1.00 91.06 383 GLU A C 1
ATOM 3092 O O . GLU A 1 383 ? -7.092 17.653 0.339 1.00 91.06 383 GLU A O 1
ATOM 3097 N N . GLU A 1 384 ? -8.235 16.213 1.625 1.00 92.25 384 GLU A N 1
ATOM 3098 C CA . GLU A 1 384 ? -8.337 15.165 0.600 1.00 92.25 384 GLU A CA 1
ATOM 3099 C C . GLU A 1 384 ? -9.096 15.652 -0.638 1.00 92.25 384 GLU A C 1
ATOM 3101 O O . GLU A 1 384 ? -8.670 15.392 -1.760 1.00 92.25 384 GLU A O 1
ATOM 3106 N N . LYS A 1 385 ? -10.167 16.440 -0.469 1.00 92.94 385 LYS A N 1
ATOM 3107 C CA . LYS A 1 385 ? -10.892 17.059 -1.595 1.00 92.94 385 LYS A CA 1
ATOM 3108 C C . LYS A 1 385 ? -10.020 18.029 -2.386 1.00 92.94 385 LYS A C 1
ATOM 3110 O O . LYS A 1 385 ? -10.119 18.088 -3.612 1.00 92.94 385 LYS A O 1
ATOM 3115 N N . LYS A 1 386 ? -9.155 18.786 -1.707 1.00 93.94 386 LYS A N 1
ATOM 3116 C CA . LYS A 1 386 ? -8.198 19.686 -2.362 1.00 93.94 386 LYS A CA 1
ATOM 3117 C C . LYS A 1 386 ? -7.175 18.902 -3.182 1.00 93.94 386 LYS A C 1
ATOM 3119 O O . LYS A 1 386 ? -6.880 19.296 -4.310 1.00 93.94 386 LYS A O 1
ATOM 3124 N N . ASP A 1 387 ? -6.637 17.817 -2.635 1.00 93.25 387 ASP A N 1
ATOM 3125 C CA . ASP A 1 387 ? -5.665 16.979 -3.341 1.00 93.25 387 ASP A CA 1
ATOM 3126 C C . ASP A 1 387 ? -6.313 16.196 -4.490 1.00 93.25 387 ASP A C 1
ATOM 3128 O O . ASP A 1 387 ? -5.758 16.151 -5.589 1.00 93.25 387 ASP A O 1
ATOM 3132 N N . PHE A 1 388 ? -7.543 15.719 -4.308 1.00 95.25 388 PHE A N 1
ATOM 3133 C CA . PHE A 1 388 ? -8.351 15.146 -5.381 1.00 95.25 388 PHE A CA 1
ATOM 3134 C C . PHE A 1 388 ? -8.610 16.148 -6.518 1.00 95.25 388 PHE A C 1
ATOM 3136 O O . PHE A 1 388 ? -8.480 15.802 -7.690 1.00 95.25 388 PHE A O 1
ATOM 3143 N N . GLY A 1 389 ? -8.872 17.422 -6.206 1.00 93.50 389 GLY A N 1
ATOM 3144 C CA . GLY A 1 389 ? -8.999 18.470 -7.225 1.00 93.50 389 GLY A CA 1
ATOM 3145 C C . GLY A 1 389 ? -7.728 18.655 -8.070 1.00 93.50 389 GLY A C 1
ATOM 3146 O O . GLY A 1 389 ? -7.806 18.851 -9.284 1.00 93.50 389 GLY A O 1
ATOM 3147 N N . LYS A 1 390 ? -6.535 18.526 -7.467 1.00 94.00 390 LYS A N 1
ATOM 3148 C CA . LYS A 1 390 ? -5.265 18.530 -8.221 1.00 94.00 390 LYS A CA 1
ATOM 3149 C C . LYS A 1 390 ? -5.145 17.297 -9.119 1.00 94.00 390 LYS A C 1
ATOM 3151 O O . LYS A 1 390 ? -4.693 17.418 -10.257 1.00 94.00 390 LYS A O 1
ATOM 3156 N N . LEU A 1 391 ? -5.564 16.131 -8.629 1.00 95.25 391 LEU A N 1
ATOM 3157 C CA . LEU A 1 391 ? -5.569 14.883 -9.392 1.00 95.25 391 LEU A CA 1
ATOM 3158 C C . LEU A 1 391 ? -6.489 14.970 -10.624 1.00 95.25 391 LEU A C 1
ATOM 3160 O O . LEU A 1 391 ? -6.061 14.633 -11.729 1.00 95.25 391 LEU A O 1
ATOM 3164 N N . GLN A 1 392 ? -7.696 15.524 -10.477 1.00 93.88 392 GLN A N 1
ATOM 3165 C CA . GLN A 1 392 ? -8.611 15.780 -11.601 1.00 93.88 392 GLN A CA 1
ATOM 3166 C C . GLN A 1 392 ? -8.007 16.747 -12.636 1.00 93.88 392 GLN A C 1
ATOM 3168 O O . GLN A 1 392 ? -8.163 16.567 -13.851 1.00 93.88 392 GLN A O 1
ATOM 3173 N N . GLN A 1 393 ? -7.255 17.755 -12.182 1.00 93.50 393 GLN A N 1
ATOM 3174 C CA . GLN A 1 393 ? -6.540 18.659 -13.083 1.00 93.50 393 GLN A CA 1
ATOM 3175 C C . GLN A 1 393 ? -5.444 17.930 -13.880 1.00 93.50 393 GLN A C 1
ATOM 3177 O O . GLN A 1 393 ? -5.313 18.162 -15.086 1.00 93.50 393 GLN A O 1
ATOM 3182 N N . LEU A 1 394 ? -4.679 17.035 -13.242 1.00 91.88 394 LEU A N 1
ATOM 3183 C CA . LEU A 1 394 ? -3.687 16.192 -13.923 1.00 91.88 394 LEU A CA 1
ATOM 3184 C C . LEU A 1 394 ? -4.352 15.287 -14.967 1.00 91.88 394 LEU A C 1
ATOM 3186 O O . LEU A 1 394 ? -3.880 15.210 -16.101 1.00 91.88 394 LEU A O 1
ATOM 3190 N N . GLN A 1 395 ? -5.484 14.667 -14.630 1.00 93.69 395 GLN A N 1
ATOM 3191 C CA . GLN A 1 395 ? -6.253 13.838 -15.560 1.00 93.69 395 GLN A CA 1
ATOM 3192 C C . GLN A 1 395 ? -6.735 14.640 -16.776 1.00 93.69 395 GLN A C 1
ATOM 3194 O O . GLN A 1 395 ? -6.564 14.198 -17.911 1.00 93.69 395 GLN A O 1
ATOM 3199 N N . THR A 1 396 ? -7.250 15.853 -16.562 1.00 92.81 396 THR A N 1
ATOM 3200 C CA . THR A 1 396 ? -7.675 16.753 -17.647 1.00 92.81 396 THR A CA 1
ATOM 3201 C C . THR A 1 396 ? -6.504 17.135 -18.556 1.00 92.81 396 THR A C 1
ATOM 3203 O O . THR A 1 396 ? -6.622 17.118 -19.783 1.00 92.81 396 THR A O 1
ATOM 3206 N N . ASN A 1 397 ? -5.351 17.464 -17.970 1.00 92.00 397 ASN A N 1
ATOM 3207 C CA . ASN A 1 397 ? -4.146 17.799 -18.726 1.00 92.00 397 ASN A CA 1
ATOM 3208 C C . ASN A 1 397 ? -3.659 16.611 -19.562 1.00 92.00 397 ASN A C 1
ATOM 3210 O O . ASN A 1 397 ? -3.346 16.777 -20.743 1.00 92.00 397 ASN A O 1
ATOM 3214 N N . ARG A 1 398 ? -3.655 15.412 -18.974 1.00 93.62 398 ARG A N 1
ATOM 3215 C CA . ARG A 1 398 ? -3.270 14.173 -19.647 1.00 93.62 398 ARG A CA 1
ATOM 3216 C C . ARG A 1 398 ? -4.240 13.809 -20.768 1.00 93.62 398 ARG A C 1
ATOM 3218 O O . ARG A 1 398 ? -3.799 13.461 -21.858 1.00 93.62 398 ARG A O 1
ATOM 3225 N N . GLN A 1 399 ? -5.546 13.992 -20.569 1.00 94.56 399 GLN A N 1
ATOM 3226 C CA . GLN A 1 399 ? -6.536 13.761 -21.623 1.00 94.56 399 GLN A CA 1
ATOM 3227 C C . GLN A 1 399 ? -6.279 14.650 -22.851 1.00 94.56 399 GLN A C 1
ATOM 3229 O O . GLN A 1 399 ? -6.310 14.166 -23.978 1.00 94.56 399 GLN A O 1
ATOM 3234 N N . ARG A 1 400 ? -5.884 15.917 -22.657 1.00 93.88 400 ARG A N 1
ATOM 3235 C CA . ARG A 1 400 ? -5.474 16.789 -23.777 1.00 93.88 400 ARG A CA 1
ATOM 3236 C C . ARG A 1 400 ? -4.261 16.244 -24.535 1.00 93.88 400 ARG A C 1
ATOM 3238 O O . ARG A 1 400 ? -4.155 16.465 -25.741 1.00 93.88 400 ARG A O 1
ATOM 3245 N N . GLN A 1 401 ? -3.325 15.579 -23.855 1.00 92.94 401 GLN A N 1
ATOM 3246 C CA . GLN A 1 401 ? -2.180 14.936 -24.507 1.00 92.94 401 GLN A CA 1
ATOM 3247 C C . GLN A 1 401 ? -2.615 13.714 -25.317 1.00 92.94 401 GLN A C 1
ATOM 3249 O O . GLN A 1 401 ? -2.176 13.578 -26.459 1.00 92.94 401 GLN A O 1
ATOM 3254 N N . VAL A 1 402 ? -3.521 12.890 -24.777 1.00 92.56 402 VAL A N 1
ATOM 3255 C CA . VAL A 1 402 ? -4.137 11.767 -25.503 1.00 92.56 402 VAL A CA 1
ATOM 3256 C C . VAL A 1 402 ? -4.833 12.269 -26.768 1.00 92.56 402 VAL A C 1
ATOM 3258 O O . VAL A 1 402 ? -4.576 11.755 -27.854 1.00 92.56 402 VAL A O 1
ATOM 3261 N N . ASP A 1 403 ? -5.633 13.330 -26.666 1.00 91.12 403 ASP A N 1
ATOM 3262 C CA . ASP A 1 403 ? -6.353 13.901 -27.809 1.00 91.12 403 ASP A CA 1
ATOM 3263 C C . ASP A 1 403 ? -5.393 14.461 -28.876 1.00 91.12 403 ASP A C 1
ATOM 3265 O O . ASP A 1 403 ? -5.633 14.339 -30.080 1.00 91.12 403 ASP A O 1
ATOM 3269 N N . ARG A 1 404 ? -4.278 15.080 -28.457 1.00 90.00 404 ARG A N 1
ATOM 3270 C CA . ARG A 1 404 ? -3.213 15.529 -29.374 1.00 90.00 404 ARG A CA 1
ATOM 3271 C C . ARG A 1 404 ? -2.564 14.349 -30.089 1.00 90.00 404 ARG A C 1
ATOM 3273 O O . ARG A 1 404 ? -2.326 14.428 -31.293 1.00 90.00 404 ARG A O 1
ATOM 3280 N N . LEU A 1 405 ? -2.298 13.272 -29.360 1.00 88.06 405 LEU A N 1
ATOM 3281 C CA . LEU A 1 405 ? -1.677 12.070 -29.893 1.00 88.06 405 LEU A CA 1
ATOM 3282 C C . LEU A 1 405 ? -2.608 11.354 -30.885 1.00 88.06 405 LEU A C 1
ATOM 3284 O O . LEU A 1 405 ? -2.178 10.982 -31.974 1.00 88.06 405 LEU A O 1
ATOM 3288 N N . GLU A 1 406 ? -3.909 11.284 -30.589 1.00 87.50 406 GLU A N 1
ATOM 3289 C CA . GLU A 1 406 ? -4.911 10.789 -31.536 1.00 87.50 406 GLU A CA 1
ATOM 3290 C C . GLU A 1 406 ? -4.950 11.592 -32.835 1.00 87.50 406 GLU A C 1
ATOM 3292 O O . GLU A 1 406 ? -5.042 11.016 -33.920 1.00 87.50 406 GLU A O 1
ATOM 3297 N N . LYS A 1 407 ? -4.902 12.926 -32.740 1.00 86.06 407 LYS A N 1
ATOM 3298 C CA . LYS A 1 407 ? -4.886 13.795 -33.924 1.00 86.06 407 LYS A CA 1
ATOM 3299 C C . LYS A 1 407 ? -3.650 13.539 -34.782 1.00 86.06 407 LYS A C 1
ATOM 3301 O O . LYS A 1 407 ? -3.784 13.449 -36.001 1.00 86.06 407 LYS A O 1
ATOM 3306 N N . LEU A 1 408 ? -2.480 13.375 -34.157 1.00 82.12 408 LEU A N 1
ATOM 3307 C CA . LEU A 1 408 ? -1.254 13.002 -34.862 1.00 82.12 408 LEU A CA 1
ATOM 3308 C C . LEU A 1 408 ? -1.442 11.677 -35.608 1.00 82.12 408 LEU A C 1
ATOM 3310 O O . LEU A 1 408 ? -1.183 11.611 -36.805 1.00 82.12 408 LEU A O 1
ATOM 3314 N N . TRP A 1 409 ? -1.973 10.642 -34.959 1.00 77.56 409 TRP A N 1
ATOM 3315 C CA . TRP A 1 409 ? -2.144 9.332 -35.595 1.00 77.56 409 TRP A CA 1
ATOM 3316 C C . TRP A 1 409 ? -3.163 9.308 -36.723 1.00 77.56 409 TRP A C 1
ATOM 3318 O O . TRP A 1 409 ? -2.910 8.671 -37.746 1.00 77.56 409 TRP A O 1
ATOM 3328 N N . ARG A 1 410 ? -4.284 10.026 -36.583 1.00 75.12 410 ARG A N 1
ATOM 3329 C CA . ARG A 1 410 ? -5.248 10.175 -37.684 1.00 75.12 410 ARG A CA 1
ATOM 3330 C C . ARG A 1 410 ? -4.575 10.778 -38.919 1.00 75.12 410 ARG A C 1
ATOM 3332 O O . ARG A 1 410 ? -4.901 10.367 -40.025 1.00 75.12 410 ARG A O 1
ATOM 3339 N N . GLY A 1 411 ? -3.602 11.675 -38.750 1.00 68.06 411 GLY A N 1
ATOM 3340 C CA . GLY A 1 411 ? -2.791 12.189 -39.858 1.00 68.06 411 GLY A CA 1
ATOM 3341 C C . GLY A 1 411 ? -1.796 11.170 -40.431 1.00 68.06 411 GLY A C 1
ATOM 3342 O O . GLY A 1 411 ? -1.592 11.127 -41.638 1.00 68.06 411 GLY A O 1
ATOM 3343 N N . LEU A 1 412 ? -1.196 10.325 -39.591 1.00 64.25 412 LEU A N 1
ATOM 3344 C CA . LEU A 1 412 ? -0.105 9.421 -39.993 1.00 64.25 412 LEU A CA 1
ATOM 3345 C C . LEU A 1 412 ? -0.549 8.105 -40.620 1.00 64.25 412 LEU A C 1
ATOM 3347 O O . LEU A 1 412 ? 0.188 7.533 -41.422 1.00 64.25 412 LEU A O 1
ATOM 3351 N N . PHE A 1 413 ? -1.735 7.627 -40.253 1.00 63.03 413 PHE A N 1
ATOM 3352 C CA . PHE A 1 413 ? -2.254 6.331 -40.687 1.00 63.03 413 PHE A CA 1
ATOM 3353 C C . PHE A 1 413 ? -3.513 6.442 -41.561 1.00 63.03 413 PHE A C 1
ATOM 3355 O O . PHE A 1 413 ? -4.071 5.418 -41.953 1.00 63.03 413 PHE A O 1
ATOM 3362 N N . SER A 1 414 ? -3.946 7.657 -41.927 1.00 57.59 414 SER A N 1
ATOM 3363 C CA . SER A 1 414 ? -4.995 7.821 -42.942 1.00 57.59 414 SER A CA 1
ATOM 3364 C C . SER A 1 414 ? -4.487 7.414 -44.335 1.00 57.59 414 SER A C 1
ATOM 3366 O O . SER A 1 414 ? -3.389 7.826 -44.724 1.00 57.59 414 SER A O 1
ATOM 3368 N N . PRO A 1 415 ? -5.277 6.662 -45.127 1.00 49.78 415 PRO A N 1
ATOM 3369 C CA . PRO A 1 415 ? -4.903 6.253 -46.484 1.00 49.78 415 PRO A CA 1
ATOM 3370 C C . PRO A 1 415 ? -4.568 7.427 -47.419 1.00 49.78 415 PRO A C 1
ATOM 3372 O O . PRO A 1 415 ? -3.702 7.293 -48.283 1.00 49.78 415 PRO A O 1
ATOM 3375 N N . ASP A 1 416 ? -5.199 8.586 -47.207 1.00 44.34 416 ASP A N 1
ATOM 3376 C CA . ASP A 1 416 ? -5.129 9.738 -48.115 1.00 44.34 416 ASP A CA 1
ATOM 3377 C C . ASP A 1 416 ? -3.795 10.507 -48.071 1.00 44.34 416 ASP A C 1
ATOM 3379 O O . ASP A 1 416 ? -3.462 11.229 -49.011 1.00 44.34 416 ASP A O 1
ATOM 3383 N N . LEU A 1 417 ? -2.978 10.319 -47.025 1.00 41.53 417 LEU A N 1
ATOM 3384 C CA . LEU A 1 417 ? -1.701 11.027 -46.846 1.00 41.53 417 LEU A CA 1
ATOM 3385 C C . LEU A 1 417 ? -0.473 10.262 -47.360 1.00 41.53 417 LEU A C 1
ATOM 3387 O O . LEU A 1 417 ? 0.623 10.826 -47.390 1.00 41.53 417 LEU A O 1
ATOM 3391 N N . ARG A 1 418 ? -0.638 9.040 -47.896 1.00 44.06 418 ARG A N 1
ATOM 3392 C CA . ARG A 1 418 ? 0.462 8.301 -48.556 1.00 44.06 418 ARG A CA 1
ATOM 3393 C C . ARG A 1 418 ? 1.037 9.013 -49.798 1.00 44.06 418 ARG A C 1
ATOM 3395 O O . ARG A 1 418 ? 2.002 8.523 -50.374 1.00 44.06 418 ARG A O 1
ATOM 3402 N N . ARG A 1 419 ? 0.475 10.156 -50.220 1.00 42.94 419 ARG A N 1
ATOM 3403 C CA . ARG A 1 419 ? 0.924 10.936 -51.389 1.00 42.94 419 ARG A CA 1
ATOM 3404 C C . ARG A 1 419 ? 1.671 12.244 -51.089 1.00 42.94 419 ARG A C 1
ATOM 3406 O O . ARG A 1 419 ? 2.066 12.895 -52.046 1.00 42.94 419 ARG A O 1
ATOM 3413 N N . GLN A 1 420 ? 1.892 12.652 -49.834 1.00 43.03 420 GLN A N 1
ATOM 3414 C CA . GLN A 1 420 ? 2.505 13.969 -49.542 1.00 43.03 420 GLN A CA 1
ATOM 3415 C C . GLN A 1 420 ? 3.783 13.918 -48.694 1.00 43.03 420 GLN A C 1
ATOM 3417 O O . GLN A 1 420 ? 4.003 14.740 -47.810 1.00 43.03 420 GLN A O 1
ATOM 3422 N N . CYS A 1 421 ? 4.685 12.996 -49.013 1.00 36.09 421 CYS A N 1
ATOM 3423 C CA . CYS A 1 421 ? 6.114 13.215 -48.778 1.00 36.09 421 CYS A CA 1
ATOM 3424 C C . CYS A 1 421 ? 6.816 13.317 -50.133 1.00 36.09 421 CYS A C 1
ATOM 3426 O O . CYS A 1 421 ? 7.530 12.411 -50.547 1.00 36.09 421 CYS A O 1
ATOM 3428 N N . THR A 1 422 ? 6.561 14.415 -50.842 1.00 36.44 422 THR A N 1
ATOM 3429 C CA . THR A 1 422 ? 7.350 14.835 -52.007 1.00 36.44 422 THR A CA 1
ATOM 3430 C C . THR A 1 422 ? 8.036 16.160 -51.705 1.00 36.44 422 THR A C 1
ATOM 3432 O O . THR A 1 422 ? 7.447 17.029 -51.063 1.00 36.44 422 THR A O 1
ATOM 3435 N N . ASP A 1 423 ? 9.285 16.249 -52.162 1.00 33.19 423 ASP A N 1
ATOM 3436 C CA . ASP A 1 423 ? 10.256 17.339 -52.032 1.00 33.19 423 ASP A CA 1
ATOM 3437 C C . ASP A 1 423 ? 9.686 18.773 -52.071 1.00 33.19 423 ASP A C 1
ATOM 3439 O O . ASP A 1 423 ? 8.764 19.058 -52.846 1.00 33.19 423 ASP A O 1
ATOM 3443 N N . PRO A 1 424 ? 10.294 19.733 -51.341 1.00 39.06 424 PRO A N 1
ATOM 3444 C CA . PRO A 1 424 ? 9.989 21.154 -51.457 1.00 39.06 424 PRO A CA 1
ATOM 3445 C C . PRO A 1 424 ? 10.631 21.710 -52.738 1.00 39.06 424 PRO A C 1
ATOM 3447 O O . PRO A 1 424 ? 11.640 22.406 -52.710 1.00 39.06 424 PRO A O 1
ATOM 3450 N N . GLY A 1 425 ? 10.061 21.363 -53.890 1.00 39.75 425 GLY A N 1
ATOM 3451 C CA . GLY A 1 425 ? 10.667 21.640 -55.190 1.00 39.75 425 GLY A CA 1
ATOM 3452 C C . GLY A 1 425 ? 9.665 21.834 -56.320 1.00 39.75 425 GLY A C 1
ATOM 3453 O O . GLY A 1 425 ? 9.945 21.441 -57.444 1.00 39.75 425 GLY A O 1
ATOM 3454 N N . ALA A 1 426 ? 8.493 22.421 -56.069 1.00 34.16 426 ALA A N 1
ATOM 3455 C CA . ALA A 1 426 ? 7.618 22.864 -57.154 1.00 34.16 426 ALA A CA 1
ATOM 3456 C C . ALA A 1 426 ? 6.789 24.086 -56.740 1.00 34.16 426 ALA A C 1
ATOM 3458 O O . ALA A 1 426 ? 5.963 24.030 -55.831 1.00 34.16 426 ALA A O 1
ATOM 3459 N N . LYS A 1 427 ? 7.024 25.212 -57.425 1.00 39.88 427 LYS A N 1
ATOM 3460 C CA . LYS A 1 427 ? 6.258 26.458 -57.274 1.00 39.88 427 LYS A CA 1
ATOM 3461 C C . LYS A 1 427 ? 4.783 26.226 -57.650 1.00 39.88 427 LYS A C 1
ATOM 3463 O O . LYS A 1 427 ? 4.535 25.614 -58.692 1.00 39.88 427 LYS A O 1
ATOM 3468 N N . PRO A 1 428 ? 3.804 26.775 -56.907 1.00 33.88 428 PRO A N 1
ATOM 3469 C CA . PRO A 1 428 ? 2.413 26.735 -57.334 1.00 33.88 428 PRO A CA 1
ATOM 3470 C C . PRO A 1 428 ? 2.229 27.646 -58.551 1.00 33.88 428 PRO A C 1
ATOM 3472 O O . PRO A 1 428 ? 2.563 28.834 -58.508 1.00 33.88 428 PRO A O 1
ATOM 3475 N N . LYS A 1 429 ? 1.689 27.098 -59.644 1.00 36.12 429 LYS A N 1
ATOM 3476 C CA . LYS A 1 429 ? 1.190 27.907 -60.758 1.00 36.12 429 LYS A CA 1
ATOM 3477 C C . LYS A 1 429 ? -0.003 28.729 -60.275 1.00 36.12 429 LYS A C 1
ATOM 3479 O O . LYS A 1 429 ? -0.945 28.205 -59.688 1.00 36.12 429 LYS A O 1
ATOM 3484 N N . GLN A 1 430 ? 0.092 30.026 -60.542 1.00 36.25 430 GLN A N 1
ATOM 3485 C CA . GLN A 1 430 ? -0.944 31.026 -60.350 1.00 36.25 430 GLN A CA 1
ATOM 3486 C C . GLN A 1 430 ? -2.241 30.623 -61.056 1.00 36.25 430 GLN A C 1
ATOM 3488 O O . GLN A 1 430 ? -2.225 30.291 -62.240 1.00 36.25 430 GLN A O 1
ATOM 3493 N N . ILE A 1 431 ? -3.362 30.771 -60.356 1.00 33.16 431 ILE A N 1
ATOM 3494 C CA . ILE A 1 431 ? -4.651 31.063 -60.977 1.00 33.16 431 ILE A CA 1
ATOM 3495 C C . ILE A 1 431 ? -5.178 32.333 -60.302 1.00 33.16 431 ILE A C 1
ATOM 3497 O O . ILE A 1 431 ? -5.276 32.422 -59.080 1.00 33.16 431 ILE A O 1
ATOM 3501 N N . ARG A 1 432 ? -5.465 33.334 -61.127 1.00 31.31 432 ARG A N 1
ATOM 3502 C CA . ARG A 1 432 ? -6.153 34.601 -60.842 1.00 31.31 432 ARG A CA 1
ATOM 3503 C C . ARG A 1 432 ? -7.116 34.827 -62.024 1.00 31.31 432 ARG A C 1
ATOM 3505 O O . ARG A 1 432 ? -6.809 34.332 -63.107 1.00 31.31 432 ARG A O 1
ATOM 3512 N N . PRO A 1 433 ? -8.109 35.723 -61.930 1.00 34.53 433 PRO A N 1
ATOM 3513 C CA . PRO A 1 433 ? -9.134 35.893 -60.897 1.00 34.53 433 PRO A CA 1
ATOM 3514 C C . PRO A 1 433 ? -10.551 35.961 -61.530 1.00 34.53 433 PRO A C 1
ATOM 3516 O O . PRO A 1 433 ? -10.695 36.067 -62.743 1.00 34.53 433 PRO A O 1
ATOM 3519 N N . GLY A 1 434 ? -11.600 35.887 -60.705 1.00 30.39 434 GLY A N 1
ATOM 3520 C CA . GLY A 1 434 ? -13.000 35.863 -61.151 1.00 30.39 434 GLY A CA 1
ATOM 3521 C C . GLY A 1 434 ? -13.553 37.178 -61.720 1.00 30.39 434 GLY A C 1
ATOM 3522 O O . GLY A 1 434 ? -13.017 38.259 -61.477 1.00 30.39 434 GLY A O 1
ATOM 3523 N N . GLU A 1 435 ? -14.682 37.064 -62.427 1.00 29.83 435 GLU A N 1
ATOM 3524 C CA . GLU A 1 435 ? -15.550 38.188 -62.785 1.00 29.83 435 GLU A CA 1
ATOM 3525 C C . GLU A 1 435 ? -16.454 38.573 -61.605 1.00 29.83 435 GLU A C 1
ATOM 3527 O O . GLU A 1 435 ? -17.134 37.747 -60.998 1.00 29.83 435 GLU A O 1
ATOM 3532 N N . GLN A 1 436 ? -16.413 39.864 -61.282 1.00 32.44 436 GLN A N 1
ATOM 3533 C CA . GLN A 1 436 ? -17.181 40.545 -60.245 1.00 32.44 436 GLN A CA 1
ATOM 3534 C C . GLN A 1 436 ? -18.500 41.099 -60.794 1.00 32.44 436 GLN A C 1
ATOM 3536 O O . GLN A 1 436 ? -18.580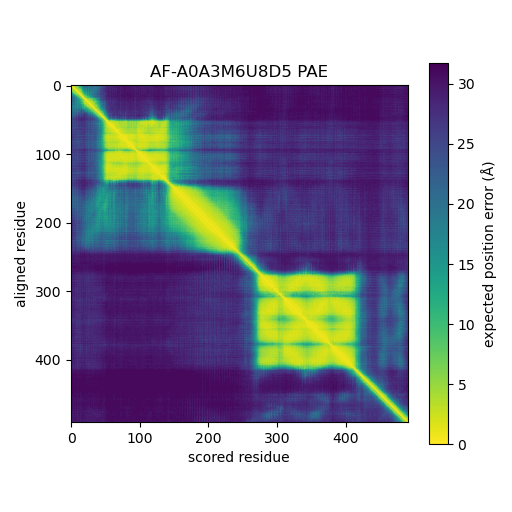 41.437 -61.973 1.00 32.44 436 GLN A O 1
ATOM 3541 N N . LYS A 1 437 ? -19.463 41.299 -59.884 1.00 28.66 437 LYS A N 1
ATOM 3542 C CA . LYS A 1 437 ? -20.425 42.423 -59.743 1.00 28.66 437 LYS A CA 1
ATOM 3543 C C . LYS A 1 437 ? -21.258 42.079 -58.486 1.00 28.66 437 LYS A C 1
ATOM 3545 O O . LYS A 1 437 ? -21.692 40.943 -58.378 1.00 28.66 437 LYS A O 1
ATOM 3550 N N . THR A 1 438 ? -21.475 42.895 -57.455 1.00 25.75 438 THR A N 1
ATOM 3551 C CA . THR A 1 438 ? -21.427 44.352 -57.254 1.00 25.75 438 THR A CA 1
ATOM 3552 C C . THR A 1 438 ? -21.434 44.643 -55.739 1.00 25.75 438 THR A C 1
ATOM 3554 O O . THR A 1 438 ? -22.071 43.921 -54.978 1.00 25.75 438 THR A O 1
ATOM 3557 N N . SER A 1 439 ? -20.732 45.708 -55.347 1.00 30.64 439 SER A N 1
ATOM 3558 C CA . SER A 1 439 ? -20.652 46.377 -54.024 1.00 30.64 439 SER A CA 1
ATOM 3559 C C . SER A 1 439 ? -21.786 47.438 -53.864 1.00 30.64 439 SER A C 1
ATOM 3561 O O . SER A 1 439 ? -22.519 47.576 -54.851 1.00 30.64 439 SER A O 1
ATOM 3563 N N . PRO A 1 440 ? -21.955 48.220 -52.750 1.00 47.91 440 PRO A N 1
ATOM 3564 C CA . PRO A 1 440 ? -20.897 48.716 -51.835 1.00 47.91 440 PRO A CA 1
ATOM 3565 C C . PRO A 1 440 ? -21.171 48.893 -50.312 1.00 47.91 440 PRO A C 1
ATOM 3567 O O . PRO A 1 440 ? -22.312 48.965 -49.875 1.00 47.91 440 PRO A O 1
ATOM 3570 N N . GLU A 1 441 ? -20.032 49.005 -49.592 1.00 26.22 441 GLU A N 1
ATOM 3571 C CA . GLU A 1 441 ? -19.639 49.823 -48.400 1.00 26.22 441 GLU A CA 1
ATOM 3572 C C . GLU A 1 441 ? -20.495 49.788 -47.109 1.00 26.22 441 GLU A C 1
ATOM 3574 O O . GLU A 1 441 ? -21.713 49.802 -47.174 1.00 26.22 441 GLU A O 1
ATOM 3579 N N . THR A 1 442 ? -19.930 49.676 -45.886 1.00 26.42 442 THR A N 1
ATOM 3580 C CA . THR A 1 442 ? -19.029 50.654 -45.211 1.00 26.42 442 THR A CA 1
ATOM 3581 C C . THR A 1 442 ? -18.142 50.060 -44.066 1.00 26.42 442 THR A C 1
ATOM 3583 O O . THR A 1 442 ? -18.600 49.231 -43.289 1.00 26.42 442 THR A O 1
ATOM 3586 N N . THR A 1 443 ? -16.892 50.555 -43.954 1.00 26.31 443 THR A N 1
ATOM 3587 C CA . THR A 1 443 ? -16.029 50.907 -42.772 1.00 26.31 443 THR A CA 1
ATOM 3588 C C . THR A 1 443 ? -15.801 50.036 -41.501 1.00 26.31 443 THR A C 1
ATOM 3590 O O . THR A 1 443 ? -16.691 49.871 -40.679 1.00 26.31 443 THR A O 1
ATOM 3593 N N . THR A 1 444 ? -14.500 49.756 -41.256 1.00 23.89 444 THR A N 1
ATOM 3594 C CA . THR A 1 444 ? -13.666 50.116 -40.060 1.00 23.89 444 THR A CA 1
ATOM 3595 C C . THR A 1 444 ? -13.737 49.316 -38.727 1.00 23.89 444 THR A C 1
ATOM 3597 O O . THR A 1 444 ? -14.565 49.585 -37.872 1.00 23.89 444 THR A O 1
ATOM 3600 N N . THR A 1 445 ? -12.698 48.478 -38.530 1.00 25.16 445 THR A N 1
ATOM 3601 C CA . THR A 1 445 ? -11.757 48.354 -37.370 1.00 25.16 445 THR A CA 1
ATOM 3602 C C . THR A 1 445 ? -12.130 47.695 -36.015 1.00 25.16 445 THR A C 1
ATOM 3604 O O . THR A 1 445 ? -13.016 48.129 -35.297 1.00 25.16 445 THR A O 1
ATOM 3607 N N . SER A 1 446 ? -11.237 46.750 -35.657 1.00 25.31 446 SER A N 1
ATOM 3608 C CA . SER A 1 446 ? -10.693 46.288 -34.353 1.00 25.31 446 SER A CA 1
ATOM 3609 C C . SER A 1 446 ? -11.489 45.435 -33.352 1.00 25.31 446 SER A C 1
ATOM 3611 O O . SER A 1 446 ? -12.436 45.897 -32.735 1.00 25.31 446 SER A O 1
ATOM 3613 N N . SER A 1 447 ? -10.875 44.265 -33.103 1.00 31.36 447 SER A N 1
ATOM 3614 C CA . SER A 1 447 ? -10.666 43.527 -31.841 1.00 31.36 447 SER A CA 1
ATOM 3615 C C . SER A 1 447 ? -11.866 43.151 -30.983 1.00 31.36 447 SER A C 1
ATOM 3617 O O . SER A 1 447 ? -12.400 44.025 -30.319 1.00 31.36 447 SER A O 1
ATOM 3619 N N . GLU A 1 448 ? -12.101 41.844 -30.818 1.00 29.30 448 GLU A N 1
ATOM 3620 C CA . GLU A 1 448 ? -12.570 41.276 -29.548 1.00 29.30 448 GLU A CA 1
ATOM 3621 C C . GLU A 1 448 ? -11.979 39.876 -29.311 1.00 29.30 448 GLU A C 1
ATOM 3623 O O . GLU A 1 448 ? -11.823 39.065 -30.228 1.00 29.30 448 GLU A O 1
ATOM 3628 N N . ASP A 1 449 ? -11.613 39.654 -28.049 1.00 37.78 449 ASP A N 1
ATOM 3629 C CA . ASP A 1 449 ? -11.324 38.380 -27.407 1.00 37.78 449 ASP A CA 1
ATOM 3630 C C . ASP A 1 449 ? -12.538 37.439 -27.468 1.00 37.78 449 ASP A C 1
ATOM 3632 O O . ASP A 1 449 ? -13.631 37.818 -27.052 1.00 37.78 449 ASP A O 1
ATOM 3636 N N . GLU A 1 450 ? -12.342 36.171 -27.846 1.00 34.69 450 GLU A N 1
ATOM 3637 C CA . GLU A 1 450 ? -13.352 35.127 -27.629 1.00 34.69 450 GLU A CA 1
ATOM 3638 C C . GLU A 1 450 ? -12.842 34.008 -26.713 1.00 34.69 450 GLU A C 1
ATOM 3640 O O . GLU A 1 450 ? -12.127 33.071 -27.075 1.00 34.69 450 GLU A O 1
ATOM 3645 N N . LYS A 1 451 ? -13.287 34.158 -25.468 1.00 31.98 451 LYS A N 1
ATOM 3646 C CA . LYS A 1 451 ? -13.523 33.164 -24.425 1.00 31.98 451 LYS A CA 1
ATOM 3647 C C . LYS A 1 451 ? -14.306 31.959 -24.975 1.00 31.98 451 LYS A C 1
ATOM 3649 O O . LYS A 1 451 ? -15.491 32.076 -25.264 1.00 31.98 451 LYS A O 1
ATOM 3654 N N . TYR A 1 452 ? -13.686 30.778 -25.021 1.00 28.41 452 TYR A N 1
ATOM 3655 C CA . TYR A 1 452 ? -14.405 29.525 -25.282 1.00 28.41 452 TYR A CA 1
ATOM 3656 C C . TYR A 1 452 ? -14.855 28.868 -23.975 1.00 28.41 452 TYR A C 1
ATOM 3658 O O . TYR A 1 452 ? -14.087 28.232 -23.253 1.00 28.41 452 TYR A O 1
ATOM 3666 N N . GLU A 1 453 ? -16.142 29.039 -23.701 1.00 25.56 453 GLU A N 1
ATOM 3667 C CA . GLU A 1 453 ? -16.946 28.270 -22.762 1.00 25.56 453 GLU A CA 1
ATOM 3668 C C . GLU A 1 453 ? -17.174 26.864 -23.352 1.00 25.56 453 GLU A C 1
ATOM 3670 O O . GLU A 1 453 ? -17.779 26.710 -24.412 1.00 25.56 453 GLU A O 1
ATOM 3675 N N . VAL A 1 454 ? -16.645 25.817 -22.707 1.00 27.59 454 VAL A N 1
ATOM 3676 C CA . VAL A 1 454 ? -16.877 24.426 -23.131 1.00 27.59 454 VAL A CA 1
ATOM 3677 C C . VAL A 1 454 ? -18.027 23.841 -22.320 1.00 27.59 454 VAL A C 1
ATOM 3679 O O . VAL A 1 454 ? -17.962 23.692 -21.102 1.00 27.59 454 VAL A O 1
ATOM 3682 N N . CYS A 1 455 ? -19.096 23.522 -23.042 1.00 25.75 455 CYS A N 1
ATOM 3683 C CA . CYS A 1 455 ? -20.360 23.007 -22.547 1.00 25.75 455 CYS A CA 1
ATOM 3684 C C . CYS A 1 455 ? -20.244 21.534 -22.099 1.00 25.75 455 CYS A C 1
ATOM 3686 O O . CYS A 1 455 ? -19.857 20.661 -22.879 1.00 25.75 455 CYS A O 1
ATOM 3688 N N . PHE A 1 456 ? -20.637 21.250 -20.854 1.00 28.47 456 PHE A N 1
ATOM 3689 C CA . PHE A 1 456 ? -20.808 19.898 -20.316 1.00 28.47 456 PHE A CA 1
ATOM 3690 C C . PHE A 1 456 ? -22.067 19.234 -20.893 1.00 28.47 456 PHE A C 1
ATOM 3692 O O . PHE A 1 456 ? -23.185 19.709 -20.679 1.00 28.47 456 PHE A O 1
ATOM 3699 N N . LYS A 1 457 ? -21.923 18.069 -21.535 1.00 29.77 457 LYS A N 1
ATOM 3700 C CA . LYS A 1 457 ? -23.061 17.169 -21.771 1.00 29.77 457 LYS A CA 1
ATOM 3701 C C . LYS A 1 457 ? -23.256 16.266 -20.553 1.00 29.77 457 LYS A C 1
ATOM 3703 O O . LYS A 1 457 ? -22.499 15.327 -20.344 1.00 29.77 457 LYS A O 1
ATOM 3708 N N . LYS A 1 458 ? -24.308 16.547 -19.775 1.00 30.92 458 LYS A N 1
ATOM 3709 C CA . LYS A 1 458 ? -24.872 15.642 -18.761 1.00 30.92 458 LYS A CA 1
ATOM 3710 C C . LYS A 1 458 ? -25.341 14.341 -19.424 1.00 30.92 458 LYS A C 1
ATOM 3712 O O . LYS A 1 458 ? -26.267 14.363 -20.236 1.00 30.92 458 LYS A O 1
ATOM 3717 N N . SER A 1 459 ? -24.757 13.212 -19.044 1.00 28.75 459 SER A N 1
ATOM 3718 C CA . SER A 1 459 ? -25.292 11.877 -19.318 1.00 28.75 459 SER A CA 1
ATOM 3719 C C . SER A 1 459 ? -26.465 11.582 -18.375 1.00 28.75 459 SER A C 1
ATOM 3721 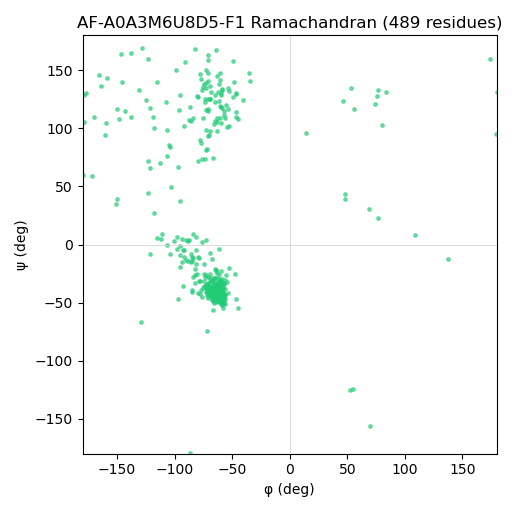O O . SER A 1 459 ? -26.437 11.857 -17.176 1.00 28.75 459 SER A O 1
ATOM 3723 N N . LYS A 1 460 ? -27.553 11.077 -18.961 1.00 29.02 460 LYS A N 1
ATOM 3724 C CA . LYS A 1 460 ? -28.817 10.773 -18.287 1.00 29.02 460 LYS A CA 1
ATOM 3725 C C . LYS A 1 460 ? -28.659 9.595 -17.321 1.00 29.02 460 LYS A C 1
ATOM 3727 O O . LYS A 1 460 ? -28.187 8.527 -17.698 1.00 29.02 460 LYS A O 1
ATOM 3732 N N . LYS A 1 461 ? -29.152 9.806 -16.099 1.00 31.14 461 LYS A N 1
ATOM 3733 C CA . LYS A 1 461 ? -29.408 8.805 -15.056 1.00 31.14 461 LYS A CA 1
ATOM 3734 C C . LYS A 1 461 ? -30.293 7.686 -15.624 1.00 31.14 461 LYS A C 1
ATOM 3736 O O . LYS A 1 461 ? -31.436 7.951 -15.985 1.00 31.14 461 LYS A O 1
ATOM 3741 N N . THR A 1 462 ? -29.780 6.458 -15.676 1.00 27.48 462 THR A N 1
ATOM 3742 C CA . THR A 1 462 ? -30.607 5.253 -15.837 1.00 27.48 462 THR A CA 1
ATOM 3743 C C . THR A 1 462 ? -30.398 4.393 -14.604 1.00 27.48 462 THR A C 1
ATOM 3745 O O . THR A 1 462 ? -29.315 3.867 -14.371 1.00 27.48 462 THR A O 1
ATOM 3748 N N . THR A 1 463 ? -31.434 4.316 -13.781 1.00 30.48 463 THR A N 1
ATOM 3749 C CA . THR A 1 463 ? -31.519 3.448 -12.612 1.00 30.48 463 THR A CA 1
ATOM 3750 C C . THR A 1 463 ? -31.650 2.008 -13.106 1.00 30.48 463 THR A C 1
ATOM 3752 O O . THR A 1 463 ? -32.632 1.684 -13.769 1.00 30.48 463 THR A O 1
ATOM 3755 N N . MET A 1 464 ? -30.677 1.148 -12.807 1.00 25.80 464 MET A N 1
ATOM 3756 C CA . MET A 1 464 ? -30.799 -0.301 -12.983 1.00 25.80 464 MET A CA 1
ATOM 3757 C C . MET A 1 464 ? -30.579 -0.976 -11.635 1.00 25.80 464 MET A C 1
ATOM 3759 O O . MET A 1 464 ? -29.549 -0.835 -10.983 1.00 25.80 464 MET A O 1
ATOM 3763 N N . THR A 1 465 ? -31.645 -1.642 -11.225 1.00 26.11 465 THR A N 1
ATOM 3764 C CA . THR A 1 465 ? -31.858 -2.423 -10.018 1.00 26.11 465 THR A CA 1
ATOM 3765 C C . THR A 1 465 ? -30.886 -3.602 -9.919 1.00 26.11 465 THR A C 1
ATOM 3767 O O . THR A 1 465 ? -30.484 -4.206 -10.910 1.00 26.11 465 THR A O 1
ATOM 3770 N N . THR A 1 466 ? -30.537 -3.925 -8.679 1.00 32.66 466 THR A N 1
ATOM 3771 C CA . THR A 1 466 ? -29.705 -5.038 -8.209 1.00 32.66 466 THR A CA 1
ATOM 3772 C C . THR A 1 466 ? -30.049 -6.400 -8.819 1.00 32.66 466 THR A C 1
ATOM 3774 O O . THR A 1 466 ? -31.183 -6.853 -8.711 1.00 32.66 466 THR A O 1
ATOM 3777 N N . LEU A 1 467 ? -29.035 -7.119 -9.323 1.00 26.19 467 LEU A N 1
ATOM 3778 C CA . LEU A 1 467 ? -29.023 -8.586 -9.425 1.00 26.19 467 LEU A CA 1
ATOM 3779 C C . LEU A 1 467 ? -27.586 -9.118 -9.278 1.00 26.19 467 LEU A C 1
ATOM 3781 O O . LEU A 1 467 ? -26.751 -8.992 -10.173 1.00 26.19 467 LEU A O 1
ATOM 3785 N N . PHE A 1 468 ? -27.321 -9.747 -8.132 1.00 34.31 468 PHE A N 1
ATOM 3786 C CA . PHE A 1 468 ? -26.151 -10.585 -7.879 1.00 34.31 468 PHE A CA 1
ATOM 3787 C C . PHE A 1 468 ? -26.081 -11.722 -8.911 1.00 34.31 468 PHE A C 1
ATOM 3789 O O . PHE A 1 468 ? -26.913 -12.628 -8.890 1.00 34.31 468 PHE A O 1
ATOM 3796 N N . LYS A 1 469 ? -25.045 -11.733 -9.756 1.00 28.00 469 LYS A N 1
ATOM 3797 C CA . LYS A 1 469 ? -24.534 -12.958 -10.383 1.00 28.00 469 LYS A CA 1
ATOM 3798 C C . LYS A 1 469 ? -23.011 -12.947 -10.367 1.00 28.00 469 LYS A C 1
ATOM 3800 O O . LYS A 1 469 ? -22.364 -12.192 -11.083 1.00 28.00 469 LYS A O 1
ATOM 3805 N N . LYS A 1 470 ? -22.482 -13.833 -9.525 1.00 34.75 470 LYS A N 1
ATOM 3806 C CA . LYS A 1 470 ? -21.107 -14.332 -9.493 1.00 34.75 470 LYS A CA 1
ATOM 3807 C C . LYS A 1 470 ? -20.686 -14.659 -10.932 1.00 34.75 470 LYS A C 1
ATOM 3809 O O . LYS A 1 470 ? -21.227 -15.592 -11.522 1.00 34.75 470 LYS A O 1
ATOM 3814 N N . LYS A 1 471 ? -19.801 -13.853 -11.520 1.00 26.89 471 LYS A N 1
ATOM 3815 C CA . LYS A 1 471 ? -19.254 -14.102 -12.855 1.00 26.89 471 LYS A CA 1
ATOM 3816 C C . LYS A 1 471 ? -17.818 -14.564 -12.682 1.00 26.89 471 LYS A C 1
ATOM 3818 O O . LYS A 1 471 ? -16.916 -13.776 -12.436 1.00 26.89 471 LYS A O 1
ATOM 3823 N N . GLU A 1 472 ? -17.672 -15.877 -12.733 1.00 32.66 472 GLU A N 1
ATOM 3824 C CA . GLU A 1 472 ? -16.417 -16.585 -12.932 1.00 32.66 472 GLU A CA 1
ATOM 3825 C C . GLU A 1 472 ? -15.802 -16.074 -14.245 1.00 32.66 472 GLU A C 1
ATOM 3827 O O . GLU A 1 472 ? -16.363 -16.261 -15.328 1.00 32.66 472 GLU A O 1
ATOM 3832 N N . ILE A 1 473 ? -14.714 -15.309 -14.137 1.00 29.62 473 ILE A N 1
ATOM 3833 C CA . ILE A 1 473 ? -13.944 -14.852 -15.291 1.00 29.62 473 ILE A CA 1
ATOM 3834 C C . ILE A 1 473 ? -12.928 -15.948 -15.580 1.00 29.62 473 ILE A C 1
ATOM 3836 O O . ILE A 1 473 ? -11.969 -16.137 -14.839 1.00 29.62 473 ILE A O 1
ATOM 3840 N N . VAL A 1 474 ? -13.183 -16.677 -16.663 1.00 30.81 474 VAL A N 1
ATOM 3841 C CA . VAL A 1 474 ? -12.216 -17.563 -17.308 1.00 30.81 474 VAL A CA 1
ATOM 3842 C C . VAL A 1 474 ? -10.976 -16.740 -17.650 1.00 30.81 474 VAL A C 1
ATOM 3844 O O . VAL A 1 474 ? -11.067 -15.761 -18.397 1.00 30.81 474 VAL A O 1
ATOM 3847 N N . GLU A 1 475 ? -9.834 -17.148 -17.096 1.00 34.78 475 GLU A N 1
ATOM 3848 C CA . GLU A 1 475 ? -8.501 -16.687 -17.474 1.00 34.78 475 GLU A CA 1
ATOM 3849 C C . GLU A 1 475 ? -8.356 -16.699 -19.000 1.00 34.78 475 GLU A C 1
ATOM 3851 O O . GLU A 1 475 ? -8.268 -17.746 -19.640 1.00 34.78 475 GLU A O 1
ATOM 3856 N N . LYS A 1 476 ? -8.299 -15.510 -19.600 1.00 30.61 476 LYS A N 1
ATOM 3857 C CA . LYS A 1 476 ? -7.556 -15.311 -20.841 1.00 30.61 476 LYS A CA 1
ATOM 3858 C C . LYS A 1 476 ? -6.288 -14.566 -20.485 1.00 30.61 476 LYS A C 1
ATOM 3860 O O . LYS A 1 476 ? -6.219 -13.342 -20.517 1.00 30.61 476 LYS A O 1
ATOM 3865 N N . THR A 1 477 ? -5.307 -15.363 -20.096 1.00 26.27 477 THR A N 1
ATOM 3866 C CA . THR A 1 477 ? -3.909 -15.003 -19.926 1.00 26.27 477 THR A CA 1
ATOM 3867 C C . THR A 1 477 ? -3.408 -14.390 -21.233 1.00 26.27 477 THR A C 1
ATOM 3869 O O . THR A 1 477 ? -3.129 -15.095 -22.201 1.00 26.27 477 THR A O 1
ATOM 3872 N N . CYS A 1 478 ? -3.315 -13.060 -21.295 1.00 28.92 478 CYS A N 1
ATOM 3873 C CA . CYS A 1 478 ? -2.488 -12.401 -22.298 1.00 28.92 478 CYS A CA 1
ATOM 3874 C C . CYS A 1 478 ? -1.033 -12.673 -21.921 1.00 28.92 478 CYS A C 1
ATOM 3876 O O . CYS A 1 478 ? -0.448 -11.982 -21.088 1.00 28.92 478 CYS A O 1
ATOM 3878 N N . HIS A 1 479 ? -0.459 -13.720 -22.510 1.00 26.88 479 HIS A N 1
ATOM 3879 C CA . HIS A 1 479 ? 0.979 -13.915 -22.503 1.00 26.88 479 HIS A CA 1
ATOM 3880 C C . HIS A 1 479 ? 1.614 -12.756 -23.270 1.00 26.88 479 HIS A C 1
ATOM 3882 O O . HIS A 1 479 ? 1.542 -12.693 -24.496 1.00 26.88 479 HIS A O 1
ATOM 3888 N N . LEU A 1 480 ? 2.227 -11.833 -22.531 1.00 30.92 480 LEU A N 1
ATOM 3889 C CA . LEU A 1 480 ? 3.222 -10.922 -23.073 1.00 30.92 480 LEU A CA 1
ATOM 3890 C C . LEU A 1 480 ? 4.352 -11.811 -23.615 1.00 30.92 480 LEU A C 1
ATOM 3892 O O . LEU A 1 480 ? 5.084 -12.430 -22.843 1.00 30.92 480 LEU A O 1
ATOM 3896 N N . THR A 1 481 ? 4.436 -11.963 -24.935 1.00 29.62 481 THR A N 1
ATOM 3897 C CA . THR A 1 481 ? 5.536 -12.674 -25.587 1.00 29.62 481 THR A CA 1
ATOM 3898 C C . THR A 1 481 ? 6.836 -11.963 -25.244 1.00 29.62 481 THR A C 1
ATOM 3900 O O . THR A 1 481 ? 7.091 -10.848 -25.694 1.00 29.62 481 THR A O 1
ATOM 3903 N N . SER A 1 482 ? 7.647 -12.611 -24.414 1.00 31.11 482 SER A N 1
ATOM 3904 C CA . SER A 1 482 ? 9.026 -12.235 -24.160 1.00 3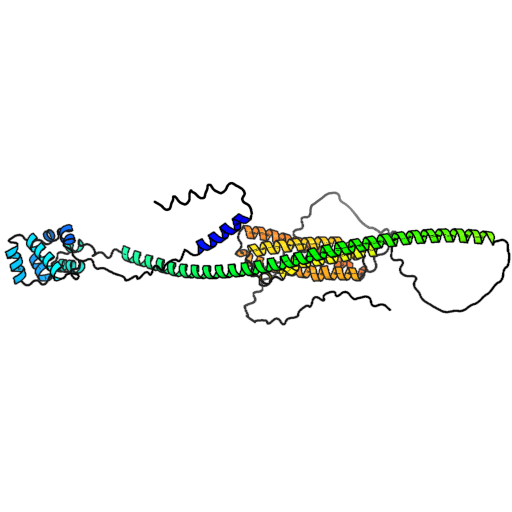1.11 482 SER A CA 1
ATOM 3905 C C . SER A 1 482 ? 9.819 -12.332 -25.462 1.00 31.11 482 SER A C 1
ATOM 3907 O O . SER A 1 482 ? 9.875 -13.381 -26.108 1.00 31.11 482 SER A O 1
ATOM 3909 N N . PHE A 1 483 ? 10.448 -11.226 -25.852 1.00 32.84 483 PHE A N 1
ATOM 3910 C CA . PHE A 1 483 ? 11.431 -11.211 -26.925 1.00 32.84 483 PHE A CA 1
ATOM 3911 C C . PHE A 1 483 ? 12.619 -12.091 -26.517 1.00 32.84 483 PHE A C 1
ATOM 3913 O O . PHE A 1 483 ? 13.389 -11.751 -25.621 1.00 32.84 483 PHE A O 1
ATOM 3920 N N . THR A 1 484 ? 12.757 -13.250 -27.160 1.00 30.86 484 THR A N 1
ATOM 3921 C CA . THR A 1 484 ? 13.973 -14.065 -27.104 1.00 30.86 484 THR A CA 1
ATOM 3922 C C . THR A 1 484 ? 14.846 -13.726 -28.304 1.00 30.86 484 THR A C 1
ATOM 3924 O O . THR A 1 484 ? 14.390 -13.727 -29.447 1.00 30.86 484 THR A O 1
ATOM 3927 N N . ALA A 1 485 ? 16.118 -13.429 -28.035 1.00 34.69 485 ALA A N 1
ATOM 3928 C CA . ALA A 1 485 ? 17.130 -13.174 -29.050 1.00 34.69 485 ALA A CA 1
ATOM 3929 C C . ALA A 1 485 ? 17.273 -14.391 -29.982 1.00 34.69 485 ALA A C 1
ATOM 3931 O O . ALA A 1 485 ? 17.661 -15.480 -29.549 1.00 34.69 485 ALA A O 1
ATOM 3932 N N . ARG A 1 486 ? 16.976 -14.215 -31.275 1.00 29.67 486 ARG A N 1
ATOM 3933 C CA . ARG A 1 486 ? 17.331 -15.204 -32.298 1.00 29.67 486 ARG A CA 1
ATOM 3934 C C . ARG A 1 486 ? 18.837 -15.143 -32.532 1.00 29.67 486 ARG A C 1
ATOM 3936 O O . ARG A 1 486 ? 19.359 -14.136 -32.998 1.00 29.67 486 ARG A O 1
ATOM 3943 N N . LYS A 1 487 ? 19.522 -16.244 -32.215 1.00 35.28 487 LYS A N 1
ATOM 3944 C CA . LYS A 1 487 ? 20.902 -16.497 -32.636 1.00 35.28 487 LYS A CA 1
ATOM 3945 C C . LYS A 1 487 ? 20.975 -16.507 -34.164 1.00 35.28 487 LYS A C 1
ATOM 3947 O O . LYS A 1 487 ? 20.201 -17.217 -34.808 1.00 35.28 487 LYS A O 1
ATOM 3952 N N . HIS A 1 488 ? 21.933 -15.756 -34.703 1.00 32.78 488 HIS A N 1
ATOM 3953 C CA . HIS A 1 488 ? 22.441 -15.934 -36.059 1.00 32.78 488 HIS A CA 1
ATOM 3954 C C . HIS A 1 488 ? 22.850 -17.401 -36.256 1.00 32.78 488 HIS A C 1
ATOM 3956 O O . HIS A 1 488 ? 23.525 -17.981 -35.404 1.00 32.78 488 HIS A O 1
ATOM 3962 N N . ARG A 1 489 ? 22.406 -18.002 -37.361 1.00 34.84 489 ARG A N 1
ATOM 3963 C CA . ARG A 1 489 ? 22.926 -19.272 -37.866 1.00 34.84 489 ARG A CA 1
ATOM 3964 C C . ARG A 1 489 ? 23.737 -18.953 -39.111 1.00 34.84 489 ARG A C 1
ATOM 3966 O O . ARG A 1 489 ? 23.193 -18.366 -40.042 1.00 34.84 489 ARG A O 1
ATOM 3973 N N . ASP A 1 490 ? 25.003 -19.341 -39.077 1.00 40.06 490 ASP A N 1
ATOM 3974 C CA . ASP A 1 490 ? 25.889 -19.394 -40.231 1.00 40.06 490 ASP A CA 1
ATOM 3975 C C . ASP A 1 490 ? 25.351 -20.391 -41.264 1.00 40.06 490 ASP A C 1
ATOM 3977 O O . ASP A 1 490 ? 25.009 -21.526 -40.908 1.00 40.06 490 ASP A O 1
ATOM 3981 N N . SER A 1 491 ? 25.283 -19.965 -42.525 1.00 41.62 491 SER A N 1
ATOM 3982 C CA . SER A 1 491 ? 25.560 -20.735 -43.751 1.00 41.62 491 SER A CA 1
ATOM 3983 C C . SER A 1 491 ? 25.560 -19.780 -44.936 1.00 41.62 491 SER A C 1
ATOM 3985 O O . SER A 1 491 ? 24.537 -19.076 -45.100 1.00 41.62 491 SER A O 1
#

Secondary structure (DSSP, 8-state):
--SSSSTTSSTTS--S---GGGHHHHHHHHHHHTT----------------PPBP-HHHHHHTTHHHHHGGGHHHHHHHTT--HHHHHHHHHHHTT-HHHHHHHHHHHHHHHHGGG-BHHHHHHHHHHTT-HHHHTTSTT-S--HHHHHHHHHHHHHHHHHHHHHHHHHHHHHHHHHHHHHHHHHHHHHHHHHHHHHHHHHHHHHHHHHHHHHHHHHHHHHHHHHHHHHHHHHHHHHHHHHHHTT-S------------------------TTHHHHHHHHHHHHHHHHHHHIIIIIHHHTSHHHHTT-S-HHHHHHHHHHHHHHHHHHHHHHHHHHHHHTTS-HHHHHHHHIIIIIIHHHHHHHHHHHHHHHHHTGGG--HHHHHHHHHHHHHHHHHHHHHHHHHHHHHHHH-GGGTT----S--PPPP---PPP---------------------PPPP----------------------PPPPP---

InterPro domains:
  IPR000488 Death domain [PF00531] (67-138)
  IPR000488 Death domain [PS50017] (65-142)
  IPR000488 Death domain [SM00005] (46-142)
  IPR011029 Death-like domain superfamily [G3DSA:1.10.533.10] (44-143)
  IPR011029 Death-like domain superfamily [SSF47986] (65-142)
  IPR016729 FAS-associated death domain protein [PTHR15077] (28-470)

Organism: Pocillopora damicornis (NCBI:txid46731)

Nearest PDB structures (foldseek):
  4o6x-assembly3_B-2  TM=9.044E-01  e=9.131E-04  Homo sapiens
  4o6x-assembly3_A  TM=9.076E-01  e=9.603E-04  Homo sapiens
  6aci-assembly1_H  TM=8.963E-01  e=1.512E-03  Homo sapiens
  2yvi-assembly1_A  TM=8.867E-01  e=3.387E-03  Homo sapiens
  2yqf-assembly1_A  TM=7.357E-01  e=9.603E-04  Homo sapiens

pLDDT: mean 72.23, std 25.53, range [23.89, 97.94]

Radius of gyration: 52.71 Å; Cα contacts (8 Å, |Δi|>4): 185; chains: 1; bounding box: 108×72×170 Å

Foldseek 3Di:
DPVPVVPVVVVPPPDDDDDPVVVVVVVVVVVVVVVPPPPPDPPPPPPPPPQQAADDLCLCVVLVVLVLCFPVLVVLLVLLPHDPVVLVVLCVVQDPGSSSSNSCSLVVSCVVCPSNRGLVVSLVSCVVSVNNVSSVPRPPPDPPPVVVVVVVVVVVVVVVVVVVVVVVVVVVVVVVVVVVVVVVVVVVVVVVVVVVVVVVVVVVVVVVVVVVVVVVVVVVVVVVVVVVVVVVVVVVVVVVVVVVVPPDDDDDDDDDDDDDDDDDDPDDPDPPPQVVLLVVLVVVLVVLLVLCCPQFVVLCVPVCNVVVVDDLVVLLVSLQSNLVSLQVSLVSLLVCLVVQLPHDPVSVVSSCCCVVVNSVVRLVSSVVSLVVVVVVVVVDDPVSVVSNVVSVVSNVSSVVSVVVVVVSVCQRPPPVNPPPPDDPDDDDDDDDDDDDDDDDDDDDDDDDDDDDDDDDDDDDDDDDDDDDDDDDDDDPDPPPDDDDDDDDDDD